Protein AF-A0A4Z2CTC3-F1 (afdb_monomer)

Secondary structure (DSSP, 8-state):
-B--TTS-TT---B--B-TTSSBPPGGGHHHHHHHHT--GGGHHHHHHHHHTT----SPPEEEEEE-S-TTHHHHHHHHHHHHHHTT-EEEEEEE--HHHHHHHHHHHHHT----SS----HHHHHHHHHHHHHHHHHHH-SS--SPEEEEEE-TTSTHHHHHHHHHHHHHHS--SS-EEEEEES--TTSGGGTTSS-SHHHHHHH-BPPPPSSPP-S---S---EEEE-TTS--EEEEEEE----PPP----------------SS----EEEEE-HHHHHHHHHHHHHHHHHHH-SS----EEEEEETTS-HHHHHIIIIII--EEEEE-SSHHHHHHHHTTSSEEEEE-TTS-EEEEE-HHHHHHHHTS-TT-HHHHHHHT---SS--HHHHHHHHHHHHHHHT--HHHHHTTS----EEEEEEEBS-GGG-EE-TTSSSEEESHHHHHHHHHHHHHHHHHHT-TT--EEEEEE-SSSSEEEEEEE-SSHHHHHHHHHHHHHHHHHHTTB-SSPPPPPPPP--------

Nearest PDB structures (foldseek):
  5oaw-assembly1_A  TM=9.046E-01  e=1.258E-46  Aspergillus lentulus
  4bju-assembly2_B  TM=9.046E-01  e=9.085E-46  Aspergillus fumigatus
  5oaw-assembly2_B  TM=9.007E-01  e=1.186E-42  Aspergillus lentulus
  2dka-assembly1_A  TM=8.786E-01  e=1.617E-40  Candida albicans
  2dka-assembly2_B  TM=8.818E-01  e=3.870E-34  Candida albicans

Mean predicted aligned error: 7.53 Å

Foldseek 3Di:
DKAPWLDALVDIDDFDADLQLAGDDPVCVVVVVVQVPDDPVCNVVSCCVPVVPDPDPDAAEEEDEYKLHPCTVVVSVVVVVVCVVVVHHYHYPYHAFSLLSSVLSNVCVVVPDDPDPDDDPSLCVVLCLQLVLLLVLLLPFPLFQAAAEEEEEEQLASVLVSVVSSQVVQVPDPGRYYYHYHYFNNNSVPSNSRSPQFALQNCLAVQFHRDTPPDDPDDPDDDQWYWGAIRRQQFIKIKGWDFDDDDPPDDDDDDDDDDDDDDPDDDDGGTGILICFQLLLLLLVLVLCLVLVVVPDPPDPFAAEEEEAPQDFVFSVCLCCPVSVHHYHFFHDDVVGQLVVLQVGQWRWYTYRSGRTWIDHDPVLVVVLVPDDSNRLSVSLVSLTSSSTRGNVSSVSNSVSSCSNVVHDPVNSSVSTDGFQKDKDKFAAPAQVQFDADRSQQATPHPPVLRVQLVVLQQQLCQLVVHPPFKGKGKHGDPPDNMIMIMIGGRDNLSNVQSRLSSQQSCCVRRHTDDDHRDHRDDRDRPPPPDD

InterPro domains:
  IPR005843 Alpha-D-phosphohexomutase, C-terminal [PF00408] (470-496)
  IPR005844 Alpha-D-phosphohexomutase, alpha/beta/alpha domain I [PF02878] (1-30)
  IPR005844 Alpha-D-phosphohexomutase, alpha/beta/alpha domain I [PF02878] (57-110)
  IPR016055 Alpha-D-phosphohexomutase, alpha/beta/alpha I/II/III [SSF53738] (1-43)
  IPR016055 Alpha-D-phosphohexomutase, alpha/beta/alpha I/II/III [SSF53738] (54-112)
  IPR016055 Alpha-D-phosphohexomutase, alpha/beta/alpha I/II/III [SSF53738] (126-239)
  IPR036900 Alpha-D-phosphohexomutase, C-terminal domain superfamily [SSF55957] (409-520)
  IPR049022 Phosphoacetylglucosamine mutase AMG1, domain III [PF21404] (277-408)
  IPR049023 Phosphoacetylglucosamine mutase AMG1, domain II [PF21405] (123-236)

pLDDT: mean 88.81, std 16.13, range [27.98, 98.88]

Organism: Schistosoma japonicum (NCBI:txid6182)

Solvent-accessible surface area (backbone atoms only — not comparable to full-atom values): 29175 Å² total; per-residue (Å²): 66,32,44,45,48,73,48,59,46,90,57,69,42,77,49,65,69,33,68,74,10,31,70,53,61,73,85,49,50,64,56,54,55,53,54,75,71,51,54,79,93,46,44,71,58,52,48,53,74,75,47,72,82,68,86,66,95,64,79,52,73,44,77,42,34,19,34,55,45,81,62,30,67,61,52,49,52,52,53,43,52,56,34,51,76,70,68,31,46,71,48,74,69,48,77,40,28,56,34,55,50,25,47,47,40,24,51,56,55,71,72,46,89,75,89,56,98,67,81,69,71,57,65,58,51,54,49,49,55,46,50,52,52,49,50,56,48,52,68,69,38,84,66,44,86,58,57,47,64,38,36,32,35,18,9,16,14,35,36,31,61,55,52,46,54,47,40,50,50,51,66,71,52,95,59,97,47,46,68,44,70,46,80,37,27,55,55,40,84,50,42,79,46,26,37,53,63,16,18,16,62,42,35,70,74,69,40,34,56,59,60,61,53,74,77,69,89,66,75,96,68,78,68,70,48,33,38,23,21,19,21,24,20,36,17,33,26,37,36,30,73,42,88,57,82,81,75,75,82,92,76,82,89,83,83,94,79,82,95,68,85,84,72,87,71,94,72,85,74,70,35,40,41,52,78,38,34,11,48,52,51,45,51,49,54,51,52,48,50,62,54,47,45,65,74,74,45,91,82,67,93,71,45,56,30,41,26,36,33,68,80,45,53,68,36,54,57,43,43,42,45,71,72,68,62,42,50,74,45,70,29,35,83,54,67,70,49,31,53,61,60,18,70,80,24,37,37,6,30,24,23,38,56,69,13,38,33,43,51,40,69,27,73,67,46,54,63,53,38,70,76,45,58,80,80,34,68,65,35,41,53,57,73,38,50,53,66,41,47,26,26,27,68,40,48,49,54,45,50,54,51,51,30,37,70,68,62,46,54,70,66,55,61,59,64,73,57,69,75,54,36,66,45,77,49,79,44,44,25,79,49,34,79,63,49,37,53,43,79,40,41,55,42,39,63,27,54,53,69,50,34,54,54,44,54,56,46,33,56,50,39,12,51,36,72,75,39,84,88,52,35,47,65,34,48,42,55,44,95,88,50,60,23,32,41,35,40,15,30,10,85,38,62,68,44,12,54,32,43,33,39,49,47,49,38,48,45,34,71,69,52,50,39,51,80,84,75,70,71,84,55,76,82,81,70,63,62,70,78,76,88,124

Sequence (532 aa):
MITASHNPPCDNGMKLVDPHGGMLDTKWEPVVISFMHCADEYISKWLSEHCCNIQDNQLPSVVLGYDTRESSPALANEVKQGVDAMHGVCHELGVVTTPQLHYFVQYINSLGNLYSNQLVDLETIYVHHFAERFTTALENLQSCTESIHLNVDCAHGVGSKVLESFRSYFSSINSPRKLILHLYNTETENKELLNQNCGADFVKITLHAPKLTPSNEQSIMYPDRWATIDGDADRLIYFRPILTHCVPSSDDNLPNSAINELHPTEGSVSQCVELLDGDRISCLFAHFLVKVLKSVSSDCNLTIGVIQTAYANSASTRYLKEHLRISVVCVPTGVKHLHHAAQNFDFGIYFEANGHGTVLFSKHVLNFVENLNVNNPLRTFVDLTNTAIGDAVTDILLVEYTLAWLNWSFMNWFSMYEDLPSKQLKVTVVKRDIIQVTWDERRVTSPVQLQVAIDEAVDKADKSVGKIGSSRAFVRPSGTENSVRIYAESYTHEATDWLSTTVAILTYQLAGGIGSQPTPPRPLQICNESVN

Structure (mmCIF, N/CA/C/O backbone):
data_AF-A0A4Z2CTC3-F1
#
_entry.id   AF-A0A4Z2CTC3-F1
#
loop_
_atom_site.group_PDB
_atom_site.id
_atom_site.type_symbol
_atom_site.label_atom_id
_atom_site.label_alt_id
_atom_site.label_comp_id
_atom_site.label_asym_id
_atom_site.label_entity_id
_atom_site.label_seq_id
_atom_site.pdbx_PDB_ins_code
_atom_site.Cartn_x
_atom_site.Cartn_y
_atom_site.Cartn_z
_atom_site.occupancy
_atom_site.B_iso_or_equiv
_atom_site.auth_seq_id
_atom_site.auth_comp_id
_atom_site.auth_asym_id
_atom_site.auth_atom_id
_atom_site.pdbx_PDB_model_num
ATOM 1 N N . MET A 1 1 ? 9.623 -1.809 -14.194 1.00 97.94 1 MET A N 1
ATOM 2 C CA . MET A 1 1 ? 10.300 -1.597 -12.897 1.00 97.94 1 MET A CA 1
ATOM 3 C C . MET A 1 1 ? 11.100 -2.833 -12.545 1.00 97.94 1 MET A C 1
ATOM 5 O O . MET A 1 1 ? 10.523 -3.913 -12.604 1.00 97.94 1 MET A O 1
ATOM 9 N N . ILE A 1 2 ? 12.373 -2.697 -12.177 1.00 98.56 2 ILE A N 1
ATOM 10 C CA . ILE A 1 2 ? 13.160 -3.797 -11.598 1.00 98.56 2 ILE A CA 1
ATOM 11 C C . ILE A 1 2 ? 13.268 -3.572 -10.094 1.00 98.56 2 ILE A C 1
ATOM 13 O O . ILE A 1 2 ? 13.830 -2.574 -9.647 1.00 98.56 2 ILE A O 1
ATOM 17 N N . THR A 1 3 ? 12.655 -4.466 -9.332 1.00 98.25 3 THR A N 1
ATOM 18 C CA . THR A 1 3 ? 12.620 -4.426 -7.872 1.00 98.25 3 THR A CA 1
ATOM 19 C C . THR A 1 3 ? 11.997 -5.708 -7.325 1.00 98.25 3 THR A C 1
ATOM 21 O O . THR A 1 3 ? 11.167 -6.342 -7.984 1.00 98.25 3 THR A O 1
ATOM 24 N N . ALA A 1 4 ? 12.327 -6.037 -6.078 1.00 97.25 4 ALA A N 1
ATOM 25 C CA . ALA A 1 4 ? 11.562 -6.973 -5.259 1.00 97.25 4 ALA A CA 1
ATOM 26 C C . ALA A 1 4 ? 10.958 -6.329 -3.992 1.00 97.25 4 ALA A C 1
ATOM 28 O O . ALA A 1 4 ? 10.628 -7.042 -3.051 1.00 97.25 4 ALA A O 1
ATOM 29 N N . SER A 1 5 ? 10.762 -5.002 -3.956 1.00 96.06 5 SER A N 1
ATOM 30 C CA . SER A 1 5 ? 10.017 -4.308 -2.886 1.00 96.06 5 SER A CA 1
ATOM 31 C C . SER A 1 5 ? 10.557 -4.676 -1.487 1.00 96.06 5 SER A C 1
ATOM 33 O O . SER A 1 5 ? 11.764 -4.567 -1.247 1.00 96.06 5 SER A O 1
ATOM 35 N N . HIS A 1 6 ? 9.700 -5.159 -0.587 1.00 94.06 6 HIS A N 1
ATOM 36 C CA . HIS A 1 6 ? 9.989 -5.626 0.773 1.00 94.06 6 HIS A CA 1
ATOM 37 C C . HIS A 1 6 ? 10.911 -6.859 0.898 1.00 94.06 6 HIS A C 1
ATOM 39 O O . HIS A 1 6 ? 11.319 -7.194 2.010 1.00 94.06 6 HIS A O 1
ATOM 45 N N . ASN A 1 7 ? 11.238 -7.569 -0.189 1.00 95.62 7 ASN A N 1
ATOM 46 C CA . ASN A 1 7 ? 12.063 -8.780 -0.116 1.00 95.62 7 ASN A CA 1
ATOM 47 C C . ASN A 1 7 ? 13.499 -8.504 0.390 1.00 95.62 7 ASN A C 1
ATOM 49 O O . ASN A 1 7 ? 13.997 -7.379 0.251 1.00 95.62 7 ASN A O 1
ATOM 53 N N . PRO A 1 8 ? 14.210 -9.532 0.898 1.00 94.38 8 PRO A N 1
ATOM 54 C CA . PRO A 1 8 ? 15.624 -9.430 1.265 1.00 94.38 8 PRO A CA 1
ATOM 55 C C . PRO A 1 8 ? 16.513 -8.961 0.101 1.00 94.38 8 PRO A C 1
ATOM 57 O O . PRO A 1 8 ? 16.162 -9.224 -1.050 1.00 94.38 8 PRO A O 1
ATOM 60 N N . PRO A 1 9 ? 17.678 -8.335 0.361 1.00 95.12 9 PRO A N 1
ATOM 61 C CA . PRO A 1 9 ? 18.544 -7.741 -0.669 1.00 95.12 9 PRO A CA 1
ATOM 62 C C . PRO A 1 9 ? 18.971 -8.676 -1.810 1.00 95.12 9 PRO A C 1
ATOM 64 O O . PRO A 1 9 ? 19.149 -8.219 -2.938 1.00 95.12 9 PRO A O 1
ATOM 67 N N . CYS A 1 10 ? 19.113 -9.975 -1.528 1.00 95.62 10 CYS A N 1
ATOM 68 C CA . CYS A 1 10 ? 19.551 -10.983 -2.495 1.00 95.62 10 CYS A CA 1
ATOM 69 C C . CYS A 1 10 ? 18.503 -11.330 -3.569 1.00 95.62 10 CYS A C 1
ATOM 71 O O . CYS A 1 10 ? 18.869 -11.853 -4.621 1.00 95.62 10 CYS A O 1
ATOM 73 N N . ASP A 1 11 ? 17.225 -11.031 -3.328 1.00 96.69 11 ASP A N 1
ATOM 74 C CA . ASP A 1 11 ? 16.157 -11.220 -4.309 1.00 96.69 11 ASP A CA 1
ATOM 75 C C . ASP A 1 11 ? 16.110 -10.049 -5.305 1.00 96.69 11 ASP A C 1
ATOM 77 O O . ASP A 1 11 ? 16.596 -8.950 -5.038 1.00 96.69 11 ASP A O 1
ATOM 81 N N . ASN A 1 12 ? 15.467 -10.245 -6.456 1.00 97.44 12 ASN A N 1
ATOM 82 C CA . ASN A 1 12 ? 15.027 -9.155 -7.329 1.00 97.44 12 ASN A CA 1
ATOM 83 C C . ASN A 1 12 ? 13.829 -9.620 -8.174 1.00 97.44 12 ASN A C 1
ATOM 85 O O . ASN A 1 12 ? 13.436 -10.786 -8.128 1.00 97.44 12 ASN A O 1
ATOM 89 N N . GLY A 1 13 ? 13.231 -8.714 -8.936 1.00 95.44 13 GLY A N 1
ATOM 90 C CA . GLY A 1 13 ? 12.072 -9.004 -9.765 1.00 95.44 13 GLY A CA 1
ATOM 91 C C . GLY A 1 13 ? 11.860 -7.952 -10.842 1.00 95.44 13 GLY A C 1
ATOM 92 O O . GLY A 1 13 ? 12.537 -6.929 -10.886 1.00 95.44 13 GLY A O 1
ATOM 93 N N . MET A 1 14 ? 10.897 -8.210 -11.722 1.00 94.62 14 MET A N 1
ATOM 94 C CA . MET A 1 14 ? 10.492 -7.282 -12.771 1.00 94.62 14 MET A CA 1
ATOM 95 C C . MET A 1 14 ? 8.970 -7.133 -12.760 1.00 94.62 14 MET A C 1
ATOM 97 O O . MET A 1 14 ? 8.242 -8.122 -12.820 1.00 94.62 14 MET A O 1
ATOM 101 N N . LYS A 1 15 ? 8.494 -5.886 -12.703 1.00 94.50 15 LYS A N 1
ATOM 102 C CA . LYS A 1 15 ? 7.079 -5.506 -12.829 1.00 94.50 15 LYS A CA 1
ATOM 103 C C . LYS A 1 15 ? 6.880 -4.754 -14.153 1.00 94.50 15 LYS A C 1
ATOM 105 O O . LYS A 1 15 ? 7.649 -3.835 -14.462 1.00 94.50 15 LYS A O 1
ATOM 110 N N . LEU A 1 16 ? 5.850 -5.129 -14.914 1.00 95.38 16 LEU A N 1
ATOM 111 C CA . LEU A 1 16 ? 5.435 -4.457 -16.152 1.00 95.38 16 LEU A CA 1
ATOM 112 C C . LEU A 1 16 ? 4.305 -3.456 -15.868 1.00 95.38 16 LEU A C 1
ATOM 114 O O . LEU A 1 16 ? 3.402 -3.741 -15.077 1.00 95.38 16 LEU A O 1
ATOM 118 N N . VAL A 1 17 ? 4.380 -2.294 -16.518 1.00 95.75 17 VAL A N 1
ATOM 119 C CA . VAL A 1 17 ? 3.488 -1.142 -16.317 1.00 95.75 17 VAL A CA 1
ATOM 120 C C . VAL A 1 17 ? 2.848 -0.789 -17.655 1.00 95.75 17 VAL A C 1
ATOM 122 O O . VAL A 1 17 ? 3.557 -0.651 -18.651 1.00 95.75 17 VAL A O 1
ATOM 125 N N . ASP A 1 18 ? 1.524 -0.660 -17.680 1.00 94.75 18 ASP A N 1
ATOM 126 C CA . ASP A 1 18 ? 0.775 -0.305 -18.886 1.00 94.75 18 ASP A CA 1
ATOM 127 C C . ASP A 1 18 ? 0.869 1.206 -19.189 1.00 94.75 18 ASP A C 1
ATOM 129 O O . ASP A 1 18 ? 1.149 2.001 -18.289 1.00 94.75 18 ASP A O 1
ATOM 133 N N . PRO A 1 19 ? 0.564 1.654 -20.426 1.00 92.88 19 PRO A N 1
ATOM 134 C CA . PRO A 1 19 ? 0.737 3.054 -20.845 1.00 92.88 19 PRO A CA 1
ATOM 135 C C . PRO A 1 19 ? -0.005 4.100 -19.999 1.00 92.88 19 PRO A C 1
ATOM 137 O O . PRO A 1 19 ? 0.386 5.261 -19.949 1.00 92.88 19 PRO A O 1
ATOM 140 N N . HIS A 1 20 ? -1.079 3.704 -19.317 1.00 91.38 20 HIS A N 1
ATOM 141 C CA . HIS A 1 20 ? -1.833 4.581 -18.420 1.00 91.38 20 HIS A CA 1
ATOM 142 C C . HIS A 1 20 ? -1.205 4.703 -17.018 1.00 91.38 20 HIS A C 1
ATOM 144 O O . HIS A 1 20 ? -1.804 5.322 -16.144 1.00 91.38 20 HIS A O 1
ATOM 150 N N . GLY A 1 21 ? -0.035 4.096 -16.791 1.00 92.44 21 GLY A N 1
ATOM 151 C CA . GLY A 1 21 ? 0.647 4.036 -15.499 1.00 92.44 21 GLY A CA 1
ATOM 152 C C . GLY A 1 21 ? 0.107 2.965 -14.554 1.00 92.44 21 GLY A C 1
ATOM 153 O O . GLY A 1 21 ? 0.608 2.847 -13.446 1.00 92.44 21 GLY A O 1
ATOM 154 N N . GLY A 1 22 ? -0.897 2.179 -14.946 1.00 92.00 22 GLY A N 1
ATOM 155 C CA . GLY A 1 22 ? -1.408 1.072 -14.135 1.00 92.00 22 GLY A CA 1
ATOM 156 C C . GLY A 1 22 ? -0.588 -0.210 -14.291 1.00 92.00 22 GLY A C 1
ATOM 157 O O . GLY A 1 22 ? 0.350 -0.299 -15.084 1.00 92.00 22 GLY A O 1
ATOM 158 N N . MET A 1 23 ? -0.945 -1.238 -13.524 1.00 92.38 23 MET A N 1
ATOM 159 C CA . MET A 1 23 ? -0.346 -2.571 -13.668 1.00 92.38 23 MET A CA 1
ATOM 160 C C . MET A 1 23 ? -0.713 -3.201 -15.018 1.00 92.38 23 MET A C 1
ATOM 162 O O . MET A 1 23 ? -1.808 -2.963 -15.517 1.00 92.38 23 MET A O 1
ATOM 166 N N . LEU A 1 24 ? 0.152 -4.083 -15.535 1.00 93.56 24 LEU A N 1
ATOM 167 C CA . LEU A 1 24 ? -0.117 -4.870 -16.745 1.00 93.56 24 LEU A CA 1
ATOM 168 C C . LEU A 1 24 ? -1.502 -5.541 -16.714 1.00 93.56 24 LEU A C 1
ATOM 170 O O . LEU A 1 24 ? -1.828 -6.262 -15.759 1.00 93.56 24 LEU A O 1
ATOM 174 N N . ASP A 1 25 ? -2.275 -5.371 -17.785 1.00 90.81 25 ASP A N 1
ATOM 175 C CA . ASP A 1 25 ? -3.542 -6.070 -17.995 1.00 90.81 25 ASP A CA 1
ATOM 176 C C . ASP A 1 25 ? -3.372 -7.594 -17.841 1.00 90.81 25 ASP A C 1
ATOM 178 O O . ASP A 1 25 ? -2.542 -8.236 -18.488 1.00 90.81 25 ASP A O 1
ATOM 182 N N . THR A 1 26 ? -4.203 -8.189 -16.981 1.00 88.56 26 THR A N 1
ATOM 183 C CA . THR A 1 26 ? -4.195 -9.624 -16.652 1.00 88.56 26 THR A CA 1
ATOM 184 C C . THR A 1 26 ? -4.251 -10.547 -17.871 1.00 88.56 26 THR A C 1
ATOM 186 O O . THR A 1 26 ? -3.722 -11.654 -17.814 1.00 88.56 26 THR A O 1
ATOM 189 N N . LYS A 1 27 ? -4.821 -10.104 -19.003 1.00 91.38 27 LYS A N 1
ATOM 190 C CA . LYS A 1 27 ? -4.852 -10.905 -20.239 1.00 91.38 27 LYS A CA 1
ATOM 191 C C . LYS A 1 27 ? -3.462 -11.174 -20.829 1.00 91.38 27 LYS A C 1
ATOM 193 O O . LYS A 1 27 ? -3.304 -12.133 -21.580 1.00 91.38 27 LYS A O 1
ATOM 198 N N . TRP A 1 28 ? -2.470 -10.340 -20.505 1.00 91.31 28 TRP A N 1
ATOM 199 C CA . TRP A 1 28 ? -1.091 -10.480 -20.977 1.00 91.31 28 TRP A CA 1
ATOM 200 C C . TRP A 1 28 ? -0.229 -11.359 -20.070 1.00 91.31 28 TRP A C 1
ATOM 202 O O . TRP A 1 28 ? 0.789 -11.871 -20.529 1.00 91.31 28 TRP A O 1
ATOM 212 N N . GLU A 1 29 ? -0.625 -11.606 -18.819 1.00 91.56 29 GLU A N 1
ATOM 213 C CA . GLU A 1 29 ? 0.170 -12.438 -17.904 1.00 91.56 29 GLU A CA 1
ATOM 214 C C . GLU A 1 29 ? 0.398 -13.863 -18.436 1.00 91.56 29 GLU A C 1
ATOM 216 O O . GLU A 1 29 ? 1.550 -14.299 -18.436 1.00 91.56 29 GLU A O 1
ATOM 221 N N . PRO A 1 30 ? -0.612 -14.589 -18.970 1.00 92.12 30 PRO A N 1
ATOM 222 C CA . PRO A 1 30 ? -0.381 -15.915 -19.543 1.00 92.12 30 PRO A CA 1
ATOM 223 C C . PRO A 1 30 ? 0.572 -15.887 -20.741 1.00 92.12 30 PRO A C 1
ATOM 225 O O . PRO A 1 30 ? 1.321 -16.839 -20.945 1.00 92.12 30 PRO A O 1
ATOM 228 N N . VAL A 1 31 ? 0.566 -14.797 -21.516 1.00 91.44 31 VAL A N 1
ATOM 229 C CA . VAL A 1 31 ? 1.461 -14.608 -22.667 1.00 91.44 31 VAL A CA 1
ATOM 230 C C . VAL A 1 31 ? 2.902 -14.443 -22.183 1.00 91.44 31 VAL A C 1
ATOM 232 O O . VAL A 1 31 ? 3.787 -15.153 -22.652 1.00 91.44 31 VAL A O 1
ATOM 235 N N . VAL A 1 32 ? 3.131 -13.588 -21.181 1.00 91.62 32 VAL A N 1
ATOM 236 C CA . VAL A 1 32 ? 4.456 -13.398 -20.564 1.00 91.62 32 VAL A CA 1
ATOM 237 C C . VAL A 1 32 ? 4.956 -14.698 -19.931 1.00 91.62 32 VAL A C 1
ATOM 239 O O . VAL A 1 32 ? 6.087 -15.106 -20.179 1.00 91.62 32 VAL A O 1
ATOM 242 N N . ILE A 1 33 ? 4.107 -15.404 -19.178 1.00 92.19 33 ILE A N 1
ATOM 243 C CA . ILE A 1 33 ? 4.455 -16.695 -18.563 1.00 92.19 33 ILE A CA 1
ATOM 244 C C . ILE A 1 33 ? 4.773 -17.745 -19.634 1.00 92.19 33 ILE A C 1
ATOM 246 O O . ILE A 1 33 ? 5.718 -18.519 -19.480 1.00 92.19 33 ILE A O 1
ATOM 250 N N . SER A 1 34 ? 4.011 -17.783 -20.732 1.00 93.31 34 SER A N 1
ATOM 251 C CA . SER A 1 34 ? 4.297 -18.681 -21.852 1.00 93.31 34 SER A CA 1
ATOM 252 C C . SER A 1 34 ? 5.652 -18.381 -22.485 1.00 93.31 34 SER A C 1
ATOM 254 O O . SER A 1 34 ? 6.352 -19.328 -22.838 1.00 93.31 34 SER A O 1
ATOM 256 N N . PHE A 1 35 ? 6.014 -17.105 -22.630 1.00 92.12 35 PHE A N 1
ATOM 257 C CA . PHE A 1 35 ? 7.317 -16.706 -23.154 1.00 92.12 35 PHE A CA 1
ATOM 258 C C . PHE A 1 35 ? 8.450 -17.103 -22.202 1.00 92.12 35 PHE A C 1
ATOM 260 O O . PHE A 1 35 ? 9.434 -17.685 -22.639 1.00 92.12 35 PHE A O 1
ATOM 267 N N . MET A 1 36 ? 8.287 -16.885 -20.893 1.00 90.62 36 MET A N 1
ATOM 268 C CA . MET A 1 36 ? 9.293 -17.250 -19.884 1.00 90.62 36 MET A CA 1
ATOM 269 C C . MET A 1 36 ? 9.572 -18.760 -19.807 1.00 90.62 36 MET A C 1
ATOM 271 O O . MET A 1 36 ? 10.662 -19.159 -19.409 1.00 90.62 36 MET A O 1
ATOM 275 N N . HIS A 1 37 ? 8.606 -19.606 -20.177 1.00 92.12 37 HIS A N 1
ATOM 276 C CA . HIS A 1 37 ? 8.796 -21.058 -20.273 1.00 92.12 37 HIS A CA 1
ATOM 277 C C . HIS A 1 37 ? 9.286 -21.527 -21.653 1.00 92.12 37 HIS A C 1
ATOM 279 O O . HIS A 1 37 ? 9.517 -22.724 -21.845 1.00 92.12 37 HIS A O 1
ATOM 285 N N . CYS A 1 38 ? 9.410 -20.625 -22.629 1.00 93.38 38 CYS A N 1
ATOM 286 C CA . CYS A 1 38 ? 9.872 -20.962 -23.968 1.00 93.38 38 CYS A CA 1
ATOM 287 C C . CYS A 1 38 ? 11.384 -21.204 -23.952 1.00 93.38 38 CYS A C 1
ATOM 289 O O . CYS A 1 38 ? 12.149 -20.331 -23.556 1.00 93.38 38 CYS A O 1
ATOM 291 N N . ALA A 1 39 ? 11.824 -22.373 -24.424 1.00 93.75 39 ALA A N 1
ATOM 292 C CA . ALA A 1 39 ? 13.248 -22.612 -24.640 1.00 93.75 39 ALA A CA 1
ATOM 293 C C . ALA A 1 39 ? 13.764 -21.787 -25.830 1.00 93.75 39 ALA A C 1
ATOM 295 O O . ALA A 1 39 ? 13.025 -21.557 -26.794 1.00 93.75 39 ALA A O 1
ATOM 296 N N . ASP A 1 40 ? 15.040 -21.403 -25.780 1.00 91.94 40 ASP A N 1
ATOM 297 C CA . ASP A 1 40 ? 15.686 -20.490 -26.732 1.00 91.94 40 ASP A CA 1
ATOM 298 C C . ASP A 1 40 ? 15.462 -20.875 -28.203 1.00 91.94 40 ASP A C 1
ATOM 300 O O . ASP A 1 40 ? 15.144 -20.031 -29.041 1.00 91.94 40 ASP A O 1
ATOM 304 N N . GLU A 1 41 ? 15.544 -22.170 -28.518 1.00 95.12 41 GLU A N 1
ATOM 305 C CA . GLU A 1 41 ? 15.366 -22.707 -29.874 1.00 95.12 41 GLU A CA 1
ATOM 306 C C . GLU A 1 41 ? 13.953 -22.502 -30.456 1.00 95.12 41 GLU A C 1
ATOM 308 O O . GLU A 1 41 ? 13.775 -22.541 -31.676 1.00 95.12 41 GLU A O 1
ATOM 313 N N . TYR A 1 42 ? 12.950 -22.240 -29.611 1.00 93.81 42 TYR A N 1
ATOM 314 C CA . TYR A 1 42 ? 11.563 -22.008 -30.023 1.00 93.81 42 TYR A CA 1
ATOM 315 C C . TYR A 1 42 ? 11.150 -20.533 -30.007 1.00 93.81 42 TYR A C 1
ATOM 317 O O . TYR A 1 42 ? 10.037 -20.234 -30.442 1.00 93.81 42 TYR A O 1
ATOM 325 N N . ILE A 1 43 ? 12.017 -19.602 -29.586 1.00 91.00 43 ILE A N 1
ATOM 326 C CA . ILE A 1 43 ? 11.669 -18.174 -29.460 1.00 91.00 43 ILE A CA 1
ATOM 327 C C . ILE A 1 43 ? 11.148 -17.598 -30.783 1.00 91.00 43 ILE A C 1
ATOM 329 O O . ILE A 1 43 ? 10.089 -16.974 -30.803 1.00 91.00 43 ILE A O 1
ATOM 333 N N . SER A 1 44 ? 11.827 -17.841 -31.911 1.00 89.00 44 SER A N 1
ATOM 334 C CA . SER A 1 44 ? 11.388 -17.312 -33.216 1.00 89.00 44 SER A CA 1
ATOM 335 C C . SER A 1 44 ? 10.008 -17.831 -33.623 1.00 89.00 44 SER A C 1
ATOM 337 O O . SER A 1 44 ? 9.199 -17.084 -34.173 1.00 89.00 44 SER A O 1
ATOM 339 N N . LYS A 1 45 ? 9.723 -19.105 -33.326 1.00 91.44 45 LYS A N 1
ATOM 340 C CA . LYS A 1 45 ? 8.409 -19.700 -33.570 1.00 91.44 45 LYS A CA 1
ATOM 341 C C . LYS A 1 45 ? 7.362 -19.056 -32.663 1.00 91.44 45 LYS A C 1
ATOM 343 O O . LYS A 1 45 ? 6.332 -18.614 -33.166 1.00 91.44 45 LYS A O 1
ATOM 348 N N . TRP A 1 46 ? 7.653 -18.940 -31.369 1.00 92.88 46 TRP A N 1
ATOM 349 C CA . TRP A 1 46 ? 6.757 -18.320 -30.399 1.00 92.88 46 TRP A CA 1
ATOM 350 C C . TRP A 1 46 ? 6.399 -16.884 -30.807 1.00 92.88 46 TRP A C 1
ATOM 352 O O . TRP A 1 46 ? 5.216 -16.551 -30.878 1.00 92.88 46 TRP A O 1
ATOM 362 N N . LEU A 1 47 ? 7.396 -16.070 -31.179 1.00 88.56 47 LEU A N 1
ATOM 363 C CA . LEU A 1 47 ? 7.198 -14.702 -31.673 1.00 88.56 47 LEU A CA 1
ATOM 364 C C . LEU A 1 47 ? 6.324 -14.680 -32.929 1.00 88.56 47 LEU A C 1
ATOM 366 O O . LEU A 1 47 ? 5.399 -13.879 -33.021 1.00 88.56 47 LEU A O 1
ATOM 370 N N . SER A 1 48 ? 6.561 -15.581 -33.886 1.00 86.50 48 SER A N 1
ATOM 371 C CA . SER A 1 48 ? 5.731 -15.650 -35.094 1.00 86.50 48 SER A CA 1
ATOM 372 C C . SER A 1 48 ? 4.270 -16.001 -34.789 1.00 86.50 48 SER A C 1
ATOM 374 O O . SER A 1 48 ? 3.373 -15.471 -35.430 1.00 86.50 48 SER A O 1
ATOM 376 N N . GLU A 1 49 ? 4.005 -16.835 -33.784 1.00 88.38 49 GLU A N 1
ATOM 377 C CA . GLU A 1 49 ? 2.645 -17.237 -33.407 1.00 88.38 49 GLU A CA 1
ATOM 378 C C . GLU A 1 49 ? 1.910 -16.140 -32.621 1.00 88.38 49 GLU A C 1
ATOM 380 O O . GLU A 1 49 ? 0.710 -15.951 -32.818 1.00 88.38 49 GLU A O 1
ATOM 385 N N . HIS A 1 50 ? 2.619 -15.386 -31.774 1.00 84.38 50 HIS A N 1
ATOM 386 C CA . HIS A 1 50 ? 2.012 -14.421 -30.849 1.00 84.38 50 HIS A CA 1
ATOM 387 C C . HIS A 1 50 ? 2.064 -12.966 -31.342 1.00 84.38 50 HIS A C 1
ATOM 389 O O . HIS A 1 50 ? 1.236 -12.156 -30.930 1.00 84.38 50 HIS A O 1
ATOM 395 N N . CYS A 1 51 ? 2.988 -12.623 -32.247 1.00 78.00 51 CYS A N 1
ATOM 396 C CA . CYS A 1 51 ? 3.184 -11.254 -32.739 1.00 78.00 51 CYS A CA 1
ATOM 397 C C . CYS A 1 51 ? 2.721 -11.038 -34.195 1.00 78.00 51 CYS A C 1
ATOM 399 O O . CYS A 1 51 ? 2.683 -9.896 -34.646 1.00 78.00 51 CYS A O 1
ATOM 401 N N . CYS A 1 52 ? 2.333 -12.083 -34.943 1.00 63.56 52 CYS A N 1
ATOM 402 C CA . CYS A 1 52 ? 2.012 -11.991 -36.383 1.00 63.56 52 CYS A CA 1
ATOM 403 C C . CYS A 1 52 ? 0.838 -11.069 -36.756 1.00 63.56 52 CYS A C 1
ATOM 405 O O . CYS A 1 52 ? 0.731 -10.671 -37.915 1.00 63.56 52 CYS A O 1
ATOM 407 N N . ASN A 1 53 ? -0.023 -10.713 -35.799 1.00 61.47 53 ASN A N 1
ATOM 408 C CA . ASN A 1 53 ? -1.197 -9.865 -36.028 1.00 61.47 53 ASN A CA 1
ATOM 409 C C . ASN A 1 53 ? -1.049 -8.442 -35.466 1.00 61.47 53 ASN A C 1
ATOM 411 O O . ASN A 1 53 ? -2.016 -7.681 -35.468 1.00 61.47 53 ASN A O 1
ATOM 415 N N . ILE A 1 54 ? 0.138 -8.069 -34.980 1.00 66.06 54 ILE A N 1
ATOM 416 C CA . ILE A 1 54 ? 0.400 -6.722 -34.469 1.00 66.06 54 ILE A CA 1
ATOM 417 C C . ILE A 1 54 ? 0.879 -5.860 -35.643 1.00 66.06 54 ILE A C 1
ATOM 419 O O . ILE A 1 54 ? 2.064 -5.811 -35.959 1.00 66.06 54 ILE A O 1
ATOM 423 N N . GLN A 1 55 ? -0.057 -5.200 -36.331 1.00 60.88 55 GLN A N 1
ATOM 424 C CA . GLN A 1 55 ? 0.279 -4.074 -37.203 1.00 60.88 55 GLN A CA 1
ATOM 425 C C . GLN A 1 55 ? 0.392 -2.824 -36.340 1.00 60.88 55 GLN A C 1
ATOM 427 O O . GLN A 1 55 ? -0.594 -2.115 -36.144 1.00 60.88 55 GLN A O 1
ATOM 432 N N . ASP A 1 56 ? 1.585 -2.579 -35.806 1.00 62.41 56 ASP A N 1
ATOM 433 C CA . ASP A 1 56 ? 1.879 -1.317 -35.145 1.00 62.41 56 ASP A CA 1
ATOM 434 C C . ASP A 1 56 ? 2.734 -0.442 -36.063 1.00 62.41 56 ASP A C 1
ATOM 436 O O . ASP A 1 56 ? 3.810 -0.834 -36.512 1.00 62.41 56 ASP A O 1
ATOM 440 N N . ASN A 1 57 ? 2.214 0.740 -36.385 1.00 68.31 57 ASN A N 1
ATOM 441 C CA . ASN A 1 57 ? 2.949 1.748 -37.149 1.00 68.31 57 ASN A CA 1
ATOM 442 C C . ASN A 1 57 ? 3.834 2.607 -36.229 1.00 68.31 57 ASN A C 1
ATOM 444 O O . ASN A 1 57 ? 4.477 3.544 -36.708 1.00 68.31 57 ASN A O 1
ATOM 448 N N . GLN A 1 58 ? 3.827 2.341 -34.919 1.00 73.44 58 GLN A N 1
ATOM 449 C CA . GLN A 1 58 ? 4.619 3.052 -33.927 1.00 73.44 58 GLN A CA 1
ATOM 450 C C . GLN A 1 58 ? 5.868 2.263 -33.537 1.00 73.44 58 GLN A C 1
ATOM 452 O O . GLN A 1 58 ? 5.881 1.035 -33.488 1.00 73.44 58 GLN A O 1
ATOM 457 N N . LEU A 1 59 ? 6.942 3.002 -33.267 1.00 82.69 59 LEU A N 1
ATOM 458 C CA . LEU A 1 59 ? 8.179 2.448 -32.737 1.00 82.69 59 LEU A CA 1
ATOM 459 C C . LEU A 1 59 ? 7.942 2.029 -31.274 1.00 82.69 59 LEU A C 1
ATOM 461 O O . LEU A 1 59 ? 7.548 2.894 -30.485 1.00 82.69 59 LEU A O 1
ATOM 465 N N . PRO A 1 60 ? 8.176 0.760 -30.885 1.00 87.38 60 PRO A N 1
ATOM 466 C CA . PRO A 1 60 ? 8.000 0.328 -29.503 1.00 87.38 60 PRO A CA 1
ATOM 467 C C . PRO A 1 60 ? 8.882 1.148 -28.562 1.00 87.38 60 PRO A C 1
ATOM 469 O O . PRO A 1 60 ? 10.079 1.295 -28.803 1.00 87.38 60 PRO A O 1
ATOM 472 N N . SER A 1 61 ? 8.301 1.672 -27.487 1.00 89.06 61 SER A N 1
ATOM 473 C CA . SER A 1 61 ? 9.000 2.493 -26.499 1.00 89.06 61 SER A CA 1
ATOM 474 C C . SER A 1 61 ? 8.759 1.931 -25.101 1.00 89.06 61 SER A C 1
ATOM 476 O O . SER A 1 61 ? 7.623 1.639 -24.727 1.00 89.06 61 SER A O 1
ATOM 478 N N . VAL A 1 62 ? 9.837 1.749 -24.340 1.00 93.38 62 VAL A N 1
ATOM 479 C CA . VAL A 1 62 ? 9.821 1.181 -22.988 1.00 93.38 62 VAL A CA 1
ATOM 480 C C . VAL A 1 62 ? 10.526 2.138 -22.042 1.00 93.38 62 VAL A C 1
ATOM 482 O O . VAL A 1 62 ? 11.652 2.550 -22.300 1.00 93.38 62 VAL A O 1
ATOM 485 N N . VAL A 1 63 ? 9.884 2.462 -20.922 1.00 94.75 63 VAL A N 1
ATOM 486 C CA . VAL A 1 63 ? 10.506 3.218 -19.829 1.00 94.75 63 VAL A CA 1
ATOM 487 C C . VAL A 1 63 ? 11.020 2.232 -18.785 1.00 94.75 63 VAL A C 1
ATOM 489 O O . VAL A 1 63 ? 10.268 1.392 -18.286 1.00 94.75 63 VAL A O 1
ATOM 492 N N . LEU A 1 64 ? 12.305 2.330 -18.455 1.00 97.00 64 LEU A N 1
ATOM 493 C CA . LEU A 1 64 ? 12.993 1.414 -17.556 1.00 97.00 64 LEU A CA 1
ATOM 494 C C . LEU A 1 64 ? 13.536 2.162 -16.340 1.00 97.00 64 LEU A C 1
ATOM 496 O O . LEU A 1 64 ? 14.296 3.114 -16.467 1.00 97.00 64 LEU A O 1
ATOM 500 N N . GLY A 1 65 ? 13.174 1.685 -15.157 1.00 97.38 65 GLY A N 1
ATOM 501 C CA . GLY A 1 65 ? 13.694 2.154 -13.879 1.00 97.38 65 GLY A CA 1
ATOM 502 C C . GLY A 1 65 ? 13.864 0.986 -12.917 1.00 97.38 65 GLY A C 1
ATOM 503 O O . GLY A 1 65 ? 13.265 -0.083 -13.122 1.00 97.38 65 GLY A O 1
ATOM 504 N N . TYR A 1 66 ? 14.697 1.179 -11.902 1.00 98.44 66 TYR A N 1
ATOM 505 C CA . TYR A 1 66 ? 15.072 0.132 -10.962 1.00 98.44 66 TYR A CA 1
ATOM 506 C C . TYR A 1 66 ? 15.376 0.670 -9.556 1.00 98.44 66 TYR A C 1
ATOM 508 O O . TYR A 1 66 ? 15.659 1.853 -9.384 1.00 98.44 66 TYR A O 1
ATOM 516 N N . ASP A 1 67 ? 15.291 -0.196 -8.543 1.00 98.31 67 ASP A N 1
ATOM 517 C CA . ASP A 1 67 ? 15.592 0.151 -7.147 1.00 98.31 67 ASP A CA 1
ATOM 518 C C . ASP A 1 67 ? 17.104 0.108 -6.826 1.00 98.31 67 ASP A C 1
ATOM 520 O O . ASP A 1 67 ? 17.962 0.031 -7.704 1.00 98.31 67 ASP A O 1
ATOM 524 N N . THR A 1 68 ? 17.467 0.166 -5.543 1.00 98.12 68 THR A N 1
ATOM 525 C CA . THR A 1 68 ? 18.866 0.234 -5.100 1.00 98.12 68 THR A CA 1
ATOM 526 C C . THR A 1 68 ? 19.587 -1.112 -5.005 1.00 98.12 68 THR A C 1
ATOM 528 O O . THR A 1 68 ? 20.761 -1.095 -4.628 1.00 98.12 68 THR A O 1
ATOM 531 N N . ARG A 1 69 ? 18.959 -2.254 -5.334 1.00 98.44 69 ARG A N 1
ATOM 532 C CA . ARG A 1 69 ? 19.569 -3.594 -5.191 1.00 98.44 69 ARG A CA 1
ATOM 533 C C . ARG A 1 69 ? 20.837 -3.753 -6.029 1.00 98.44 69 ARG A C 1
ATOM 535 O O . ARG A 1 69 ? 20.976 -3.161 -7.096 1.00 98.44 69 ARG A O 1
ATOM 542 N N . GLU A 1 70 ? 21.747 -4.610 -5.569 1.00 97.88 70 GLU A N 1
ATOM 543 C CA . GLU A 1 70 ? 23.016 -4.884 -6.262 1.00 97.88 70 GLU A CA 1
ATOM 544 C C . GLU A 1 70 ? 22.803 -5.434 -7.682 1.00 97.88 70 GLU A C 1
ATOM 546 O O . GLU A 1 70 ? 23.482 -5.024 -8.621 1.00 97.88 70 GLU A O 1
ATOM 551 N N . SER A 1 71 ? 21.819 -6.320 -7.860 1.00 98.25 71 SER A N 1
ATOM 552 C CA . SER A 1 71 ? 21.508 -6.951 -9.149 1.00 98.25 71 SER A CA 1
ATOM 553 C C . SER A 1 71 ? 20.732 -6.050 -10.119 1.00 98.25 71 SER A C 1
ATOM 555 O O . SER A 1 71 ? 20.650 -6.368 -11.307 1.00 98.25 71 SER A O 1
ATOM 557 N N . SER A 1 72 ? 20.180 -4.925 -9.650 1.00 98.31 72 SER A N 1
ATOM 558 C CA . SER A 1 72 ? 19.286 -4.064 -10.435 1.00 98.31 72 SER A CA 1
ATOM 559 C C . SER A 1 72 ? 19.935 -3.485 -11.705 1.00 98.31 72 SER A C 1
ATOM 561 O O . SER A 1 72 ? 19.336 -3.636 -12.771 1.00 98.31 72 SER A O 1
ATOM 563 N N . PRO A 1 73 ? 21.161 -2.915 -11.678 1.00 98.00 73 PRO A N 1
ATOM 564 C CA . PRO A 1 73 ? 21.807 -2.403 -12.892 1.00 98.00 73 PRO A CA 1
ATOM 565 C C . PRO A 1 73 ? 22.077 -3.481 -13.951 1.00 98.00 73 PRO A C 1
ATOM 567 O O . PRO A 1 73 ? 21.895 -3.240 -15.142 1.00 98.00 73 PRO A O 1
ATOM 570 N N . ALA A 1 74 ? 22.484 -4.684 -13.529 1.00 98.31 74 ALA A N 1
ATOM 571 C CA . ALA A 1 74 ? 22.743 -5.789 -14.450 1.00 98.31 74 ALA A CA 1
ATOM 572 C C . ALA A 1 74 ? 21.445 -6.270 -15.118 1.00 98.31 74 ALA A C 1
ATOM 574 O O . ALA A 1 74 ? 21.392 -6.397 -16.338 1.00 98.31 74 ALA A O 1
ATOM 575 N N . LEU A 1 75 ? 20.373 -6.452 -14.340 1.00 98.31 75 LEU A N 1
ATOM 576 C CA . LEU A 1 75 ? 19.058 -6.816 -14.874 1.00 98.31 75 LEU A CA 1
ATOM 577 C C . LEU A 1 75 ? 18.483 -5.728 -15.793 1.00 98.31 75 LEU A C 1
ATOM 579 O O . LEU A 1 75 ? 17.849 -6.048 -16.796 1.00 98.31 75 LEU A O 1
ATOM 583 N N . ALA A 1 76 ? 18.725 -4.448 -15.495 1.00 98.06 76 ALA A N 1
ATOM 584 C CA . ALA A 1 76 ? 18.309 -3.343 -16.357 1.00 98.06 76 ALA A CA 1
ATOM 585 C C . ALA A 1 76 ? 18.988 -3.415 -17.729 1.00 98.06 76 ALA A C 1
ATOM 587 O O . ALA A 1 76 ? 18.334 -3.254 -18.760 1.00 98.06 76 ALA A O 1
ATOM 588 N N . ASN A 1 77 ? 20.278 -3.749 -17.749 1.00 98.06 77 ASN A N 1
ATOM 589 C CA . ASN A 1 77 ? 21.013 -3.959 -18.988 1.00 98.06 77 ASN A CA 1
ATOM 590 C C . ASN A 1 77 ? 20.482 -5.161 -19.800 1.00 98.06 77 ASN A C 1
ATOM 592 O O . ASN A 1 77 ? 20.458 -5.098 -21.027 1.00 98.06 77 ASN A O 1
ATOM 596 N N . GLU A 1 78 ? 20.014 -6.233 -19.154 1.00 97.38 78 GLU A N 1
ATOM 597 C CA . GLU A 1 78 ? 19.353 -7.356 -19.846 1.00 97.38 78 GLU A CA 1
ATOM 598 C C . GLU A 1 78 ? 18.009 -6.944 -20.467 1.00 97.38 78 GLU A C 1
ATOM 600 O O . GLU A 1 78 ? 17.732 -7.261 -21.625 1.00 97.38 78 GLU A O 1
ATOM 605 N N . VAL A 1 79 ? 17.193 -6.168 -19.743 1.00 96.38 79 VAL A N 1
ATOM 606 C CA . VAL A 1 79 ? 15.934 -5.629 -20.286 1.00 96.38 79 VAL A CA 1
ATOM 607 C C . VAL A 1 79 ? 16.205 -4.752 -21.506 1.00 96.38 79 VAL A C 1
ATOM 609 O O . VAL A 1 79 ? 15.548 -4.914 -22.535 1.00 96.38 79 VAL A O 1
ATOM 612 N N . LYS A 1 80 ? 17.202 -3.864 -21.425 1.00 96.69 80 LYS A N 1
ATOM 613 C CA . LYS A 1 80 ? 17.608 -3.011 -22.545 1.00 96.69 80 LYS A CA 1
ATOM 614 C C . LYS A 1 80 ? 18.009 -3.827 -23.774 1.00 96.69 80 LYS A C 1
ATOM 616 O O . LYS A 1 80 ? 17.508 -3.555 -24.859 1.00 96.69 80 LYS A O 1
ATOM 621 N N . GLN A 1 81 ? 18.846 -4.853 -23.603 1.00 96.38 81 GLN A N 1
ATOM 622 C CA . GLN A 1 81 ? 19.241 -5.745 -24.698 1.00 96.38 81 GLN A CA 1
ATOM 623 C C . GLN A 1 81 ? 18.026 -6.414 -25.358 1.00 96.38 81 GLN A C 1
ATOM 625 O O . GLN A 1 81 ? 17.969 -6.504 -26.584 1.00 96.38 81 GLN A O 1
ATOM 630 N N . GLY A 1 82 ? 17.034 -6.840 -24.567 1.00 93.06 82 GLY A N 1
ATOM 631 C CA . GLY A 1 82 ? 15.778 -7.386 -25.086 1.00 93.06 82 GLY A CA 1
ATOM 632 C C . GLY A 1 82 ? 14.968 -6.372 -25.904 1.00 93.06 82 GLY A C 1
ATOM 633 O O . GLY A 1 82 ? 14.450 -6.714 -26.967 1.00 93.06 82 GLY A O 1
ATOM 634 N N . VAL A 1 83 ? 14.892 -5.116 -25.450 1.00 93.75 83 VAL A N 1
ATOM 635 C CA . VAL A 1 83 ? 14.227 -4.024 -26.187 1.00 93.75 83 VAL A CA 1
ATOM 636 C C . VAL A 1 83 ? 14.961 -3.718 -27.497 1.00 93.75 83 VAL A C 1
ATOM 638 O O . VAL A 1 83 ? 14.322 -3.642 -28.548 1.00 93.75 83 VAL A O 1
ATOM 641 N N . ASP A 1 84 ? 16.291 -3.614 -27.456 1.00 93.06 84 ASP A N 1
ATOM 642 C CA . ASP A 1 84 ? 17.134 -3.338 -28.625 1.00 93.06 84 ASP A CA 1
ATOM 643 C C . ASP A 1 84 ? 17.035 -4.463 -29.673 1.00 93.06 84 ASP A C 1
ATOM 645 O O . ASP A 1 84 ? 16.940 -4.196 -30.875 1.00 93.06 84 ASP A O 1
ATOM 649 N N . ALA A 1 85 ? 16.990 -5.727 -29.231 1.00 90.94 85 ALA A N 1
ATOM 650 C CA . ALA A 1 85 ? 16.816 -6.894 -30.100 1.00 90.94 85 ALA A CA 1
ATOM 651 C C . ALA A 1 85 ? 15.469 -6.893 -30.843 1.00 90.94 85 ALA A C 1
ATOM 653 O O . ALA A 1 85 ? 15.375 -7.417 -31.953 1.00 90.94 85 ALA A O 1
ATOM 654 N N . MET A 1 86 ? 14.445 -6.271 -30.255 1.00 87.56 86 MET A N 1
ATOM 655 C CA . MET A 1 86 ? 13.127 -6.071 -30.866 1.00 87.56 86 MET A CA 1
ATOM 656 C C . MET A 1 86 ? 13.012 -4.733 -31.613 1.00 87.56 86 MET A C 1
ATOM 658 O O . MET A 1 86 ? 11.912 -4.342 -32.002 1.00 87.56 86 MET A O 1
ATOM 662 N N . HIS A 1 87 ? 14.135 -4.036 -31.829 1.00 88.38 87 HIS A N 1
ATOM 663 C CA . HIS A 1 87 ? 14.206 -2.722 -32.476 1.00 88.38 87 HIS A CA 1
ATOM 664 C C . HIS A 1 87 ? 13.358 -1.636 -31.786 1.00 88.38 87 HIS A C 1
ATOM 666 O O . HIS A 1 87 ? 12.908 -0.693 -32.438 1.00 88.38 87 HIS A O 1
ATOM 672 N N . GLY A 1 88 ? 13.125 -1.772 -30.477 1.00 90.00 88 GLY A N 1
ATOM 673 C CA . GLY A 1 88 ? 12.455 -0.763 -29.661 1.00 90.00 88 GLY A CA 1
ATOM 674 C C . GLY A 1 88 ? 13.410 0.313 -29.139 1.00 90.00 88 GLY A C 1
ATOM 675 O O . GLY A 1 88 ? 14.622 0.253 -29.336 1.00 90.00 88 GLY A O 1
ATOM 676 N N . VAL A 1 89 ? 12.853 1.302 -28.441 1.00 91.12 89 VAL A N 1
ATOM 677 C CA . VAL A 1 89 ? 13.593 2.356 -27.736 1.00 91.12 89 VAL A CA 1
ATOM 678 C C . VAL A 1 89 ? 13.436 2.166 -26.234 1.00 91.12 89 VAL A C 1
ATOM 680 O O . VAL A 1 89 ? 12.319 2.160 -25.718 1.00 91.12 89 VAL A O 1
ATOM 683 N N . CYS A 1 90 ? 14.557 2.048 -25.525 1.00 92.75 90 CYS A N 1
ATOM 684 C CA . CYS A 1 90 ? 14.581 1.975 -24.068 1.00 92.75 90 CYS A CA 1
ATOM 685 C C . CYS A 1 90 ? 14.951 3.338 -23.460 1.00 92.75 90 CYS A C 1
ATOM 687 O O . CYS A 1 90 ? 16.061 3.840 -23.639 1.00 92.75 90 CYS A O 1
ATOM 689 N N . HIS A 1 91 ? 14.019 3.927 -22.717 1.00 91.06 91 HIS A N 1
ATOM 690 C CA . HIS A 1 91 ? 14.187 5.151 -21.941 1.00 91.06 91 HIS A CA 1
ATOM 691 C C . HIS A 1 91 ? 14.586 4.792 -20.508 1.00 91.06 91 HIS A C 1
ATOM 693 O O . HIS A 1 91 ? 13.734 4.509 -19.665 1.00 91.06 91 HIS A O 1
ATOM 699 N N . GLU A 1 92 ? 15.888 4.769 -20.237 1.00 92.25 92 GLU A N 1
ATOM 700 C CA . GLU A 1 92 ? 16.418 4.458 -18.909 1.00 92.25 92 GLU A CA 1
ATOM 701 C C . GLU A 1 92 ? 16.362 5.677 -17.983 1.00 92.25 92 GLU A C 1
ATOM 703 O O . GLU A 1 92 ? 16.992 6.701 -18.239 1.00 92.25 92 GLU A O 1
ATOM 708 N N . LEU A 1 93 ? 15.625 5.540 -16.884 1.00 93.12 93 LEU A N 1
ATOM 709 C CA . LEU A 1 93 ? 15.539 6.522 -15.804 1.00 93.12 93 LEU A CA 1
ATOM 710 C C . LEU A 1 93 ? 16.582 6.281 -14.706 1.00 93.12 93 LEU A C 1
ATOM 712 O O . LEU A 1 93 ? 16.864 7.171 -13.911 1.00 93.12 93 LEU A O 1
ATOM 716 N N . GLY A 1 94 ? 17.146 5.073 -14.648 1.00 94.69 94 GLY A N 1
ATOM 717 C CA . GLY A 1 94 ? 18.057 4.669 -13.586 1.00 94.69 94 GLY A CA 1
ATOM 718 C C . GLY A 1 94 ? 17.324 4.358 -12.280 1.00 94.69 94 GLY A C 1
ATOM 719 O O . GLY A 1 94 ? 16.352 3.598 -12.265 1.00 94.69 94 GLY A O 1
ATOM 720 N N . VAL A 1 95 ? 17.826 4.927 -11.182 1.00 96.88 95 VAL A N 1
ATOM 721 C CA . VAL A 1 95 ? 17.343 4.662 -9.822 1.00 96.88 95 VAL A CA 1
ATOM 722 C C . VAL A 1 95 ? 16.096 5.496 -9.529 1.00 96.88 95 VAL A C 1
ATOM 724 O O . VAL A 1 95 ? 16.195 6.711 -9.397 1.00 96.88 95 VAL A O 1
ATOM 727 N N . VAL A 1 96 ? 14.941 4.845 -9.394 1.00 97.50 96 VAL A N 1
ATOM 728 C CA . VAL A 1 96 ? 13.634 5.484 -9.137 1.00 97.50 96 VAL A CA 1
ATOM 729 C C . VAL A 1 96 ? 12.798 4.629 -8.188 1.00 97.50 96 VAL A C 1
ATOM 731 O O . VAL A 1 96 ? 13.034 3.428 -8.069 1.00 97.50 96 VAL A O 1
ATOM 734 N N . THR A 1 97 ? 11.812 5.213 -7.510 1.00 98.50 97 THR A N 1
ATOM 735 C CA . THR A 1 97 ? 10.816 4.418 -6.772 1.00 98.50 97 THR A CA 1
ATOM 736 C C . THR A 1 97 ? 9.842 3.738 -7.740 1.00 98.50 97 THR A C 1
ATOM 738 O O . THR A 1 97 ? 9.680 4.167 -8.889 1.00 98.50 97 THR A O 1
ATOM 741 N N . THR A 1 98 ? 9.157 2.683 -7.285 1.00 98.44 98 THR A N 1
ATOM 742 C CA . THR A 1 98 ? 8.096 2.049 -8.089 1.00 98.44 98 THR A CA 1
ATOM 743 C C . THR A 1 98 ? 7.020 3.070 -8.489 1.00 98.44 98 THR A C 1
ATOM 745 O O . THR A 1 98 ? 6.720 3.167 -9.682 1.00 98.44 98 THR A O 1
ATOM 748 N N . PRO A 1 99 ? 6.492 3.903 -7.572 1.00 98.19 99 PRO A N 1
ATOM 749 C CA . PRO A 1 99 ? 5.464 4.881 -7.923 1.00 98.19 99 PRO A CA 1
ATOM 750 C C . PRO A 1 99 ? 5.938 5.980 -8.877 1.00 98.19 99 PRO A C 1
ATOM 752 O O . PRO A 1 99 ? 5.181 6.374 -9.766 1.00 98.19 99 PRO A O 1
ATOM 755 N N . GLN A 1 100 ? 7.200 6.421 -8.773 1.00 97.44 100 GLN A N 1
ATOM 756 C CA . GLN A 1 100 ? 7.783 7.367 -9.727 1.00 97.44 100 GLN A CA 1
ATOM 757 C C . GLN A 1 100 ? 7.759 6.806 -11.149 1.00 97.44 100 GLN A C 1
ATOM 759 O O . GLN A 1 100 ? 7.308 7.494 -12.060 1.00 97.44 100 GLN A O 1
ATOM 764 N N . LEU A 1 101 ? 8.173 5.546 -11.354 1.00 97.44 101 LEU A N 1
ATOM 765 C CA . LEU A 1 101 ? 8.112 4.929 -12.683 1.00 97.44 101 LEU A CA 1
ATOM 766 C C . LEU A 1 101 ? 6.677 4.919 -13.230 1.00 97.44 101 LEU A C 1
ATOM 768 O O . LEU A 1 101 ? 6.464 5.276 -14.387 1.00 97.44 101 LEU A O 1
ATOM 772 N N . HIS A 1 102 ? 5.700 4.525 -12.410 1.00 97.50 102 HIS A N 1
ATOM 773 C CA . HIS A 1 102 ? 4.288 4.499 -12.801 1.00 97.50 102 HIS A CA 1
ATOM 774 C C . HIS A 1 102 ? 3.773 5.897 -13.189 1.00 97.50 102 HIS A C 1
ATOM 776 O O . HIS A 1 102 ? 3.162 6.055 -14.251 1.00 97.50 102 HIS A O 1
ATOM 782 N N . TYR A 1 103 ? 4.090 6.915 -12.384 1.00 95.50 103 TYR A N 1
ATOM 783 C CA . TYR A 1 103 ? 3.750 8.312 -12.657 1.00 95.50 103 TYR A CA 1
ATOM 784 C C . TYR A 1 103 ? 4.394 8.808 -13.958 1.00 95.50 103 TYR A C 1
ATOM 786 O O . TYR A 1 103 ? 3.733 9.416 -14.797 1.00 95.50 103 TYR A O 1
ATOM 794 N N . PHE A 1 104 ? 5.673 8.504 -14.179 1.00 94.44 104 PHE A N 1
ATOM 795 C CA . PHE A 1 104 ? 6.393 8.904 -15.385 1.00 94.44 104 PHE A CA 1
ATOM 796 C C . PHE A 1 104 ? 5.847 8.246 -16.645 1.00 94.44 104 PHE A C 1
ATOM 798 O O . PHE A 1 104 ? 5.676 8.932 -17.649 1.00 94.44 104 PHE A O 1
ATOM 805 N N . VAL A 1 105 ? 5.517 6.952 -16.596 1.00 94.31 105 VAL A N 1
ATOM 806 C CA . VAL A 1 105 ? 4.866 6.256 -17.716 1.00 94.31 105 VAL A CA 1
ATOM 807 C C . VAL A 1 105 ? 3.539 6.933 -18.061 1.00 94.31 105 VAL A C 1
ATOM 809 O O . VAL A 1 105 ? 3.304 7.244 -19.229 1.00 94.31 105 VAL A O 1
ATOM 812 N N . GLN A 1 106 ? 2.700 7.225 -17.063 1.00 93.00 106 GLN A N 1
ATOM 813 C CA . GLN A 1 106 ? 1.437 7.932 -17.279 1.00 93.00 106 GLN A CA 1
ATOM 814 C C . GLN A 1 106 ? 1.660 9.333 -17.870 1.00 93.00 106 GLN A C 1
ATOM 816 O O . GLN A 1 106 ? 1.017 9.704 -18.854 1.00 93.00 106 GLN A O 1
ATOM 821 N N . TYR A 1 107 ? 2.595 10.096 -17.302 1.00 90.31 107 TYR A N 1
ATOM 822 C CA . TYR A 1 107 ? 2.909 11.460 -17.718 1.00 90.31 107 TYR A CA 1
ATOM 823 C C . TYR A 1 107 ? 3.406 11.517 -19.168 1.00 90.31 107 TYR A C 1
ATOM 825 O O . TYR A 1 107 ? 2.846 12.253 -19.980 1.00 90.31 107 TYR A O 1
ATOM 833 N N . ILE A 1 108 ? 4.389 10.684 -19.524 1.00 88.62 108 ILE A N 1
ATOM 834 C CA . ILE A 1 108 ? 4.943 10.553 -20.883 1.00 88.62 108 ILE A CA 1
ATOM 835 C C . ILE A 1 108 ? 3.826 10.270 -21.896 1.00 88.62 108 ILE A C 1
ATOM 837 O O . ILE A 1 108 ? 3.761 10.926 -22.935 1.00 88.62 108 ILE A O 1
ATOM 841 N N . ASN A 1 109 ? 2.914 9.344 -21.587 1.00 88.56 109 ASN A N 1
ATOM 842 C CA . ASN A 1 109 ? 1.810 9.002 -22.486 1.00 88.56 109 ASN A CA 1
ATOM 843 C C . ASN A 1 109 ? 0.728 10.095 -22.561 1.00 88.56 109 ASN A C 1
ATOM 845 O O . ASN A 1 109 ? 0.073 10.237 -23.594 1.00 88.56 109 ASN A O 1
ATOM 849 N N . SER A 1 110 ? 0.558 10.901 -21.508 1.00 86.69 110 SER A N 1
ATOM 850 C CA . SER A 1 110 ? -0.400 12.016 -21.490 1.00 86.69 110 SER A CA 1
ATOM 851 C C . SER A 1 110 ? 0.012 13.199 -22.378 1.00 86.69 110 SER A C 1
ATOM 853 O O . SER A 1 110 ? -0.854 13.909 -22.888 1.00 8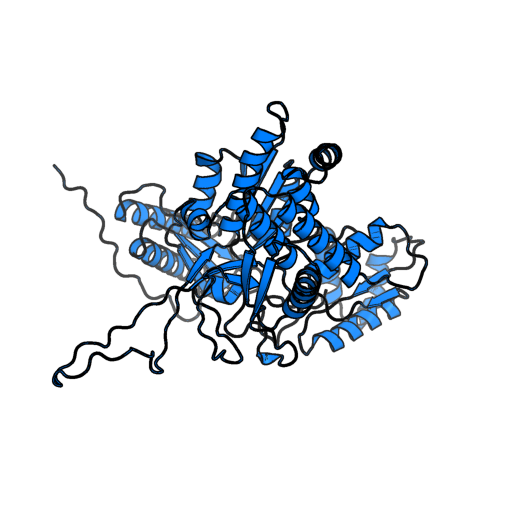6.69 110 SER A O 1
ATOM 855 N N . LEU A 1 111 ? 1.316 13.387 -22.615 1.00 81.00 111 LEU A N 1
ATOM 856 C CA . LEU A 1 111 ? 1.845 14.459 -23.468 1.00 81.00 111 LEU A CA 1
ATOM 857 C C . LEU A 1 111 ? 1.611 14.213 -24.973 1.00 81.00 111 LEU A C 1
ATOM 859 O O . LEU A 1 111 ? 1.710 15.150 -25.767 1.00 81.00 111 LEU A O 1
ATOM 863 N N . GLY A 1 112 ? 1.282 12.976 -25.371 1.00 65.38 112 GLY A N 1
ATOM 864 C CA . GLY A 1 112 ? 1.269 12.539 -26.771 1.00 65.38 112 GLY A CA 1
ATOM 865 C C . GLY A 1 112 ? 2.685 12.324 -27.330 1.00 65.38 112 GLY A C 1
ATOM 866 O O . GLY A 1 112 ? 3.641 12.893 -26.813 1.00 65.38 112 GLY A O 1
ATOM 867 N N . ASN A 1 113 ? 2.819 11.468 -28.360 1.00 56.00 113 ASN A N 1
ATOM 868 C CA . ASN A 1 113 ? 4.088 10.981 -28.941 1.00 56.00 113 ASN A CA 1
ATOM 869 C C . ASN A 1 113 ? 5.272 11.956 -28.782 1.00 56.00 113 ASN A C 1
ATOM 871 O O . ASN A 1 113 ? 5.396 12.938 -29.520 1.00 56.00 113 ASN A O 1
ATOM 875 N N . LEU A 1 114 ? 6.171 11.646 -27.845 1.00 52.28 114 LEU A N 1
ATOM 876 C CA . LEU A 1 114 ? 7.440 12.344 -27.682 1.00 52.28 114 LEU A CA 1
ATOM 877 C C . LEU A 1 114 ? 8.344 11.992 -28.867 1.00 52.28 114 LEU A C 1
ATOM 879 O O . LEU A 1 114 ? 9.041 10.985 -28.868 1.00 52.28 114 LEU A O 1
ATOM 883 N N . TYR A 1 115 ? 8.349 12.840 -29.893 1.00 46.00 115 TYR A N 1
ATOM 884 C CA . TYR A 1 115 ? 9.303 12.751 -31.006 1.00 46.00 115 TYR A CA 1
ATOM 885 C C . TYR A 1 115 ? 10.719 13.235 -30.625 1.00 46.00 115 TYR A C 1
ATOM 887 O O . TYR A 1 115 ? 11.594 13.308 -31.488 1.00 46.00 115 TYR A O 1
ATOM 895 N N . SER A 1 116 ? 10.966 13.593 -29.358 1.00 49.75 116 SER A N 1
ATOM 896 C CA . SER A 1 116 ? 12.265 14.077 -28.882 1.00 49.75 116 SER A CA 1
ATOM 897 C C . SER A 1 116 ? 12.936 13.082 -27.939 1.00 49.75 116 SER A C 1
ATOM 899 O O . SER A 1 116 ? 12.401 12.766 -26.881 1.00 49.75 116 SER A O 1
ATOM 901 N N . ASN A 1 117 ? 14.173 12.6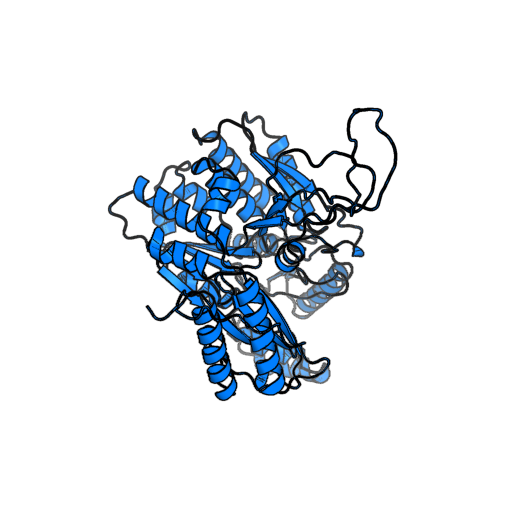97 -28.263 1.00 47.47 117 ASN A N 1
ATOM 902 C CA . ASN A 1 117 ? 15.056 11.850 -27.446 1.00 47.47 117 ASN A CA 1
ATOM 903 C C . ASN A 1 117 ? 15.498 12.482 -26.104 1.00 47.47 117 ASN A C 1
ATOM 905 O O . ASN A 1 117 ? 16.404 11.965 -25.455 1.00 47.47 117 ASN A O 1
ATOM 909 N N . GLN A 1 118 ? 14.917 13.612 -25.693 1.00 53.47 118 GLN A N 1
ATOM 910 C CA . GLN A 1 118 ? 15.189 14.245 -24.406 1.00 53.47 118 GLN A CA 1
ATOM 911 C C . GLN A 1 118 ? 14.020 13.984 -23.465 1.00 53.47 118 GLN A C 1
ATOM 913 O O . GLN A 1 118 ? 12.955 14.584 -23.598 1.00 53.47 118 GLN A O 1
ATOM 918 N N . LEU A 1 119 ? 14.239 13.087 -22.507 1.00 62.09 119 LEU A N 1
ATOM 919 C CA . LEU A 1 119 ? 13.400 13.019 -21.321 1.00 62.09 119 LEU A CA 1
ATOM 920 C C . LEU A 1 119 ? 13.608 14.331 -20.556 1.00 62.09 119 LEU A C 1
ATOM 922 O O . LEU A 1 119 ? 14.744 14.718 -20.276 1.00 62.09 119 LEU A O 1
ATOM 926 N N . VAL A 1 120 ? 12.514 15.042 -20.283 1.00 72.44 120 VAL A N 1
ATOM 927 C CA . VAL A 1 120 ? 12.511 16.190 -19.364 1.00 72.44 120 VAL A CA 1
ATOM 928 C C . VAL A 1 120 ? 12.991 15.705 -17.988 1.00 72.44 120 VAL A C 1
ATOM 930 O O . VAL A 1 120 ? 12.966 14.506 -17.721 1.00 72.44 120 VAL A O 1
ATOM 933 N N . ASP A 1 121 ? 13.436 16.602 -17.110 1.00 82.25 121 ASP A N 1
ATOM 934 C CA . ASP A 1 121 ? 13.741 16.246 -15.720 1.00 82.25 121 ASP A CA 1
ATOM 935 C C . ASP A 1 121 ? 12.453 15.849 -14.972 1.00 82.25 121 ASP A C 1
ATOM 937 O O . ASP A 1 121 ? 11.763 16.666 -14.356 1.00 82.25 121 ASP A O 1
ATOM 941 N N . LEU A 1 122 ? 12.090 14.575 -15.120 1.00 87.38 122 LEU A N 1
ATOM 942 C CA . LEU A 1 122 ? 10.862 13.984 -14.609 1.00 87.38 122 LEU A CA 1
ATOM 943 C C . LEU A 1 122 ? 10.854 13.945 -13.078 1.00 87.38 122 LEU A C 1
ATOM 945 O O . LEU A 1 122 ? 9.801 14.154 -12.477 1.00 87.38 122 LEU A O 1
ATOM 949 N N . GLU A 1 123 ? 12.012 13.736 -12.446 1.00 85.56 123 GLU A N 1
ATOM 950 C CA . GLU A 1 123 ? 12.127 13.770 -10.987 1.00 85.56 123 GLU A CA 1
ATOM 951 C C . GLU A 1 123 ? 11.762 15.156 -10.459 1.00 85.56 123 GLU A C 1
ATOM 953 O O . GLU A 1 123 ? 10.898 15.265 -9.586 1.00 85.56 123 GLU A O 1
ATOM 958 N N . THR A 1 124 ? 12.337 16.214 -11.041 1.00 86.25 124 THR A N 1
ATOM 959 C CA . THR A 1 124 ? 11.978 17.587 -10.672 1.00 86.25 124 THR A CA 1
ATOM 960 C C . THR A 1 124 ? 10.496 17.856 -10.913 1.00 86.25 124 THR A C 1
ATOM 962 O O . THR A 1 124 ? 9.862 18.475 -10.063 1.00 86.25 124 THR A O 1
ATOM 965 N N . ILE A 1 125 ? 9.905 17.362 -12.008 1.00 88.56 125 ILE A N 1
ATOM 966 C CA . ILE A 1 125 ? 8.458 17.501 -12.256 1.00 88.56 125 ILE A CA 1
ATOM 967 C C . ILE A 1 125 ? 7.642 16.861 -11.127 1.00 88.56 125 ILE A C 1
ATOM 969 O O . ILE A 1 125 ? 6.739 17.503 -10.597 1.00 88.56 125 ILE A O 1
ATOM 973 N N . TYR A 1 126 ? 7.959 15.625 -10.743 1.00 95.06 126 TYR A N 1
ATOM 974 C CA . TYR A 1 126 ? 7.246 14.905 -9.688 1.00 95.06 126 TYR A CA 1
ATOM 975 C C . TYR A 1 126 ? 7.393 15.590 -8.325 1.00 95.06 126 TYR A C 1
ATOM 977 O O . TYR A 1 126 ? 6.394 15.900 -7.674 1.00 95.06 126 TYR A O 1
ATOM 985 N N . VAL A 1 127 ? 8.629 15.887 -7.910 1.00 94.44 127 VAL A N 1
ATOM 986 C CA . VAL A 1 127 ? 8.899 16.518 -6.610 1.00 94.44 127 VAL A CA 1
ATOM 987 C C . VAL A 1 127 ? 8.274 17.907 -6.554 1.00 94.44 127 VAL A C 1
ATOM 989 O O . VAL A 1 127 ? 7.567 18.216 -5.599 1.00 94.44 127 VAL A O 1
ATOM 992 N N . HIS A 1 128 ? 8.491 18.737 -7.577 1.00 92.94 128 HIS A N 1
ATOM 993 C CA . HIS A 1 128 ? 7.965 20.098 -7.605 1.00 92.94 128 HIS A CA 1
ATOM 994 C C . HIS A 1 128 ? 6.437 20.106 -7.575 1.00 92.94 128 HIS A C 1
ATOM 996 O O . HIS A 1 128 ? 5.868 20.829 -6.765 1.00 92.94 128 HIS A O 1
ATOM 1002 N N . HIS A 1 129 ? 5.783 19.263 -8.384 1.00 93.50 129 HIS A N 1
ATOM 1003 C CA . HIS A 1 129 ? 4.324 19.179 -8.442 1.00 93.50 129 HIS A CA 1
ATOM 1004 C C . HIS A 1 129 ? 3.705 18.908 -7.065 1.00 93.50 129 HIS A C 1
ATOM 1006 O O . HIS A 1 129 ? 2.879 19.688 -6.587 1.00 93.50 129 HIS A O 1
ATOM 1012 N N . PHE A 1 130 ? 4.133 17.834 -6.397 1.00 97.25 130 PHE A N 1
ATOM 1013 C CA . PHE A 1 130 ? 3.545 17.438 -5.119 1.00 97.25 130 PHE A CA 1
ATOM 1014 C C . PHE A 1 130 ? 3.997 18.329 -3.958 1.00 97.25 130 PHE A C 1
ATOM 1016 O O . PHE A 1 130 ? 3.185 18.676 -3.097 1.00 97.25 130 PHE A O 1
ATOM 1023 N N . ALA A 1 131 ? 5.268 18.742 -3.926 1.00 96.31 131 ALA A N 1
ATOM 1024 C CA . ALA A 1 131 ? 5.785 19.569 -2.842 1.00 96.31 131 ALA A CA 1
ATOM 1025 C C . ALA A 1 131 ? 5.205 20.991 -2.881 1.00 96.31 131 ALA A C 1
ATOM 1027 O O . ALA A 1 131 ? 4.767 21.491 -1.845 1.00 96.31 131 ALA A O 1
ATOM 1028 N N . GLU A 1 132 ? 5.118 21.619 -4.060 1.00 94.81 132 GLU A N 1
ATOM 1029 C CA . GLU A 1 132 ? 4.492 22.938 -4.226 1.00 94.81 132 GLU A CA 1
ATOM 1030 C C . GLU A 1 132 ? 3.014 22.894 -3.835 1.00 94.81 132 GLU A C 1
ATOM 1032 O O . GLU A 1 132 ? 2.530 23.754 -3.085 1.00 94.81 132 GLU A O 1
ATOM 1037 N N . ARG A 1 133 ? 2.296 21.862 -4.300 1.00 95.44 133 ARG A N 1
ATOM 1038 C CA . ARG A 1 133 ? 0.883 21.663 -3.977 1.00 95.44 133 ARG A CA 1
ATOM 1039 C C . ARG A 1 133 ? 0.673 21.512 -2.473 1.00 95.44 133 ARG A C 1
ATOM 1041 O O . ARG A 1 133 ? -0.203 22.181 -1.920 1.00 95.44 133 ARG A O 1
ATOM 1048 N N . PHE A 1 134 ? 1.489 20.692 -1.810 1.00 96.56 134 PHE A N 1
ATOM 1049 C CA . PHE A 1 134 ? 1.417 20.478 -0.365 1.00 96.56 134 PHE A CA 1
ATOM 1050 C C . PHE A 1 134 ? 1.737 21.757 0.417 1.00 96.56 134 PHE A C 1
ATOM 1052 O O . PHE A 1 134 ? 0.974 22.143 1.304 1.00 96.56 134 PHE A O 1
ATOM 1059 N N . THR A 1 135 ? 2.823 22.453 0.070 1.00 94.75 135 THR A N 1
ATOM 1060 C CA . THR A 1 135 ? 3.217 23.715 0.711 1.00 94.75 135 THR A CA 1
ATOM 1061 C C . THR A 1 135 ? 2.113 24.758 0.600 1.00 94.75 135 THR A C 1
ATOM 1063 O O . THR A 1 135 ? 1.683 25.311 1.613 1.00 94.75 135 THR A O 1
ATOM 1066 N N . THR A 1 136 ? 1.601 24.976 -0.612 1.00 93.12 136 THR A N 1
ATOM 1067 C CA . THR A 1 136 ? 0.521 25.937 -0.861 1.00 93.12 136 THR A CA 1
ATOM 1068 C C . THR A 1 136 ? -0.711 25.583 -0.036 1.00 93.12 136 THR A C 1
ATOM 1070 O O . THR A 1 136 ? -1.341 26.450 0.571 1.00 93.12 136 THR A O 1
ATOM 1073 N N . ALA A 1 137 ? -1.067 24.301 0.019 1.00 93.69 137 ALA A N 1
ATOM 1074 C CA . ALA A 1 137 ? -2.202 23.851 0.800 1.00 93.69 137 ALA A CA 1
ATOM 1075 C C . ALA A 1 137 ? -2.022 24.121 2.299 1.00 93.69 137 ALA A C 1
ATOM 1077 O O . ALA A 1 137 ? -2.930 24.663 2.929 1.00 93.69 137 ALA A O 1
ATOM 1078 N N . LEU A 1 138 ? -0.853 23.796 2.856 1.00 92.50 138 LEU A N 1
ATOM 1079 C CA . LEU A 1 138 ? -0.547 23.976 4.273 1.00 92.50 138 LEU A CA 1
ATOM 1080 C C . LEU A 1 138 ? -0.578 25.453 4.692 1.00 92.50 138 LEU A C 1
ATOM 1082 O O . LEU A 1 138 ? -1.125 25.783 5.743 1.00 92.50 138 LEU A O 1
ATOM 1086 N N . GLU A 1 139 ? -0.061 26.355 3.858 1.00 89.81 139 GLU A N 1
ATOM 1087 C CA . GLU A 1 139 ? -0.084 27.800 4.124 1.00 89.81 139 GLU A CA 1
ATOM 1088 C C . GLU A 1 139 ? -1.505 28.361 4.246 1.00 89.81 139 GLU A C 1
ATOM 1090 O O . GLU A 1 139 ? -1.768 29.242 5.073 1.00 89.81 139 GLU A O 1
ATOM 1095 N N . ASN A 1 140 ? -2.428 27.815 3.450 1.00 87.75 140 ASN A N 1
ATOM 1096 C CA . ASN A 1 140 ? -3.831 28.215 3.424 1.00 87.75 140 ASN A CA 1
ATOM 1097 C C . ASN A 1 140 ? -4.677 27.553 4.528 1.00 87.75 140 ASN A C 1
ATOM 1099 O O . ASN A 1 140 ? -5.820 27.964 4.750 1.00 87.75 140 ASN A O 1
ATOM 1103 N N . LEU A 1 141 ? -4.144 26.562 5.254 1.00 88.00 141 LEU A N 1
ATOM 1104 C CA . LEU A 1 141 ? -4.834 25.961 6.394 1.00 88.00 141 LEU A CA 1
ATOM 1105 C C . LEU A 1 141 ? -4.756 26.877 7.618 1.00 88.00 141 LEU A C 1
ATOM 1107 O O . LEU A 1 141 ? -3.691 27.123 8.181 1.00 88.00 141 LEU A O 1
ATOM 1111 N N . GLN A 1 142 ? -5.915 27.343 8.084 1.00 81.19 142 GLN A N 1
ATOM 1112 C CA . GLN A 1 142 ? -6.015 28.098 9.339 1.00 81.19 142 GLN A CA 1
ATOM 1113 C C . GLN A 1 142 ? -5.846 27.205 10.578 1.00 81.19 142 GLN A C 1
ATOM 1115 O O . GLN A 1 142 ? -5.430 27.689 11.625 1.00 81.19 142 GLN A O 1
ATOM 1120 N N . SER A 1 143 ? -6.164 25.911 10.464 1.00 77.88 143 SER A N 1
ATOM 1121 C CA . SER A 1 143 ? -6.122 24.938 11.565 1.00 77.88 143 SER A CA 1
ATOM 1122 C C . SER A 1 143 ? -4.709 24.548 11.999 1.00 77.88 143 SER A C 1
ATOM 1124 O O . SER A 1 143 ? -4.524 24.121 13.133 1.00 77.88 143 SER A O 1
ATOM 1126 N N . CYS A 1 144 ? -3.718 24.677 11.117 1.00 79.06 144 CYS A N 1
ATOM 1127 C CA . CYS A 1 144 ? -2.352 24.238 11.370 1.00 79.06 144 CYS A CA 1
ATOM 1128 C C . CYS A 1 144 ? -1.463 25.448 11.641 1.00 79.06 144 CYS A C 1
ATOM 1130 O O . CYS A 1 144 ? -1.095 26.141 10.707 1.00 79.06 144 CYS A O 1
ATOM 1132 N N . THR A 1 145 ? -1.126 25.749 12.893 1.00 77.12 145 THR A N 1
ATOM 1133 C CA . THR A 1 145 ? -0.353 26.959 13.240 1.00 77.12 145 THR A CA 1
ATOM 1134 C C . THR A 1 145 ? 1.158 26.744 13.303 1.00 77.12 145 THR A C 1
ATOM 1136 O O . THR A 1 145 ? 1.903 27.720 13.329 1.00 77.12 145 THR A O 1
ATOM 1139 N N . GLU A 1 146 ? 1.618 25.495 13.292 1.00 86.62 146 GLU A N 1
ATOM 1140 C CA . GLU A 1 146 ? 3.022 25.119 13.481 1.00 86.62 146 GLU A CA 1
ATOM 1141 C C . GLU A 1 146 ? 3.550 24.298 12.299 1.00 86.62 146 GLU A C 1
ATOM 1143 O O . GLU A 1 146 ? 2.788 23.854 11.440 1.00 86.62 146 GLU A O 1
ATOM 1148 N N . SER A 1 147 ? 4.871 24.117 12.237 1.00 92.00 147 SER A N 1
ATOM 1149 C CA . SER A 1 147 ? 5.468 23.188 11.276 1.00 92.00 147 SER A CA 1
ATOM 1150 C C . SER A 1 147 ? 5.167 21.745 11.677 1.00 92.00 147 SER A C 1
ATOM 1152 O O . SER A 1 147 ? 5.165 21.398 12.857 1.00 92.00 147 SER A O 1
ATOM 1154 N N . ILE A 1 148 ? 4.926 20.899 10.683 1.00 93.81 148 ILE A N 1
ATOM 1155 C CA . ILE A 1 148 ? 4.689 19.472 10.880 1.00 93.81 148 ILE A CA 1
ATOM 1156 C C . ILE A 1 148 ? 6.051 18.792 10.918 1.00 93.81 148 ILE A C 1
ATOM 1158 O O . ILE A 1 148 ? 6.816 18.910 9.968 1.00 93.81 148 ILE A O 1
ATOM 1162 N N . HIS A 1 149 ? 6.358 18.072 11.990 1.00 94.31 149 HIS A N 1
ATOM 1163 C CA . HIS A 1 149 ? 7.556 17.243 12.065 1.00 94.31 149 HIS A CA 1
ATOM 1164 C C . HIS A 1 149 ? 7.167 15.774 11.891 1.00 94.31 149 HIS A C 1
ATOM 1166 O O . HIS A 1 149 ? 6.228 15.305 12.540 1.00 94.31 149 HIS A O 1
ATOM 1172 N N . LEU A 1 150 ? 7.905 15.048 11.053 1.00 96.50 150 LEU A N 1
ATOM 1173 C CA . LEU A 1 150 ? 7.690 13.624 10.814 1.00 96.50 150 LEU A CA 1
ATOM 1174 C C . LEU A 1 150 ? 9.030 12.889 10.757 1.00 96.50 150 LEU A C 1
ATOM 1176 O O . LEU A 1 150 ? 9.908 13.259 9.977 1.00 96.50 150 LEU A O 1
ATOM 1180 N N . ASN A 1 151 ? 9.164 11.834 11.560 1.00 95.81 151 ASN A N 1
ATOM 1181 C CA . ASN A 1 151 ? 10.273 10.892 11.434 1.00 95.81 151 ASN A CA 1
ATOM 1182 C C . ASN A 1 151 ? 9.925 9.848 10.376 1.00 95.81 151 ASN A C 1
ATOM 1184 O O . ASN A 1 151 ? 8.828 9.291 10.415 1.00 95.81 151 ASN A O 1
ATOM 1188 N N . VAL A 1 152 ? 10.843 9.573 9.453 1.00 97.69 152 VAL A N 1
ATOM 1189 C CA . VAL A 1 152 ? 10.627 8.605 8.376 1.00 97.69 152 VAL A CA 1
ATOM 1190 C C . VAL A 1 152 ? 11.758 7.590 8.340 1.00 97.69 152 VAL A C 1
ATOM 1192 O O . VAL A 1 152 ? 12.901 7.924 8.028 1.00 97.69 152 VAL A O 1
ATOM 1195 N N . ASP A 1 153 ? 11.428 6.338 8.636 1.00 97.81 153 ASP A N 1
ATOM 1196 C CA . ASP A 1 153 ? 12.281 5.190 8.341 1.00 97.81 153 ASP A CA 1
ATOM 1197 C C . ASP A 1 153 ? 12.186 4.856 6.847 1.00 97.81 153 ASP A C 1
ATOM 1199 O O . ASP A 1 153 ? 11.126 4.476 6.350 1.00 97.81 153 ASP A O 1
ATOM 1203 N N . CYS A 1 154 ? 13.298 5.023 6.134 1.00 98.56 154 CYS A N 1
ATOM 1204 C CA . CYS A 1 154 ? 13.362 4.861 4.685 1.00 98.56 154 CYS A CA 1
ATOM 1205 C C . CYS A 1 154 ? 13.822 3.464 4.237 1.00 98.56 154 CYS A C 1
ATOM 1207 O O . CYS A 1 154 ? 14.136 3.282 3.059 1.00 98.56 154 CYS A O 1
ATOM 1209 N N . ALA A 1 155 ? 13.912 2.498 5.162 1.00 98.38 155 ALA A N 1
ATOM 1210 C CA . ALA A 1 155 ? 14.264 1.099 4.900 1.00 98.38 155 ALA A CA 1
ATOM 1211 C C . ALA A 1 155 ? 15.600 0.863 4.166 1.00 98.38 155 ALA A C 1
ATOM 1213 O O . ALA A 1 155 ? 15.803 -0.194 3.570 1.00 98.38 155 ALA A O 1
ATOM 1214 N N . HIS A 1 156 ? 16.499 1.850 4.156 1.00 98.50 156 HIS A N 1
ATOM 1215 C CA . HIS A 1 156 ? 17.694 1.907 3.303 1.00 98.50 156 HIS A CA 1
ATOM 1216 C C . HIS A 1 156 ? 17.389 1.772 1.795 1.00 98.50 156 HIS A C 1
ATOM 1218 O O . HIS A 1 156 ? 18.267 1.459 0.988 1.00 98.50 156 HIS A O 1
ATOM 1224 N N . GLY A 1 157 ? 16.136 2.023 1.407 1.00 98.38 157 GLY A N 1
ATOM 1225 C CA . GLY A 1 157 ? 15.615 1.890 0.054 1.00 98.38 157 GLY A CA 1
ATOM 1226 C C . GLY A 1 157 ? 15.709 3.164 -0.778 1.00 98.38 157 GLY A C 1
ATOM 1227 O O . GLY A 1 157 ? 16.113 4.235 -0.308 1.00 98.38 157 GLY A O 1
ATOM 1228 N N . VAL A 1 158 ? 15.298 3.051 -2.043 1.00 98.50 158 VAL A N 1
ATOM 1229 C CA . VAL A 1 158 ? 15.342 4.157 -3.017 1.00 98.50 158 VAL A CA 1
ATOM 1230 C C . VAL A 1 158 ? 14.484 5.353 -2.590 1.00 98.50 158 VAL A C 1
ATOM 1232 O O . VAL A 1 158 ? 14.846 6.495 -2.875 1.00 98.50 158 VAL A O 1
ATOM 1235 N N . GLY A 1 159 ? 13.417 5.120 -1.817 1.00 98.50 159 GLY A N 1
ATOM 1236 C CA . GLY A 1 159 ? 12.552 6.176 -1.283 1.00 98.50 159 GLY A CA 1
ATOM 1237 C C . GLY A 1 159 ? 13.281 7.229 -0.442 1.00 98.50 159 GLY A C 1
ATOM 1238 O O . GLY A 1 159 ? 12.864 8.385 -0.435 1.00 98.50 159 GLY A O 1
ATOM 1239 N N . SER A 1 160 ? 14.413 6.881 0.185 1.00 98.25 160 SER A N 1
ATOM 1240 C CA . SER A 1 160 ? 15.247 7.846 0.920 1.00 98.25 160 SER A CA 1
ATOM 1241 C C . SER A 1 160 ? 15.759 8.988 0.034 1.00 98.25 160 SER A C 1
ATOM 1243 O O . SER A 1 160 ? 15.761 10.138 0.466 1.00 98.25 160 SER A O 1
ATOM 1245 N N . LYS A 1 161 ? 16.143 8.693 -1.218 1.00 97.88 161 LYS A N 1
ATOM 1246 C CA . LYS A 1 161 ? 16.643 9.691 -2.178 1.00 97.88 161 LYS A CA 1
ATOM 1247 C C . LYS A 1 161 ? 15.531 10.652 -2.595 1.00 97.88 161 LYS A C 1
ATOM 1249 O O . LYS A 1 161 ? 15.737 11.858 -2.618 1.00 97.88 161 LYS A O 1
ATOM 1254 N N . VAL A 1 162 ? 14.333 10.124 -2.837 1.00 97.94 162 VAL A N 1
ATOM 1255 C CA . VAL A 1 162 ? 13.169 10.940 -3.211 1.00 97.94 162 VAL A CA 1
ATOM 1256 C C . VAL A 1 162 ? 12.740 11.832 -2.050 1.00 97.94 162 VAL A C 1
ATOM 1258 O O . VAL A 1 162 ? 12.566 13.035 -2.225 1.00 97.94 162 VAL A O 1
ATOM 1261 N N . LEU A 1 163 ? 12.622 11.276 -0.842 1.00 98.50 163 LEU A N 1
ATOM 1262 C CA . LEU A 1 163 ? 12.277 12.051 0.351 1.00 98.50 163 LEU A CA 1
ATOM 1263 C C . LEU A 1 163 ? 13.333 13.115 0.684 1.00 98.50 163 LEU A C 1
ATOM 1265 O O . LEU A 1 163 ? 12.974 14.174 1.196 1.00 98.50 163 LEU A O 1
ATOM 1269 N N . GLU A 1 164 ? 14.606 12.887 0.349 1.00 98.12 164 GLU A N 1
ATOM 1270 C CA . GLU A 1 164 ? 15.654 13.907 0.440 1.00 98.12 164 GLU A CA 1
ATOM 1271 C C . GLU A 1 164 ? 15.402 15.085 -0.513 1.00 98.12 164 GLU A C 1
ATOM 1273 O O . GLU A 1 164 ? 15.551 16.245 -0.114 1.00 98.12 164 GLU A O 1
ATOM 1278 N N . SER A 1 165 ? 14.964 14.812 -1.746 1.00 97.69 165 SER A N 1
ATOM 1279 C CA . SER A 1 165 ? 14.566 15.845 -2.710 1.00 97.69 165 SER A CA 1
ATOM 1280 C C . SER A 1 165 ? 13.378 16.671 -2.186 1.00 97.69 165 SER A C 1
ATOM 1282 O O . SER A 1 165 ? 13.420 17.905 -2.224 1.00 97.69 165 SER A O 1
ATOM 1284 N N . PHE A 1 166 ? 12.364 16.031 -1.585 1.00 98.00 166 PHE A N 1
ATOM 1285 C CA . PHE A 1 166 ? 11.261 16.735 -0.904 1.00 98.00 166 PHE A CA 1
ATOM 1286 C C . PHE A 1 166 ? 11.744 17.551 0.305 1.00 98.00 166 PHE A C 1
ATOM 1288 O O . PHE A 1 166 ? 11.381 18.720 0.453 1.00 98.00 166 PHE A O 1
ATOM 1295 N N . ARG A 1 167 ? 12.603 16.976 1.158 1.00 97.19 167 ARG A N 1
ATOM 1296 C CA . ARG A 1 167 ? 13.195 17.659 2.321 1.00 97.19 167 ARG A CA 1
ATOM 1297 C C . ARG A 1 167 ? 13.973 18.905 1.908 1.00 97.19 167 ARG A C 1
ATOM 1299 O O . ARG A 1 167 ? 13.852 19.949 2.554 1.00 97.19 167 ARG A O 1
ATOM 1306 N N . SER A 1 168 ? 14.740 18.808 0.827 1.00 97.00 168 SER A N 1
ATOM 1307 C CA . SER A 1 168 ? 15.482 19.921 0.233 1.00 97.00 168 SER A CA 1
ATOM 1308 C C . SER A 1 168 ? 14.541 21.008 -0.288 1.00 97.00 168 SER A C 1
ATOM 1310 O O . SER A 1 168 ? 14.730 22.182 0.042 1.00 97.00 168 SER A O 1
ATOM 1312 N N . TYR A 1 169 ? 13.477 20.632 -1.011 1.00 96.44 169 TYR A N 1
ATOM 1313 C CA . TYR A 1 169 ? 12.448 21.572 -1.462 1.00 96.44 169 TYR A CA 1
ATOM 1314 C C . TYR A 1 169 ? 11.822 22.326 -0.278 1.00 96.44 169 TYR A C 1
ATOM 1316 O O . TYR A 1 169 ? 11.889 23.557 -0.230 1.00 96.44 169 TYR A O 1
ATOM 1324 N N . PHE A 1 170 ? 11.307 21.613 0.731 1.00 95.62 170 PHE A N 1
ATOM 1325 C CA . PHE A 1 170 ? 10.677 22.222 1.911 1.00 95.62 170 PHE A CA 1
ATOM 1326 C C . PHE A 1 170 ? 11.637 23.091 2.735 1.00 95.62 170 PHE A C 1
ATOM 1328 O O . PHE A 1 170 ? 11.223 24.050 3.390 1.00 95.62 170 PHE A O 1
ATOM 1335 N N . SER A 1 171 ? 12.933 22.781 2.708 1.00 94.31 171 SER A N 1
ATOM 1336 C CA . SER A 1 171 ? 13.956 23.579 3.387 1.00 94.31 171 SER A CA 1
ATOM 1337 C C . SER A 1 171 ? 14.280 24.871 2.634 1.00 94.31 171 SER A C 1
ATOM 1339 O O . SER A 1 171 ? 14.579 25.877 3.277 1.00 94.31 171 SER A O 1
ATOM 1341 N N . SER A 1 172 ? 14.191 24.853 1.298 1.00 94.12 172 SER A N 1
ATOM 1342 C CA . SER A 1 172 ? 14.495 25.994 0.424 1.00 94.12 172 SER A CA 1
ATOM 1343 C C . SER A 1 172 ? 13.415 27.082 0.423 1.00 94.12 172 SER A C 1
ATOM 1345 O O . SER A 1 172 ? 13.720 28.259 0.224 1.00 94.12 172 SER A O 1
ATOM 1347 N N . ILE A 1 173 ? 12.158 26.708 0.669 1.00 91.19 173 ILE A N 1
ATOM 1348 C CA . ILE A 1 173 ? 11.034 27.644 0.697 1.00 91.19 173 ILE A CA 1
ATOM 1349 C C . ILE A 1 173 ? 11.017 28.460 1.997 1.00 91.19 173 ILE A C 1
ATOM 1351 O O . ILE A 1 173 ? 11.166 27.942 3.110 1.00 91.19 173 ILE A O 1
ATOM 1355 N N . ASN A 1 174 ? 10.786 29.765 1.863 1.00 87.81 174 ASN A N 1
ATOM 1356 C CA . ASN A 1 174 ? 10.621 30.668 2.998 1.00 87.81 174 ASN A CA 1
ATOM 1357 C C . ASN A 1 174 ? 9.146 30.740 3.417 1.00 87.81 174 ASN A C 1
ATOM 1359 O O . ASN A 1 174 ? 8.474 31.743 3.186 1.00 87.81 174 ASN A O 1
ATOM 1363 N N . SER A 1 175 ? 8.649 29.647 3.997 1.00 84.75 175 SER A N 1
ATOM 1364 C CA . SER A 1 175 ? 7.282 29.547 4.513 1.00 84.75 175 SER A CA 1
ATOM 1365 C C . SER A 1 175 ? 7.271 29.561 6.046 1.00 84.75 175 SER A C 1
ATOM 1367 O O . SER A 1 175 ? 8.142 28.932 6.657 1.00 84.75 175 SER A O 1
ATOM 1369 N N . PRO A 1 176 ? 6.301 30.231 6.704 1.00 82.69 176 PRO A N 1
ATOM 1370 C CA . PRO A 1 176 ? 6.192 30.225 8.165 1.00 82.69 176 PRO A CA 1
ATOM 1371 C C . PRO A 1 176 ? 5.857 28.841 8.741 1.00 82.69 176 PRO A C 1
ATOM 1373 O O . PRO A 1 176 ? 6.066 28.609 9.930 1.00 82.69 176 PRO A O 1
ATOM 1376 N N . ARG A 1 177 ? 5.308 27.936 7.920 1.00 86.62 177 ARG A N 1
ATOM 1377 C CA . ARG A 1 177 ? 4.879 26.587 8.304 1.00 86.62 177 ARG A CA 1
ATOM 1378 C C . ARG A 1 177 ? 5.251 25.617 7.190 1.00 86.62 177 ARG A C 1
ATOM 1380 O O . ARG A 1 177 ? 4.957 25.876 6.030 1.00 86.62 177 ARG A O 1
ATOM 1387 N N . LYS A 1 178 ? 5.892 24.502 7.531 1.00 91.50 178 LYS A N 1
ATOM 1388 C CA . LYS A 1 178 ? 6.327 23.497 6.552 1.00 91.50 178 LYS A CA 1
ATOM 1389 C C . LYS A 1 178 ? 6.314 22.095 7.134 1.00 91.50 178 LYS A C 1
ATOM 1391 O O . LYS A 1 178 ? 6.237 21.926 8.348 1.00 91.50 178 LYS A O 1
ATOM 1396 N N . LEU A 1 179 ? 6.409 21.105 6.255 1.00 94.81 179 LEU A N 1
ATOM 1397 C CA . LEU A 1 179 ? 6.727 19.736 6.634 1.00 94.81 179 LEU A CA 1
ATOM 1398 C C . LEU A 1 179 ? 8.245 19.599 6.792 1.00 94.81 179 LEU A C 1
ATOM 1400 O O . LEU A 1 179 ? 9.012 19.929 5.890 1.00 94.81 179 LEU A O 1
ATOM 1404 N N . ILE A 1 180 ? 8.669 19.137 7.960 1.00 95.12 180 ILE A N 1
ATOM 1405 C CA . ILE A 1 180 ? 10.056 18.895 8.338 1.00 95.12 180 ILE A CA 1
ATOM 1406 C C . ILE A 1 180 ? 10.228 17.384 8.449 1.00 95.12 180 ILE A C 1
ATOM 1408 O O . ILE A 1 180 ? 9.708 16.751 9.370 1.00 95.12 180 ILE A O 1
ATOM 1412 N N . LEU A 1 181 ? 10.950 16.823 7.482 1.00 96.25 181 LEU A N 1
ATOM 1413 C CA . LEU A 1 181 ? 11.221 15.394 7.385 1.00 96.25 181 LEU A CA 1
ATOM 1414 C C . LEU A 1 181 ? 12.547 15.052 8.068 1.00 96.25 181 LEU A C 1
ATOM 1416 O O . LEU A 1 181 ? 13.614 15.501 7.638 1.00 96.25 181 LEU A O 1
ATOM 1420 N N . HIS A 1 182 ? 12.478 14.212 9.097 1.00 95.38 182 HIS A N 1
ATOM 1421 C CA . HIS A 1 182 ? 13.641 13.612 9.745 1.00 95.38 182 HIS A CA 1
ATOM 1422 C C . HIS A 1 182 ? 13.832 12.210 9.176 1.00 95.38 182 HIS A C 1
ATOM 1424 O O . HIS A 1 182 ? 13.074 11.296 9.492 1.00 95.38 182 HIS A O 1
ATOM 1430 N N . LEU A 1 183 ? 14.798 12.057 8.272 1.00 96.19 183 LEU A N 1
ATOM 1431 C CA . LEU A 1 183 ? 15.002 10.817 7.524 1.00 96.19 183 LEU A CA 1
ATOM 1432 C C . LEU A 1 183 ? 16.003 9.910 8.243 1.00 96.19 183 LEU A C 1
ATOM 1434 O O . LEU A 1 183 ? 17.107 10.341 8.580 1.00 96.19 183 LEU A O 1
ATOM 1438 N N . TYR A 1 184 ? 15.621 8.651 8.427 1.00 95.88 184 TYR A N 1
ATOM 1439 C CA . TYR A 1 184 ? 16.416 7.594 9.044 1.00 95.88 184 TYR A CA 1
ATOM 1440 C C . TYR A 1 184 ? 16.546 6.410 8.089 1.00 95.88 184 TYR A C 1
ATOM 1442 O O . TYR A 1 184 ? 15.746 6.268 7.163 1.00 95.88 184 TYR A O 1
ATOM 1450 N N . ASN A 1 185 ? 17.539 5.548 8.335 1.00 97.00 185 ASN A N 1
ATOM 1451 C CA . ASN A 1 185 ? 17.801 4.357 7.528 1.00 97.00 185 ASN A CA 1
ATOM 1452 C C . ASN A 1 185 ? 17.907 4.705 6.033 1.00 97.00 185 ASN A C 1
ATOM 1454 O O . ASN A 1 185 ? 17.080 4.308 5.220 1.00 97.00 185 ASN A O 1
ATOM 1458 N N . THR A 1 186 ? 18.902 5.522 5.677 1.00 97.44 186 THR A N 1
ATOM 1459 C CA . THR A 1 186 ? 19.055 6.115 4.332 1.00 97.44 186 THR A CA 1
ATOM 1460 C C . THR A 1 186 ? 20.282 5.603 3.563 1.00 97.44 186 THR A C 1
ATOM 1462 O O . THR A 1 186 ? 20.551 6.052 2.449 1.00 97.44 186 THR A O 1
ATOM 1465 N N . GLU A 1 187 ? 21.041 4.652 4.120 1.00 96.44 187 GLU A N 1
ATOM 1466 C CA . GLU A 1 187 ? 22.264 4.104 3.501 1.00 96.44 187 GLU A CA 1
ATOM 1467 C C . GLU A 1 187 ? 21.988 3.190 2.286 1.00 96.44 187 GLU A C 1
ATOM 1469 O O . GLU A 1 187 ? 22.131 1.975 2.357 1.00 96.44 187 GLU A O 1
ATOM 1474 N N . THR A 1 188 ? 21.635 3.774 1.141 1.00 96.94 188 THR A N 1
ATOM 1475 C CA . THR A 1 188 ? 21.320 3.028 -0.100 1.00 96.94 188 THR A CA 1
ATOM 1476 C C . THR A 1 188 ? 22.513 2.346 -0.780 1.00 96.94 188 THR A C 1
ATOM 1478 O O . THR A 1 188 ? 22.328 1.502 -1.661 1.00 96.94 188 THR A O 1
ATOM 1481 N N . GLU A 1 189 ? 23.743 2.710 -0.413 1.00 96.00 189 GLU A N 1
ATOM 1482 C CA . GLU A 1 189 ? 24.963 2.122 -0.982 1.00 96.00 189 GLU A CA 1
ATOM 1483 C C . GLU A 1 189 ? 25.348 0.806 -0.292 1.00 96.00 189 GLU A C 1
ATOM 1485 O O . GLU A 1 189 ? 25.901 -0.085 -0.936 1.00 96.00 189 GLU A O 1
ATOM 1490 N N . ASN A 1 190 ? 24.987 0.635 0.984 1.00 96.44 190 ASN A N 1
ATOM 1491 C CA . ASN A 1 190 ? 25.183 -0.616 1.707 1.00 96.44 190 ASN A CA 1
ATOM 1492 C C . ASN A 1 190 ? 23.983 -1.547 1.480 1.00 96.44 190 ASN A C 1
ATOM 1494 O O . ASN A 1 190 ? 22.988 -1.510 2.202 1.00 96.44 190 ASN A O 1
ATOM 1498 N N . LYS A 1 191 ? 24.085 -2.373 0.436 1.00 95.69 191 LYS A N 1
ATOM 1499 C CA . LYS A 1 191 ? 22.970 -3.165 -0.111 1.00 95.69 191 LYS A CA 1
ATOM 1500 C C . LYS A 1 191 ? 22.355 -4.136 0.896 1.00 95.69 191 LYS A C 1
ATOM 1502 O O . LYS A 1 191 ? 21.149 -4.348 0.864 1.00 95.69 191 LYS A O 1
ATOM 1507 N N . GLU A 1 192 ? 23.156 -4.648 1.826 1.00 96.56 192 GLU A N 1
ATOM 1508 C CA . GLU A 1 192 ? 22.721 -5.587 2.867 1.00 96.56 192 GLU A CA 1
ATOM 1509 C C . GLU A 1 192 ? 21.765 -4.968 3.900 1.00 96.56 192 GLU A C 1
ATOM 1511 O O . GLU A 1 192 ? 21.055 -5.698 4.592 1.00 96.56 192 GLU A O 1
ATOM 1516 N N . LEU A 1 193 ? 21.728 -3.634 4.010 1.00 97.44 193 LEU A N 1
ATOM 1517 C CA . LEU A 1 193 ? 20.845 -2.935 4.947 1.00 97.44 193 LEU A CA 1
ATOM 1518 C C . LEU A 1 193 ? 19.409 -2.776 4.426 1.00 97.44 193 LEU A C 1
ATOM 1520 O O . LEU A 1 193 ? 18.517 -2.457 5.212 1.00 97.44 193 LEU A O 1
ATOM 1524 N N . LEU A 1 194 ? 19.165 -2.992 3.127 1.00 98.44 194 LEU A N 1
ATOM 1525 C CA . LEU A 1 194 ? 17.838 -2.843 2.524 1.00 98.44 194 LEU A CA 1
ATOM 1526 C C . LEU A 1 194 ? 16.813 -3.747 3.233 1.00 98.44 194 LEU A C 1
ATOM 1528 O O . LEU A 1 194 ? 16.956 -4.970 3.246 1.00 98.44 194 LEU A O 1
ATOM 1532 N N . ASN A 1 195 ? 15.774 -3.131 3.810 1.00 98.00 195 ASN A N 1
ATOM 1533 C CA . ASN A 1 195 ? 14.724 -3.778 4.614 1.00 98.00 195 ASN A CA 1
ATOM 1534 C C . ASN A 1 195 ? 15.242 -4.568 5.843 1.00 98.00 195 ASN A C 1
ATOM 1536 O O . ASN A 1 195 ? 14.535 -5.418 6.396 1.00 98.00 195 ASN A O 1
ATOM 1540 N N . GLN A 1 196 ? 16.482 -4.342 6.291 1.00 96.75 196 GLN A N 1
ATOM 1541 C CA . GLN A 1 196 ? 17.087 -5.134 7.360 1.00 96.75 196 GLN A CA 1
ATOM 1542 C C . GLN A 1 196 ? 16.679 -4.623 8.752 1.00 96.75 196 GLN A C 1
ATOM 1544 O O . GLN A 1 196 ? 17.276 -3.700 9.298 1.00 96.75 196 GLN A O 1
ATOM 1549 N N . ASN A 1 197 ? 15.711 -5.297 9.384 1.00 95.44 197 ASN A N 1
ATOM 1550 C CA . ASN A 1 197 ? 15.130 -4.901 10.682 1.00 95.44 197 ASN A CA 1
ATOM 1551 C C . ASN A 1 197 ? 14.507 -3.490 10.674 1.00 95.44 197 ASN A C 1
ATOM 1553 O O . ASN A 1 197 ? 14.497 -2.794 11.692 1.00 95.44 197 ASN A O 1
ATOM 1557 N N . CYS A 1 198 ? 14.026 -3.060 9.512 1.00 96.94 198 CYS A N 1
ATOM 1558 C CA . CYS A 1 198 ? 13.381 -1.779 9.271 1.00 96.94 198 CYS A CA 1
ATOM 1559 C C . CYS A 1 198 ? 12.438 -1.894 8.063 1.00 96.94 198 CYS A C 1
ATOM 1561 O O . CYS A 1 198 ? 12.375 -2.941 7.414 1.00 96.94 198 CYS A O 1
ATOM 1563 N N . GLY A 1 199 ? 11.695 -0.831 7.776 1.00 98.12 199 GLY A N 1
ATOM 1564 C CA . GLY A 1 199 ? 10.735 -0.761 6.683 1.00 98.12 199 GLY A CA 1
ATOM 1565 C C . GLY A 1 199 ? 9.320 -1.204 7.053 1.00 98.12 199 GLY A C 1
ATOM 1566 O O . GLY A 1 199 ? 9.082 -1.860 8.075 1.00 98.12 199 GLY A O 1
ATOM 1567 N N . ALA A 1 200 ? 8.370 -0.853 6.184 1.00 98.12 200 ALA A N 1
ATOM 1568 C CA . ALA A 1 200 ? 6.937 -1.047 6.412 1.00 98.12 200 ALA A CA 1
ATOM 1569 C C . ALA A 1 200 ? 6.562 -2.493 6.773 1.00 98.12 200 ALA A C 1
ATOM 1571 O O . ALA A 1 200 ? 5.856 -2.719 7.758 1.00 98.12 200 ALA A O 1
ATOM 1572 N N . ASP A 1 201 ? 7.086 -3.479 6.041 1.00 96.06 201 ASP A N 1
ATOM 1573 C CA . ASP A 1 201 ? 6.819 -4.896 6.309 1.00 96.06 201 ASP A CA 1
ATOM 1574 C C . ASP A 1 201 ? 7.359 -5.346 7.669 1.00 96.06 201 ASP A C 1
ATOM 1576 O O . ASP A 1 201 ? 6.660 -6.045 8.406 1.00 96.06 201 ASP A O 1
ATOM 1580 N N . PHE A 1 202 ? 8.570 -4.917 8.040 1.00 96.50 202 PHE A N 1
ATOM 1581 C CA . PHE A 1 202 ? 9.150 -5.245 9.341 1.00 96.50 202 PHE A CA 1
ATOM 1582 C C . PHE A 1 202 ? 8.276 -4.709 10.475 1.00 96.50 202 PHE A C 1
ATOM 1584 O O . PHE A 1 202 ? 7.893 -5.475 11.362 1.00 96.50 202 PHE A O 1
ATOM 1591 N N . VAL A 1 203 ? 7.914 -3.424 10.435 1.00 96.31 203 VAL A N 1
ATOM 1592 C CA . VAL A 1 203 ? 7.100 -2.798 11.488 1.00 96.31 203 VAL A CA 1
ATOM 1593 C C . VAL A 1 203 ? 5.706 -3.426 11.539 1.00 96.31 203 VAL A C 1
ATOM 1595 O O . VAL A 1 203 ? 5.222 -3.766 12.620 1.00 96.31 203 VAL A O 1
ATOM 1598 N N . LYS A 1 204 ? 5.079 -3.670 10.381 1.00 95.25 204 LYS A N 1
ATOM 1599 C CA . LYS A 1 204 ? 3.752 -4.295 10.293 1.00 95.25 204 LYS A CA 1
ATOM 1600 C C . LYS A 1 204 ? 3.728 -5.716 10.861 1.00 95.25 204 LYS A C 1
ATOM 1602 O O . LYS A 1 204 ? 2.767 -6.082 11.537 1.00 95.25 204 LYS A O 1
ATOM 1607 N N . ILE A 1 205 ? 4.737 -6.530 10.554 1.00 91.44 205 ILE A N 1
ATOM 1608 C CA . ILE A 1 205 ? 4.765 -7.952 10.926 1.00 91.44 205 ILE A CA 1
ATOM 1609 C C . ILE A 1 205 ? 5.236 -8.138 12.367 1.00 91.44 205 ILE A C 1
ATOM 1611 O O . ILE A 1 205 ? 4.692 -8.975 13.088 1.00 91.44 205 ILE A O 1
ATOM 1615 N N . THR A 1 206 ? 6.258 -7.391 12.785 1.00 92.62 206 THR A N 1
ATOM 1616 C CA . THR A 1 206 ? 6.886 -7.586 14.097 1.00 92.62 206 THR A CA 1
ATOM 1617 C C . THR A 1 206 ? 6.238 -6.757 15.194 1.00 92.62 206 THR A C 1
ATOM 1619 O O . THR A 1 206 ? 6.376 -7.126 16.357 1.00 92.62 206 THR A O 1
ATOM 1622 N N . LEU A 1 207 ? 5.550 -5.659 14.853 1.00 92.69 207 LEU A N 1
ATOM 1623 C CA . LEU A 1 207 ? 5.057 -4.655 15.804 1.00 92.69 207 LEU A CA 1
ATOM 1624 C C . LEU A 1 207 ? 6.172 -4.053 16.682 1.00 92.69 207 LEU A C 1
ATOM 1626 O O . LEU A 1 207 ? 5.917 -3.616 17.806 1.00 92.69 207 LEU A O 1
ATOM 1630 N N . HIS A 1 208 ? 7.403 -4.023 16.166 1.00 92.69 208 HIS A N 1
ATOM 1631 C CA . HIS A 1 208 ? 8.558 -3.388 16.797 1.00 92.69 208 HIS A CA 1
ATOM 1632 C C . HIS A 1 208 ? 9.011 -2.162 16.004 1.00 92.69 208 HIS A C 1
ATOM 1634 O O . HIS A 1 208 ? 8.830 -2.086 14.787 1.00 92.69 208 HIS A O 1
ATOM 1640 N N . ALA A 1 209 ? 9.621 -1.207 16.705 1.00 92.12 209 ALA A N 1
ATOM 1641 C CA . ALA A 1 209 ? 10.236 -0.046 16.081 1.00 92.12 209 ALA A CA 1
ATOM 1642 C C . ALA A 1 209 ? 11.429 -0.484 15.208 1.00 92.12 209 ALA A C 1
ATOM 1644 O O . ALA A 1 209 ? 12.131 -1.438 15.567 1.00 92.12 209 ALA A O 1
ATOM 1645 N N . PRO A 1 210 ? 11.678 0.194 14.073 1.00 93.62 210 PRO A N 1
ATOM 1646 C CA . PRO A 1 210 ? 12.792 -0.139 13.200 1.00 93.62 210 PRO A CA 1
ATOM 1647 C C . PRO A 1 210 ? 14.121 0.080 13.923 1.00 93.62 210 PRO A C 1
ATOM 1649 O O . PRO A 1 210 ? 14.300 1.042 14.676 1.00 93.62 210 PRO A O 1
ATOM 1652 N N . LYS A 1 211 ? 15.091 -0.793 13.658 1.00 92.69 211 LYS A N 1
ATOM 1653 C CA . LYS A 1 211 ? 16.467 -0.570 14.095 1.00 92.69 211 LYS A CA 1
ATOM 1654 C C . LYS A 1 211 ? 17.045 0.598 13.297 1.00 92.69 211 LYS A C 1
ATOM 1656 O O . LYS A 1 211 ? 17.094 0.541 12.071 1.00 92.69 211 LYS A O 1
ATOM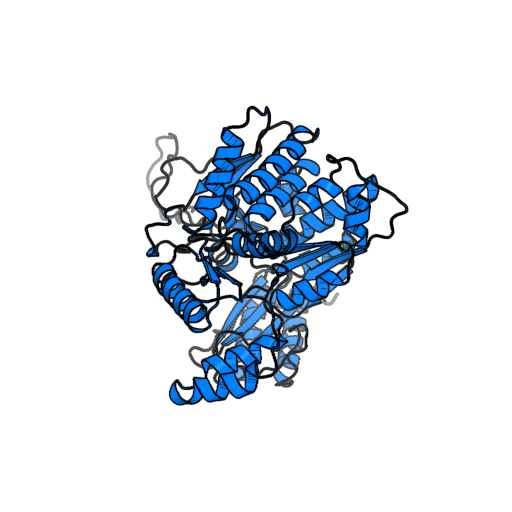 1661 N N . LEU A 1 212 ? 17.510 1.634 13.991 1.00 91.69 212 LEU A N 1
ATOM 1662 C CA . LEU A 1 212 ? 18.169 2.774 13.356 1.00 91.69 212 LEU A CA 1
ATOM 1663 C C . LEU A 1 212 ? 19.634 2.432 13.066 1.00 91.69 212 LEU A C 1
ATOM 1665 O O . LEU A 1 212 ? 20.386 2.111 13.989 1.00 91.69 212 LEU A O 1
ATOM 1669 N N . THR A 1 213 ? 20.021 2.480 11.792 1.00 89.88 213 THR A N 1
ATOM 1670 C CA . THR A 1 213 ? 21.395 2.245 11.331 1.00 89.88 213 THR A CA 1
ATOM 1671 C C . THR A 1 213 ? 21.844 3.418 10.439 1.00 89.88 213 THR A C 1
ATOM 1673 O O . THR A 1 213 ? 21.147 3.732 9.471 1.00 89.88 213 THR A O 1
ATOM 1676 N N . PRO A 1 214 ? 22.961 4.102 10.760 1.00 85.19 214 PRO A N 1
ATOM 1677 C CA . PRO A 1 214 ? 23.812 3.889 11.932 1.00 85.19 214 PRO A CA 1
ATOM 1678 C C . PRO A 1 214 ? 23.072 4.279 13.222 1.00 85.19 214 PRO A C 1
ATOM 1680 O O . PRO A 1 214 ? 22.092 5.026 13.183 1.00 85.19 214 PRO A O 1
ATOM 1683 N N . SER A 1 215 ? 23.521 3.760 14.370 1.00 80.50 215 SER A N 1
ATOM 1684 C CA . SER A 1 215 ? 22.941 4.128 15.666 1.00 80.50 215 SER A CA 1
ATOM 1685 C C . SER A 1 215 ? 22.997 5.645 15.831 1.00 80.50 215 SER A C 1
ATOM 1687 O O . SER A 1 215 ? 24.076 6.232 15.770 1.00 80.50 215 SER A O 1
ATOM 1689 N N . ASN A 1 216 ? 21.846 6.286 16.017 1.00 67.25 216 ASN A N 1
ATOM 1690 C CA . ASN A 1 216 ? 21.804 7.728 16.202 1.00 67.25 216 ASN A CA 1
ATOM 1691 C C . ASN A 1 216 ? 22.012 8.051 17.690 1.00 67.25 216 ASN A C 1
ATOM 1693 O O . ASN A 1 216 ? 21.260 7.574 18.537 1.00 67.25 216 ASN A O 1
ATOM 1697 N N . GLU A 1 217 ? 23.045 8.836 18.009 1.00 54.34 217 GLU A N 1
ATOM 1698 C CA . GLU A 1 217 ? 23.343 9.283 19.382 1.00 54.34 217 GLU A CA 1
ATOM 1699 C C . GLU A 1 217 ? 22.377 10.380 19.863 1.00 54.34 217 GLU A C 1
ATOM 1701 O O . GLU A 1 217 ? 22.318 10.690 21.054 1.00 54.34 217 GLU A O 1
ATOM 1706 N N . GLN A 1 218 ? 21.601 10.975 18.952 1.00 53.44 218 GLN A N 1
ATOM 1707 C CA . GLN A 1 218 ? 20.567 11.943 19.305 1.00 53.44 218 GLN A CA 1
ATOM 1708 C C . GLN A 1 218 ? 19.356 11.210 19.881 1.00 53.44 218 GLN A C 1
ATOM 1710 O O . GLN A 1 218 ? 18.833 10.276 19.269 1.00 53.44 218 GLN A O 1
ATOM 1715 N N . SER A 1 219 ? 18.919 11.629 21.074 1.00 50.84 219 SER A N 1
ATOM 1716 C CA . SER A 1 219 ? 17.753 11.046 21.727 1.00 50.84 219 SER A CA 1
ATOM 1717 C C . SER A 1 219 ? 16.561 11.087 20.775 1.00 50.84 219 SER A C 1
ATOM 1719 O O . SER A 1 219 ? 16.255 12.118 20.176 1.00 50.84 219 SER A O 1
ATOM 1721 N N . ILE A 1 220 ? 15.886 9.945 20.639 1.00 53.66 220 ILE A N 1
ATOM 1722 C CA . ILE A 1 220 ? 14.573 9.822 20.002 1.00 53.66 220 ILE A CA 1
ATOM 1723 C C . ILE A 1 220 ? 13.581 10.596 20.885 1.00 53.66 220 ILE A C 1
ATOM 1725 O O . ILE A 1 220 ? 12.833 10.018 21.666 1.00 53.66 220 ILE A O 1
ATOM 1729 N N . MET A 1 221 ? 13.653 11.924 20.876 1.00 53.03 221 MET A N 1
ATOM 1730 C CA . MET A 1 221 ? 12.753 12.791 21.617 1.00 53.03 221 MET A CA 1
ATOM 1731 C C . MET A 1 221 ? 12.217 13.862 20.685 1.00 53.03 221 MET A C 1
ATOM 1733 O O . MET A 1 221 ? 12.854 14.878 20.426 1.00 53.03 221 MET A O 1
ATOM 1737 N N . TYR A 1 222 ? 10.975 13.603 20.288 1.00 53.88 222 TYR A N 1
ATOM 1738 C CA . TYR A 1 222 ? 10.048 14.476 19.590 1.00 53.88 222 TYR A CA 1
ATOM 1739 C C . TYR A 1 222 ? 10.337 14.778 18.110 1.00 53.88 222 TYR A C 1
ATOM 1741 O O . TYR A 1 222 ? 11.416 15.251 17.758 1.00 53.88 222 TYR A O 1
ATOM 1749 N N . PRO A 1 223 ? 9.326 14.605 17.235 1.00 67.31 223 PRO A N 1
ATOM 1750 C CA . PRO A 1 223 ? 7.944 14.171 17.512 1.00 67.31 223 PRO A CA 1
ATOM 1751 C C . PRO A 1 223 ? 7.789 12.642 17.649 1.00 67.31 223 PRO A C 1
ATOM 1753 O O . PRO A 1 223 ? 8.562 11.876 17.089 1.00 67.31 223 PRO A O 1
ATOM 1756 N N . ASP A 1 224 ? 6.736 12.192 18.335 1.00 80.44 224 ASP A N 1
ATOM 1757 C CA . ASP A 1 224 ? 6.407 10.762 18.510 1.00 80.44 224 ASP A CA 1
ATOM 1758 C C . ASP A 1 224 ? 5.782 10.108 17.258 1.00 80.44 224 ASP A C 1
ATOM 1760 O O . ASP A 1 224 ? 5.501 8.910 17.256 1.00 80.44 224 ASP A O 1
ATOM 1764 N N . ARG A 1 225 ? 5.522 10.887 16.198 1.00 92.69 225 ARG A N 1
ATOM 1765 C CA . ARG A 1 225 ? 4.914 10.409 14.950 1.00 92.69 225 ARG A CA 1
ATOM 1766 C C . ARG A 1 225 ? 5.993 9.885 14.014 1.00 92.69 225 ARG A C 1
ATOM 1768 O O . ARG A 1 225 ? 6.864 10.644 13.584 1.00 92.69 225 ARG A O 1
ATOM 1775 N N . TRP A 1 226 ? 5.882 8.610 13.675 1.00 96.44 226 TRP A N 1
ATOM 1776 C CA . TRP A 1 226 ? 6.753 7.951 12.719 1.00 96.44 226 TRP A CA 1
ATOM 1777 C C . TRP A 1 226 ? 5.962 7.461 11.517 1.00 96.44 226 TRP A C 1
ATOM 1779 O O . TRP A 1 226 ? 4.839 6.978 11.658 1.00 96.44 226 TRP A O 1
ATOM 1789 N N . ALA A 1 227 ? 6.587 7.561 10.353 1.00 98.44 227 ALA A N 1
ATOM 1790 C CA . ALA A 1 227 ? 6.242 6.825 9.155 1.00 98.44 227 ALA A CA 1
ATOM 1791 C C . ALA A 1 227 ? 7.380 5.849 8.827 1.00 98.44 227 ALA A C 1
ATOM 1793 O O . ALA A 1 227 ? 8.546 6.091 9.146 1.00 98.44 227 ALA A O 1
ATOM 1794 N N . THR A 1 228 ? 7.050 4.742 8.181 1.00 98.62 228 THR A N 1
ATOM 1795 C CA . THR A 1 228 ? 8.019 3.829 7.579 1.00 98.62 228 THR A CA 1
ATOM 1796 C C . THR A 1 228 ? 7.523 3.433 6.196 1.00 98.62 228 THR A C 1
ATOM 1798 O O . THR A 1 228 ? 6.322 3.220 5.991 1.00 98.62 228 THR A O 1
ATOM 1801 N N . ILE A 1 229 ? 8.452 3.387 5.249 1.00 98.81 229 ILE A N 1
ATOM 1802 C CA . ILE A 1 229 ? 8.208 2.974 3.866 1.00 98.81 229 ILE A CA 1
ATOM 1803 C C . ILE A 1 229 ? 8.947 1.668 3.581 1.00 98.81 229 ILE A C 1
ATOM 1805 O O . ILE A 1 229 ? 9.841 1.286 4.333 1.00 98.81 229 ILE A O 1
ATOM 1809 N N . ASP A 1 230 ? 8.577 0.942 2.533 1.00 98.44 230 ASP A N 1
ATOM 1810 C CA . ASP A 1 230 ? 9.334 -0.231 2.089 1.00 98.44 230 ASP A CA 1
ATOM 1811 C C . ASP A 1 230 ? 10.423 0.123 1.059 1.00 98.44 230 ASP A C 1
ATOM 1813 O O . ASP A 1 230 ? 10.590 1.277 0.656 1.00 98.44 230 ASP A O 1
ATOM 1817 N N . GLY A 1 231 ? 11.208 -0.881 0.654 1.00 98.38 231 GLY A N 1
ATOM 1818 C CA . GLY A 1 231 ? 12.413 -0.698 -0.157 1.00 98.38 231 GLY A CA 1
ATOM 1819 C C . GLY A 1 231 ? 12.222 0.054 -1.483 1.00 98.38 231 GLY A C 1
ATOM 1820 O O . GLY A 1 231 ? 13.123 0.799 -1.879 1.00 98.38 231 GLY A O 1
ATOM 1821 N N . ASP A 1 232 ? 11.073 -0.104 -2.151 1.00 98.56 232 ASP A N 1
ATOM 1822 C CA . ASP A 1 232 ? 10.711 0.592 -3.399 1.00 98.56 232 ASP A CA 1
ATOM 1823 C C . ASP A 1 232 ? 9.653 1.696 -3.224 1.00 98.56 232 ASP A C 1
ATOM 1825 O O . ASP A 1 232 ? 9.244 2.301 -4.221 1.00 98.56 232 ASP A O 1
ATOM 1829 N N . ALA A 1 233 ? 9.303 2.010 -1.971 1.00 98.62 233 ALA A N 1
ATOM 1830 C CA . ALA A 1 233 ? 8.395 3.073 -1.544 1.00 98.62 233 ALA A CA 1
ATOM 1831 C C . ALA A 1 233 ? 6.957 2.962 -2.090 1.00 98.62 233 ALA A C 1
ATOM 1833 O O . ALA A 1 233 ? 6.336 3.985 -2.381 1.00 98.62 233 ALA A O 1
ATOM 1834 N N . ASP A 1 234 ? 6.423 1.742 -2.221 1.00 98.38 234 ASP A N 1
ATOM 1835 C CA . ASP A 1 234 ? 5.023 1.493 -2.607 1.00 98.38 234 ASP A CA 1
ATOM 1836 C C . ASP A 1 234 ? 4.097 1.165 -1.416 1.00 98.38 234 ASP A C 1
ATOM 1838 O O . ASP A 1 234 ? 2.883 1.025 -1.588 1.00 98.38 234 ASP A O 1
ATOM 1842 N N . ARG A 1 235 ? 4.648 1.107 -0.191 1.00 98.69 235 ARG A N 1
ATOM 1843 C CA . ARG A 1 235 ? 3.898 0.883 1.059 1.00 98.69 235 ARG A CA 1
ATOM 1844 C C . ARG A 1 235 ? 4.193 1.935 2.109 1.00 98.69 235 ARG A C 1
ATOM 1846 O O . ARG A 1 235 ? 5.351 2.284 2.329 1.00 98.69 235 ARG A O 1
ATOM 1853 N N . LEU A 1 236 ? 3.152 2.355 2.824 1.00 98.81 236 LEU A N 1
ATOM 1854 C CA . LEU A 1 236 ? 3.253 3.298 3.931 1.00 98.81 236 LEU A CA 1
ATOM 1855 C C . LEU A 1 236 ? 2.591 2.761 5.196 1.00 98.81 236 LEU A C 1
ATOM 1857 O O . LEU A 1 236 ? 1.433 2.347 5.193 1.00 98.81 236 LEU A O 1
ATOM 1861 N N . ILE A 1 237 ? 3.317 2.843 6.305 1.00 98.62 237 ILE A N 1
ATOM 1862 C CA . ILE A 1 237 ? 2.804 2.561 7.643 1.00 98.62 237 ILE A CA 1
ATOM 1863 C C . ILE A 1 237 ? 3.171 3.723 8.558 1.00 98.62 237 ILE A C 1
ATOM 1865 O O . ILE A 1 237 ? 4.301 4.207 8.534 1.00 98.62 237 ILE A O 1
ATOM 1869 N N . TYR A 1 238 ? 2.235 4.136 9.407 1.00 98.69 238 TYR A N 1
ATOM 1870 C CA . TYR A 1 238 ? 2.503 5.045 10.515 1.00 98.69 238 TYR A CA 1
ATOM 1871 C C . TYR A 1 238 ? 2.587 4.280 11.831 1.00 98.69 238 TYR A C 1
ATOM 1873 O O . TYR A 1 238 ? 1.956 3.238 12.007 1.00 98.69 238 TYR A O 1
ATOM 1881 N N . PHE A 1 239 ? 3.358 4.795 12.781 1.00 96.88 239 PHE A N 1
ATOM 1882 C CA . PHE A 1 239 ? 3.435 4.220 14.117 1.00 96.88 239 PHE A CA 1
ATOM 1883 C C . PHE A 1 239 ? 3.939 5.222 15.161 1.00 96.88 239 PHE A C 1
ATOM 1885 O O . PHE A 1 239 ? 4.410 6.316 14.836 1.00 96.88 239 PHE A O 1
ATOM 1892 N N . ARG A 1 240 ? 3.839 4.825 16.430 1.00 93.50 240 ARG A N 1
ATOM 1893 C CA . ARG A 1 240 ? 4.473 5.486 17.574 1.00 93.50 240 ARG A CA 1
ATOM 1894 C C . ARG A 1 240 ? 5.227 4.449 18.418 1.00 93.50 240 ARG A C 1
ATOM 1896 O O . ARG A 1 240 ? 4.599 3.476 18.840 1.00 93.50 240 ARG A O 1
ATOM 1903 N N . PRO A 1 241 ? 6.534 4.621 18.690 1.00 89.12 241 PRO A N 1
ATOM 1904 C CA . PRO A 1 241 ? 7.266 3.760 19.619 1.00 89.12 241 PRO A CA 1
ATOM 1905 C C . PRO A 1 241 ? 6.710 3.841 21.048 1.00 89.12 241 PRO A C 1
ATOM 1907 O O . PRO A 1 241 ? 6.449 4.928 21.562 1.00 89.12 241 PRO A O 1
ATOM 1910 N N . ILE A 1 242 ? 6.580 2.694 21.713 1.00 85.94 242 ILE A N 1
ATOM 1911 C CA . ILE A 1 242 ? 6.218 2.577 23.128 1.00 85.94 242 ILE A CA 1
ATOM 1912 C C . ILE A 1 242 ? 7.496 2.285 23.920 1.00 85.94 242 ILE A C 1
ATOM 1914 O O . ILE A 1 242 ? 8.128 1.241 23.750 1.00 85.94 242 ILE A O 1
ATOM 1918 N N . LEU A 1 243 ? 7.877 3.194 24.818 1.00 70.44 243 LEU A N 1
ATOM 1919 C CA . LEU A 1 243 ? 8.998 2.982 25.734 1.00 70.44 243 LEU A CA 1
ATOM 1920 C C . LEU A 1 243 ? 8.533 2.145 26.932 1.00 70.44 243 LEU A C 1
ATOM 1922 O O . LEU A 1 243 ? 7.894 2.660 27.849 1.00 70.44 243 LEU A O 1
ATOM 1926 N N . THR A 1 244 ? 8.865 0.854 26.953 1.00 55.94 244 THR A N 1
ATOM 1927 C CA . THR A 1 244 ? 8.696 0.026 28.154 1.00 55.94 244 THR A CA 1
ATOM 1928 C C . THR A 1 244 ? 9.977 0.057 28.983 1.00 55.94 244 THR A C 1
ATOM 1930 O O . THR A 1 244 ? 11.006 -0.464 28.554 1.00 55.94 244 THR A O 1
ATOM 1933 N N . HIS A 1 245 ? 9.934 0.635 30.184 1.00 50.62 245 HIS A N 1
ATOM 1934 C CA . HIS A 1 245 ? 11.002 0.436 31.163 1.00 50.62 245 HIS A CA 1
ATOM 1935 C C . HIS A 1 245 ? 10.965 -1.022 31.644 1.00 50.62 245 HIS A C 1
ATOM 1937 O O . HIS A 1 245 ? 10.030 -1.425 32.335 1.00 50.62 245 HIS A O 1
ATOM 1943 N N . CYS A 1 246 ? 11.964 -1.828 31.283 1.00 37.47 246 CYS A N 1
ATOM 1944 C CA . CYS A 1 246 ? 12.152 -3.141 31.892 1.00 37.47 246 CYS A CA 1
ATOM 1945 C C . CYS A 1 246 ? 12.540 -2.944 33.365 1.00 37.47 246 CYS A C 1
ATOM 1947 O O . CYS A 1 246 ? 13.625 -2.450 33.664 1.00 37.47 246 CYS A O 1
ATOM 1949 N N . VAL A 1 247 ? 11.656 -3.315 34.293 1.00 30.38 247 VAL A N 1
ATOM 1950 C CA . VAL A 1 247 ? 12.014 -3.454 35.710 1.00 30.38 247 VAL A CA 1
ATOM 1951 C C . VAL A 1 247 ? 12.911 -4.694 35.823 1.00 30.38 247 VAL A C 1
ATOM 1953 O O . VAL A 1 247 ? 12.476 -5.767 35.396 1.00 30.38 247 VAL A O 1
ATOM 1956 N N . PRO A 1 248 ? 14.143 -4.604 36.361 1.00 35.75 248 PRO A N 1
ATOM 1957 C CA . PRO A 1 248 ? 14.925 -5.794 36.660 1.00 35.75 248 PRO A CA 1
ATOM 1958 C C . PRO A 1 248 ? 14.158 -6.629 37.684 1.00 35.75 248 PRO A C 1
ATOM 1960 O O . PRO A 1 248 ? 13.668 -6.096 38.680 1.00 35.75 248 PRO A O 1
ATOM 1963 N N . SER A 1 249 ? 14.042 -7.930 37.432 1.00 30.95 249 SER A N 1
ATOM 1964 C CA . SER A 1 249 ? 13.522 -8.901 38.393 1.00 30.95 249 SER A CA 1
ATOM 1965 C C . SER A 1 249 ? 14.168 -8.683 39.7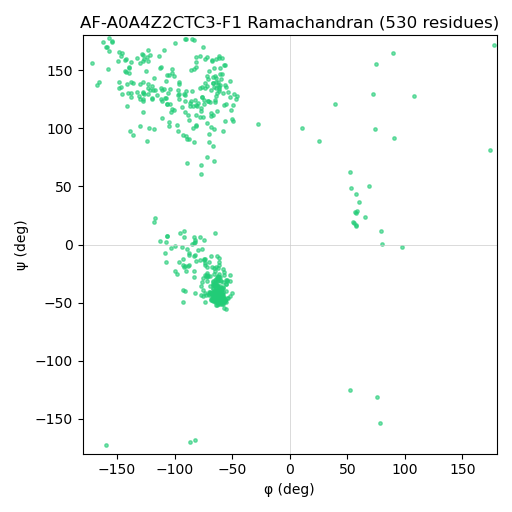62 1.00 30.95 249 SER A C 1
ATOM 1967 O O . SER A 1 249 ? 15.394 -8.665 39.875 1.00 30.95 249 SER A O 1
ATOM 1969 N N . SER A 1 250 ? 13.342 -8.496 40.788 1.00 33.53 250 SER A N 1
ATOM 1970 C CA . SER A 1 250 ? 13.777 -8.331 42.171 1.00 33.53 250 SER A CA 1
ATOM 1971 C C . SER A 1 250 ? 14.418 -9.618 42.691 1.00 33.53 250 SER A C 1
ATOM 1973 O O . SER A 1 250 ? 13.699 -10.518 43.114 1.00 33.53 250 SER A O 1
ATOM 1975 N N . ASP A 1 251 ? 15.747 -9.654 42.688 1.00 33.84 251 ASP A N 1
ATOM 1976 C CA . ASP A 1 251 ? 16.557 -10.449 43.610 1.00 33.84 251 ASP A CA 1
ATOM 1977 C C . ASP A 1 251 ? 17.512 -9.499 44.362 1.00 33.84 251 ASP A C 1
ATOM 1979 O O . ASP A 1 251 ? 18.501 -9.001 43.832 1.00 33.84 251 ASP A O 1
ATOM 1983 N N . ASP A 1 252 ? 17.095 -9.194 45.590 1.00 36.91 252 ASP A N 1
ATOM 1984 C CA . ASP A 1 252 ? 17.838 -8.905 46.821 1.00 36.91 252 ASP A CA 1
ATOM 1985 C C . ASP A 1 252 ? 19.148 -8.069 46.857 1.00 36.91 252 ASP A C 1
ATOM 1987 O O . ASP A 1 252 ? 20.228 -8.483 46.447 1.00 36.91 252 ASP A O 1
ATOM 1991 N N . ASN A 1 253 ? 19.031 -6.985 47.646 1.00 35.72 253 ASN A N 1
ATOM 1992 C CA . ASN A 1 253 ? 20.007 -6.375 48.570 1.00 35.72 253 ASN A CA 1
ATOM 1993 C C . ASN A 1 253 ? 21.200 -5.566 48.022 1.00 35.72 253 ASN A C 1
ATOM 1995 O O . ASN A 1 253 ? 22.272 -6.118 47.810 1.00 35.72 253 ASN A O 1
ATOM 1999 N N . LEU A 1 254 ? 21.081 -4.224 48.034 1.00 30.80 254 LEU A N 1
ATOM 2000 C CA . LEU A 1 254 ? 22.166 -3.268 48.356 1.00 30.80 254 LEU A CA 1
ATOM 2001 C C . LEU A 1 254 ? 21.590 -1.901 48.816 1.00 30.80 254 LEU A C 1
ATOM 2003 O O . LEU A 1 254 ? 20.466 -1.560 48.445 1.00 30.80 254 LEU A O 1
ATOM 2007 N N . PRO A 1 255 ? 22.301 -1.135 49.674 1.00 34.50 255 PRO A N 1
ATOM 2008 C CA . PRO A 1 255 ? 21.712 -0.064 50.476 1.00 34.50 255 PRO A CA 1
ATOM 2009 C C . PRO A 1 255 ? 21.621 1.296 49.765 1.00 34.50 255 PRO A C 1
ATOM 2011 O O . PRO A 1 255 ? 22.460 1.671 48.951 1.00 34.50 255 PRO A O 1
ATOM 2014 N N . ASN A 1 256 ? 20.599 2.050 50.178 1.00 37.75 256 ASN A N 1
ATOM 2015 C CA . ASN A 1 256 ? 20.243 3.409 49.769 1.00 37.75 256 ASN A CA 1
ATOM 2016 C C . ASN A 1 256 ? 21.397 4.426 49.847 1.00 37.75 256 ASN A C 1
ATOM 2018 O O . ASN A 1 256 ? 21.781 4.831 50.945 1.00 37.75 256 ASN A O 1
ATOM 2022 N N . SER A 1 257 ? 21.810 4.972 48.700 1.00 31.30 257 SER A N 1
ATOM 2023 C CA . SER A 1 257 ? 22.242 6.374 48.586 1.00 31.30 257 SER A CA 1
ATOM 2024 C C . SER A 1 257 ? 22.327 6.825 47.123 1.00 31.30 257 SER A C 1
ATOM 2026 O O . SER A 1 257 ? 22.878 6.099 46.305 1.00 31.30 257 SER A O 1
ATOM 2028 N N . ALA A 1 258 ? 21.882 8.063 46.870 1.00 29.17 258 ALA A N 1
ATOM 2029 C CA . ALA A 1 258 ? 21.966 8.858 45.634 1.00 29.17 258 ALA A CA 1
ATOM 2030 C C . ALA A 1 258 ? 20.792 8.729 44.639 1.00 29.17 258 ALA A C 1
ATOM 2032 O O . ALA A 1 258 ? 20.788 7.925 43.715 1.00 29.17 258 ALA A O 1
ATOM 2033 N N . ILE A 1 259 ? 19.822 9.633 44.811 1.00 38.94 259 ILE A N 1
ATOM 2034 C CA . ILE A 1 259 ? 18.971 10.141 43.732 1.00 38.94 259 ILE A CA 1
ATOM 2035 C C . ILE A 1 259 ? 19.870 11.053 42.890 1.00 38.94 259 ILE A C 1
ATOM 2037 O O . ILE A 1 259 ? 20.197 12.144 43.342 1.00 38.94 259 ILE A O 1
ATOM 2041 N N . ASN A 1 260 ? 20.300 10.596 41.717 1.00 27.98 260 ASN A N 1
ATOM 2042 C CA . ASN A 1 260 ? 20.867 11.432 40.660 1.00 27.98 260 ASN A CA 1
ATOM 2043 C C . ASN A 1 260 ? 20.445 10.840 39.311 1.00 27.98 260 ASN A C 1
ATOM 2045 O O . ASN A 1 260 ? 20.560 9.637 39.103 1.00 27.98 260 ASN A O 1
ATOM 2049 N N . GLU A 1 261 ? 19.899 11.716 38.468 1.00 32.25 261 GLU A N 1
ATOM 2050 C CA . GLU A 1 261 ? 19.703 11.626 37.015 1.00 32.25 261 GLU A CA 1
ATOM 2051 C C . GLU A 1 261 ? 19.958 10.247 36.378 1.00 32.25 261 GLU A C 1
ATOM 2053 O O . GLU A 1 261 ? 21.087 9.851 36.091 1.00 32.25 261 GLU A O 1
ATOM 2058 N N . LEU A 1 262 ? 18.862 9.527 36.116 1.00 29.89 262 LEU A N 1
ATOM 2059 C CA . LEU A 1 262 ? 18.853 8.293 35.335 1.00 29.89 262 LEU A CA 1
ATOM 2060 C C . LEU A 1 262 ? 19.144 8.609 33.860 1.00 29.89 262 LEU A C 1
ATOM 2062 O O . LEU A 1 262 ? 18.233 8.789 33.054 1.00 29.89 262 LEU A O 1
ATOM 2066 N N . HIS A 1 263 ? 20.424 8.640 33.500 1.00 30.62 263 HIS A N 1
ATOM 2067 C CA . HIS A 1 263 ? 20.844 8.271 32.152 1.00 30.62 263 HIS A CA 1
ATOM 2068 C C . HIS A 1 263 ? 20.510 6.783 31.935 1.00 30.62 263 HIS A C 1
ATOM 2070 O O . HIS A 1 263 ? 20.898 5.963 32.773 1.00 30.62 263 HIS A O 1
ATOM 2076 N N . PRO A 1 264 ? 19.806 6.391 30.856 1.00 34.00 264 PRO A N 1
ATOM 2077 C CA . PRO A 1 264 ? 19.577 4.982 30.573 1.00 34.00 264 PRO A CA 1
ATOM 2078 C C . PRO A 1 264 ? 20.910 4.333 30.187 1.00 34.00 264 PRO A C 1
ATOM 2080 O O . PRO A 1 264 ? 21.493 4.663 29.156 1.00 34.00 264 PRO A O 1
ATOM 2083 N N . THR A 1 265 ? 21.407 3.431 31.030 1.00 33.88 265 THR A N 1
ATOM 2084 C CA . THR A 1 265 ? 22.535 2.555 30.708 1.00 33.88 265 THR A CA 1
ATOM 2085 C C . THR A 1 265 ? 22.116 1.493 29.694 1.00 33.88 265 THR A C 1
ATOM 2087 O O . THR A 1 265 ? 20.983 1.011 29.711 1.00 33.88 265 THR A O 1
ATOM 2090 N N . GLU A 1 266 ? 23.048 1.140 28.808 1.00 37.97 266 GLU A N 1
ATOM 2091 C CA . GLU A 1 266 ? 22.902 0.145 27.744 1.00 37.97 266 GLU A CA 1
ATOM 2092 C C . GLU A 1 266 ? 22.319 -1.182 28.256 1.00 37.97 266 GLU A C 1
ATOM 2094 O O . GLU A 1 266 ? 22.886 -1.851 29.119 1.00 37.97 266 GLU A O 1
ATOM 2099 N N . GLY A 1 267 ? 21.174 -1.565 27.694 1.00 35.81 267 GLY A N 1
ATOM 2100 C CA . GLY A 1 267 ? 20.479 -2.809 28.009 1.00 35.81 267 GLY A CA 1
ATOM 2101 C C . GLY A 1 267 ? 19.126 -2.862 27.307 1.00 35.81 267 GLY A C 1
ATOM 2102 O O . GLY A 1 267 ? 18.118 -2.502 27.897 1.00 35.81 267 GLY A O 1
ATOM 2103 N N . SER A 1 268 ? 19.137 -3.240 26.023 1.00 38.28 268 SER A N 1
ATOM 2104 C CA . SER A 1 268 ? 17.987 -3.643 25.187 1.00 38.28 268 SER A CA 1
ATOM 2105 C C . SER A 1 268 ? 16.607 -3.091 25.593 1.00 38.28 268 SER A C 1
ATOM 2107 O O . SER A 1 268 ? 15.846 -3.754 26.299 1.00 38.28 268 SER A O 1
ATOM 2109 N N . VAL A 1 269 ? 16.239 -1.917 25.070 1.00 48.94 269 VAL A N 1
ATOM 2110 C CA . VAL A 1 269 ? 14.848 -1.443 25.102 1.00 48.94 269 VAL A CA 1
ATOM 2111 C C . VAL A 1 269 ? 14.109 -2.116 23.946 1.00 48.94 269 VAL A C 1
ATOM 2113 O O . VAL A 1 269 ? 14.272 -1.726 22.793 1.00 48.94 269 VAL A O 1
ATOM 2116 N N . SER A 1 270 ? 13.323 -3.154 24.232 1.00 50.44 270 SER A N 1
ATOM 2117 C CA . SER A 1 270 ? 12.371 -3.682 23.249 1.00 50.44 270 SER A CA 1
ATOM 2118 C C . SER A 1 270 ? 11.272 -2.638 23.048 1.00 50.44 270 SER A C 1
ATOM 2120 O O . SER A 1 270 ? 10.406 -2.488 23.904 1.00 50.44 270 SER A O 1
ATOM 2122 N N . GLN A 1 271 ? 11.330 -1.865 21.962 1.00 74.12 271 GLN A N 1
ATOM 2123 C CA . GLN A 1 271 ? 10.323 -0.847 21.651 1.00 74.12 271 GLN A CA 1
ATOM 2124 C C . GLN A 1 271 ? 9.213 -1.470 20.797 1.00 74.12 271 GLN A C 1
ATOM 2126 O O . GLN A 1 271 ? 9.329 -1.543 19.573 1.00 74.12 271 GLN A O 1
ATOM 2131 N N . CYS A 1 272 ? 8.140 -1.936 21.440 1.00 88.56 272 CYS A N 1
ATOM 2132 C CA . CYS A 1 272 ? 6.878 -2.209 20.746 1.00 88.56 272 CYS A CA 1
ATOM 2133 C C . CYS A 1 272 ? 6.332 -0.915 20.123 1.00 88.56 272 CYS A C 1
ATOM 2135 O O . CYS A 1 272 ? 6.718 0.180 20.536 1.00 88.56 272 CYS A O 1
ATOM 2137 N N . VAL A 1 273 ? 5.407 -1.015 19.169 1.00 92.12 273 VAL A N 1
ATOM 2138 C CA . VAL A 1 273 ? 4.784 0.166 18.549 1.00 92.12 273 VAL A CA 1
ATOM 2139 C C . VAL A 1 273 ? 3.266 0.149 18.644 1.00 92.12 273 VAL A C 1
ATOM 2141 O O . VAL A 1 273 ? 2.632 -0.903 18.596 1.00 92.12 273 VAL A O 1
ATOM 2144 N N . GLU A 1 274 ? 2.675 1.337 18.712 1.00 94.25 274 GLU A N 1
ATOM 2145 C CA . GLU A 1 274 ? 1.279 1.547 18.340 1.00 94.25 274 GLU A CA 1
ATOM 2146 C C . GLU A 1 274 ? 1.209 1.745 16.829 1.00 94.25 274 GLU A C 1
ATOM 2148 O O . GLU A 1 274 ? 1.828 2.665 16.293 1.00 94.25 274 GLU A O 1
ATOM 2153 N N . LEU A 1 275 ? 0.485 0.865 16.142 1.00 96.00 275 LEU A N 1
ATOM 2154 C CA . LEU A 1 275 ? 0.474 0.783 14.686 1.00 96.00 275 LEU A CA 1
ATOM 2155 C C . LEU A 1 275 ? -0.705 1.556 14.077 1.00 96.00 275 LEU A C 1
ATOM 2157 O O . LEU A 1 275 ? -1.840 1.446 14.538 1.00 96.00 275 LEU A O 1
ATOM 2161 N N . LEU A 1 276 ? -0.438 2.274 12.989 1.00 98.12 276 LEU A N 1
ATOM 2162 C CA . LEU A 1 276 ? -1.418 2.874 12.089 1.00 98.12 276 LEU A CA 1
ATOM 2163 C C . LEU A 1 276 ? -1.149 2.382 10.665 1.00 98.12 276 LEU A C 1
ATOM 2165 O O . LEU A 1 276 ? -0.361 2.963 9.922 1.00 98.12 276 LEU A O 1
ATOM 2169 N N . ASP A 1 277 ? -1.769 1.262 10.314 1.00 98.12 277 ASP A N 1
ATOM 2170 C CA . ASP A 1 277 ? -1.530 0.579 9.047 1.00 98.12 277 ASP A CA 1
ATOM 2171 C C . ASP A 1 277 ? -2.402 1.094 7.884 1.00 98.12 277 ASP A C 1
ATOM 2173 O O . ASP A 1 277 ? -3.092 2.109 7.998 1.00 98.12 277 ASP A O 1
ATOM 2177 N N . GLY A 1 278 ? -2.395 0.387 6.749 1.00 98.56 278 GLY A N 1
ATOM 2178 C CA . GLY A 1 278 ? -3.189 0.777 5.580 1.00 98.56 278 GLY A CA 1
ATOM 2179 C C . GLY A 1 278 ? -4.698 0.887 5.846 1.00 98.56 278 GLY A C 1
ATOM 2180 O O . GLY A 1 278 ? -5.349 1.776 5.294 1.00 98.56 278 GLY A O 1
ATOM 2181 N N . ASP A 1 279 ? -5.272 0.081 6.750 1.00 98.56 279 ASP A N 1
ATOM 2182 C CA . ASP A 1 279 ? -6.686 0.236 7.119 1.00 98.56 279 ASP A CA 1
ATOM 2183 C C . ASP A 1 279 ? -6.921 1.576 7.819 1.00 98.56 279 ASP A C 1
ATOM 2185 O O . ASP A 1 279 ? -7.906 2.266 7.538 1.00 98.56 279 ASP A O 1
ATOM 2189 N N . ARG A 1 280 ? -5.995 1.984 8.692 1.00 98.56 280 ARG A N 1
ATOM 2190 C CA . ARG A 1 280 ? -6.054 3.272 9.394 1.00 98.56 280 ARG A CA 1
ATOM 2191 C C . ARG A 1 280 ? -5.926 4.442 8.431 1.00 98.56 280 ARG A C 1
ATOM 2193 O O . ARG A 1 280 ? -6.649 5.426 8.610 1.00 98.56 280 ARG A O 1
ATOM 2200 N N . ILE A 1 281 ? -5.068 4.329 7.415 1.00 98.88 281 ILE A N 1
ATOM 2201 C CA . ILE A 1 281 ? -4.924 5.332 6.347 1.00 98.88 281 ILE A CA 1
ATOM 2202 C C . ILE A 1 281 ? -6.232 5.430 5.549 1.00 98.88 281 ILE A C 1
ATOM 2204 O O . ILE A 1 281 ? -6.797 6.518 5.418 1.00 98.88 281 ILE A O 1
ATOM 2208 N N . SER A 1 282 ? -6.798 4.296 5.120 1.00 98.75 282 SER A N 1
ATOM 2209 C CA . SER A 1 282 ? -8.070 4.287 4.383 1.00 98.75 282 SER A CA 1
ATOM 2210 C C . SER A 1 282 ? -9.229 4.890 5.190 1.00 98.75 282 SER A C 1
ATOM 2212 O O . SER A 1 282 ? -10.023 5.668 4.657 1.00 98.75 282 SER A O 1
ATOM 2214 N N . CYS A 1 283 ? -9.300 4.604 6.496 1.00 98.81 283 CYS A N 1
ATOM 2215 C CA . CYS A 1 283 ? -10.306 5.168 7.392 1.00 98.81 283 CYS A CA 1
ATOM 2216 C C . CYS A 1 283 ? -10.127 6.677 7.584 1.00 98.81 283 CYS A C 1
ATOM 2218 O O . CYS A 1 283 ? -11.126 7.399 7.639 1.00 98.81 283 CYS A O 1
ATOM 2220 N N . LEU A 1 284 ? -8.884 7.161 7.674 1.00 98.88 284 LEU A N 1
ATOM 2221 C CA . LEU A 1 284 ? -8.569 8.586 7.772 1.00 98.88 284 LEU A CA 1
ATOM 2222 C C . LEU A 1 284 ? -9.045 9.339 6.525 1.00 98.88 284 LEU A C 1
ATOM 2224 O O . LEU A 1 284 ? -9.765 10.334 6.642 1.00 98.88 284 LEU A O 1
ATOM 2228 N N . PHE A 1 285 ? -8.709 8.831 5.339 1.00 98.81 285 PHE A N 1
ATOM 2229 C CA . PHE A 1 285 ? -9.123 9.422 4.066 1.00 98.81 285 PHE A CA 1
ATOM 2230 C C . PHE A 1 285 ? -10.641 9.390 3.888 1.00 98.81 285 PHE A C 1
ATOM 2232 O O . PHE A 1 285 ? -11.248 10.404 3.539 1.00 98.81 285 PHE A O 1
ATOM 2239 N N . ALA A 1 286 ? -11.287 8.272 4.224 1.00 98.69 286 ALA A N 1
ATOM 2240 C CA . ALA A 1 286 ? -12.742 8.163 4.208 1.00 98.69 286 ALA A CA 1
ATOM 2241 C C . ALA A 1 286 ? -13.402 9.180 5.154 1.00 98.69 286 ALA A C 1
ATOM 2243 O O . ALA A 1 286 ? -14.362 9.856 4.776 1.00 98.69 286 ALA A O 1
ATOM 2244 N N . HIS A 1 287 ? -12.878 9.327 6.375 1.00 98.44 287 HIS A N 1
ATOM 2245 C CA . HIS A 1 287 ? -13.379 10.293 7.351 1.00 98.44 287 HIS A CA 1
ATOM 2246 C C . HIS A 1 287 ? -13.261 11.730 6.835 1.00 98.44 287 HIS A C 1
ATOM 2248 O O . HIS A 1 287 ? -14.213 12.511 6.937 1.00 98.44 287 HIS A O 1
ATOM 2254 N N . PHE A 1 288 ? -12.099 12.075 6.280 1.00 98.06 288 PHE A N 1
ATOM 2255 C CA . PHE A 1 288 ? -11.847 13.377 5.679 1.00 98.06 288 PHE A CA 1
ATOM 2256 C C . PHE A 1 288 ? -12.829 13.671 4.546 1.00 98.06 288 PHE A C 1
ATOM 2258 O O . PHE A 1 288 ? -13.509 14.695 4.593 1.00 98.06 288 PHE A O 1
ATOM 2265 N N . LEU A 1 289 ? -12.987 12.752 3.589 1.00 97.25 289 LEU A N 1
ATOM 2266 C CA . LEU A 1 289 ? -13.889 12.931 2.450 1.00 97.25 289 LEU A CA 1
ATOM 2267 C C . LEU A 1 289 ? -15.349 13.084 2.894 1.00 97.25 289 LEU A C 1
ATOM 2269 O O . LEU A 1 289 ? -16.033 13.995 2.430 1.00 97.25 289 LEU A O 1
ATOM 2273 N N . VAL A 1 290 ? -15.817 12.284 3.861 1.00 95.56 290 VAL A N 1
ATOM 2274 C CA . VAL A 1 290 ? -17.167 12.433 4.437 1.00 95.56 290 VAL A CA 1
ATOM 2275 C C . VAL A 1 290 ? -17.372 13.821 5.056 1.00 95.56 290 VAL A C 1
ATOM 2277 O O . VAL A 1 290 ? -18.466 14.381 4.958 1.00 95.56 290 VAL A O 1
ATOM 2280 N N . LYS A 1 291 ? -16.355 14.392 5.712 1.00 94.50 291 LYS A N 1
ATOM 2281 C CA . LYS A 1 291 ? -16.440 15.740 6.297 1.00 94.50 291 LYS A CA 1
ATOM 2282 C C . LYS A 1 291 ? -16.367 16.845 5.251 1.00 94.50 291 LYS A C 1
ATOM 2284 O O . LYS A 1 291 ? -17.148 17.791 5.328 1.00 94.50 291 LYS A O 1
ATOM 2289 N N . VAL A 1 292 ? -15.447 16.736 4.301 1.00 93.94 292 VAL A N 1
ATOM 2290 C CA . VAL A 1 292 ? -15.226 17.755 3.274 1.00 93.94 292 VAL A CA 1
ATOM 2291 C C . VAL A 1 292 ? -16.390 17.813 2.291 1.00 93.94 292 VAL A C 1
ATOM 2293 O O . VAL A 1 292 ? -16.851 18.900 1.966 1.00 93.94 292 VAL A O 1
ATOM 2296 N N . LEU A 1 293 ? -16.954 16.682 1.866 1.00 92.75 293 LEU A N 1
ATOM 2297 C CA . LEU A 1 293 ? -18.109 16.709 0.962 1.00 92.75 293 LEU A CA 1
ATOM 2298 C C . LEU A 1 293 ? -19.318 17.409 1.593 1.00 92.75 293 LEU A C 1
ATOM 2300 O O . LEU A 1 293 ? -19.981 18.202 0.927 1.00 92.75 293 LEU A O 1
ATOM 2304 N N . LYS A 1 294 ? -19.537 17.223 2.903 1.00 89.69 294 LYS A N 1
ATOM 2305 C CA . LYS A 1 294 ? -20.5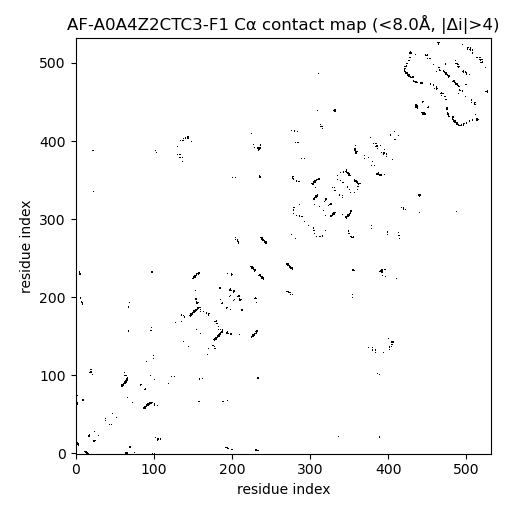78 17.947 3.654 1.00 89.69 294 LYS A CA 1
ATOM 2306 C C . LYS A 1 294 ? -20.373 19.465 3.668 1.00 89.69 294 LYS A C 1
ATOM 2308 O O . LYS A 1 294 ? -21.352 20.181 3.854 1.00 89.69 294 LYS A O 1
ATOM 2313 N N . SER A 1 295 ? -19.140 19.957 3.513 1.00 85.19 295 SER A N 1
ATOM 2314 C CA . SER A 1 295 ? -18.851 21.397 3.483 1.00 85.19 295 SER A CA 1
ATOM 2315 C C . SER A 1 295 ? -18.872 22.002 2.077 1.00 85.19 295 SER A C 1
ATOM 2317 O O . SER A 1 295 ? -19.018 23.217 1.962 1.00 85.19 295 SER A O 1
ATOM 2319 N N . VAL A 1 296 ? -18.747 21.191 1.019 1.00 83.00 296 VAL A N 1
ATOM 2320 C CA . VAL A 1 296 ? -18.692 21.675 -0.372 1.00 83.00 296 VAL A CA 1
ATOM 2321 C C . VAL A 1 296 ? -20.077 21.737 -1.029 1.00 83.00 296 VAL A C 1
ATOM 2323 O O . VAL A 1 296 ? -20.352 22.706 -1.731 1.00 83.00 296 VAL A O 1
ATOM 2326 N N . SER A 1 297 ? -20.964 20.758 -0.812 1.00 68.50 297 SER A N 1
ATOM 2327 C CA . SER A 1 297 ? -22.359 20.823 -1.285 1.00 68.50 297 SER A CA 1
ATOM 2328 C C . SER A 1 297 ? -23.225 19.735 -0.644 1.00 68.50 297 SER A C 1
ATOM 2330 O O . SER A 1 297 ? -22.816 18.578 -0.577 1.00 68.50 297 SER A O 1
ATOM 2332 N N . SER A 1 298 ? -24.448 20.079 -0.227 1.00 63.38 298 SER A N 1
ATOM 2333 C CA . SER A 1 298 ? -25.447 19.114 0.263 1.00 63.38 298 SER A CA 1
ATOM 2334 C C . SER A 1 298 ? -26.085 18.271 -0.845 1.00 63.38 298 SER A C 1
ATOM 2336 O O . SER A 1 298 ? -26.660 17.225 -0.549 1.00 63.38 298 SER A O 1
ATOM 2338 N N . ASP A 1 299 ? -25.976 18.712 -2.103 1.00 62.12 299 ASP A N 1
ATOM 2339 C CA . ASP A 1 299 ? -26.775 18.199 -3.226 1.00 62.12 299 ASP A CA 1
ATOM 2340 C C . ASP A 1 299 ? -25.957 17.325 -4.196 1.00 62.12 299 ASP A C 1
ATOM 2342 O O . ASP A 1 299 ? -26.473 16.835 -5.203 1.00 62.12 299 ASP A O 1
ATOM 2346 N N . CYS A 1 300 ? -24.672 17.102 -3.908 1.00 65.88 300 CYS A N 1
ATOM 2347 C CA . CYS A 1 300 ? -23.806 16.253 -4.722 1.00 65.88 300 CYS A CA 1
ATOM 2348 C C . CYS A 1 300 ? -23.914 14.791 -4.271 1.00 65.88 300 CYS A C 1
ATOM 2350 O O . CYS A 1 300 ? -23.376 14.404 -3.236 1.00 65.88 300 CYS A O 1
ATOM 2352 N N . ASN A 1 301 ? -24.581 13.960 -5.075 1.00 81.81 301 ASN A N 1
ATOM 2353 C CA . ASN A 1 301 ? -24.632 12.510 -4.881 1.00 81.81 301 ASN A CA 1
ATOM 2354 C C . ASN A 1 301 ? -23.312 11.857 -5.338 1.00 81.81 301 ASN A C 1
ATOM 2356 O O . ASN A 1 301 ? -23.277 11.195 -6.373 1.00 81.81 301 ASN A O 1
ATOM 2360 N N . LEU A 1 302 ? -22.223 12.116 -4.608 1.00 90.94 302 LEU A N 1
ATOM 2361 C CA . LEU A 1 302 ? -20.913 11.502 -4.838 1.00 90.94 302 LEU A CA 1
ATOM 2362 C C . LEU A 1 302 ? -20.720 10.318 -3.892 1.00 90.94 302 LEU A C 1
ATOM 2364 O O . LEU A 1 302 ? -20.902 10.429 -2.678 1.00 90.94 302 LEU A O 1
ATOM 2368 N N . THR A 1 303 ? -20.347 9.177 -4.455 1.00 94.94 303 THR A N 1
ATOM 2369 C CA . THR A 1 303 ? -20.191 7.921 -3.718 1.00 94.94 303 THR A CA 1
ATOM 2370 C C . THR A 1 303 ? -18.773 7.742 -3.174 1.00 94.94 303 THR A C 1
ATOM 2372 O O . THR A 1 303 ? -17.791 7.893 -3.894 1.00 94.94 303 THR A O 1
ATOM 2375 N N . ILE A 1 304 ? -18.656 7.372 -1.896 1.00 97.69 304 ILE A N 1
ATOM 2376 C CA . ILE A 1 304 ? -17.387 6.935 -1.297 1.00 97.69 304 ILE A CA 1
ATOM 2377 C C . ILE A 1 304 ? -17.461 5.423 -1.079 1.00 97.69 304 ILE A C 1
ATOM 2379 O O . ILE A 1 304 ? -18.388 4.930 -0.423 1.00 97.69 304 ILE A O 1
ATOM 2383 N N . GLY A 1 305 ? -16.477 4.704 -1.611 1.00 98.44 305 GLY A N 1
ATOM 2384 C CA . GLY A 1 305 ? -16.273 3.282 -1.363 1.00 98.44 305 GLY A CA 1
ATOM 2385 C C . GLY A 1 305 ? -14.885 3.023 -0.800 1.00 98.44 305 GLY A C 1
ATOM 2386 O O . GLY A 1 305 ? -13.904 3.551 -1.316 1.00 98.44 305 GLY A O 1
ATOM 2387 N N . VAL A 1 306 ? -14.806 2.198 0.243 1.00 98.81 306 VAL A N 1
ATOM 2388 C CA . VAL A 1 306 ? -13.533 1.676 0.754 1.00 98.81 306 VAL A CA 1
ATOM 2389 C C . VAL A 1 306 ? -13.418 0.202 0.402 1.00 98.81 306 VAL A C 1
ATOM 2391 O O . VAL A 1 306 ? -14.312 -0.595 0.690 1.00 98.81 306 VAL A O 1
ATOM 2394 N N . ILE A 1 307 ? -12.326 -0.163 -0.254 1.00 98.69 307 ILE A N 1
ATOM 2395 C CA . ILE A 1 307 ? -12.069 -1.518 -0.713 1.00 98.69 307 ILE A CA 1
ATOM 2396 C C . ILE A 1 307 ? -10.991 -2.108 0.190 1.00 98.69 307 ILE A C 1
ATOM 2398 O O . ILE A 1 307 ? -9.892 -1.569 0.295 1.00 98.69 307 ILE A O 1
ATOM 2402 N N . GLN A 1 308 ? -11.330 -3.214 0.843 1.00 98.44 308 GLN A N 1
ATOM 2403 C CA . GLN A 1 308 ? -10.470 -3.925 1.782 1.00 98.44 308 GLN A CA 1
ATOM 2404 C C . GLN A 1 308 ? -10.253 -5.363 1.310 1.00 98.44 308 GLN A C 1
ATOM 2406 O O . GLN A 1 308 ? -11.018 -5.901 0.506 1.00 98.44 308 GLN A O 1
ATOM 2411 N N . THR A 1 309 ? -9.233 -6.018 1.852 1.00 97.81 309 THR A N 1
ATOM 2412 C CA . THR A 1 309 ? -9.083 -7.473 1.745 1.00 97.81 309 THR A CA 1
ATOM 2413 C C . THR A 1 309 ? -9.554 -8.144 3.026 1.00 97.81 309 THR A C 1
ATOM 2415 O O . THR A 1 309 ? -9.831 -7.490 4.033 1.00 97.81 309 THR A O 1
ATOM 2418 N N . ALA A 1 310 ? -9.597 -9.476 3.027 1.00 97.00 310 ALA A N 1
ATOM 2419 C CA . ALA A 1 310 ? -9.908 -10.235 4.232 1.00 97.00 310 ALA A CA 1
ATOM 2420 C C . ALA A 1 310 ? -8.935 -9.955 5.399 1.00 97.00 310 ALA A C 1
ATOM 2422 O O . ALA A 1 310 ? -9.302 -10.189 6.546 1.00 97.00 310 ALA A O 1
ATOM 2423 N N . TYR A 1 311 ? -7.726 -9.444 5.149 1.00 96.62 311 TYR A N 1
ATOM 2424 C CA . TYR A 1 311 ? -6.752 -9.133 6.204 1.00 96.62 311 TYR A CA 1
ATOM 2425 C C . TYR A 1 311 ? -7.079 -7.883 7.016 1.00 96.62 311 TYR A C 1
ATOM 2427 O O . TYR A 1 311 ? -6.456 -7.680 8.059 1.00 96.62 311 TYR A O 1
ATOM 2435 N N . ALA A 1 312 ? -8.031 -7.070 6.554 1.00 97.81 312 ALA A N 1
ATOM 2436 C CA . ALA A 1 312 ? -8.434 -5.885 7.280 1.00 97.81 312 ALA A CA 1
ATOM 2437 C C . ALA A 1 312 ? -9.032 -6.239 8.644 1.00 97.81 312 ALA A C 1
ATOM 2439 O O . ALA A 1 312 ? -9.791 -7.209 8.750 1.00 97.81 312 ALA A O 1
ATOM 2440 N N . ASN A 1 313 ? -8.707 -5.464 9.680 1.00 97.69 313 ASN A N 1
ATOM 2441 C CA . ASN A 1 313 ? -9.266 -5.682 11.017 1.00 97.69 313 ASN A CA 1
ATOM 2442 C C . ASN A 1 313 ? -10.779 -5.414 11.012 1.00 97.69 313 ASN A C 1
ATOM 2444 O O . ASN A 1 313 ? -11.229 -4.391 10.496 1.00 97.69 313 ASN A O 1
ATOM 2448 N N . SER A 1 314 ? -11.595 -6.269 11.636 1.00 96.81 314 SER A N 1
ATOM 2449 C CA . SER A 1 314 ? -13.054 -6.050 11.641 1.00 96.81 314 SER A CA 1
ATOM 2450 C C . SER A 1 314 ? -13.470 -4.746 12.333 1.00 96.81 314 SER A C 1
ATOM 2452 O O . SER A 1 314 ? -14.576 -4.250 12.099 1.00 96.81 314 SER A O 1
ATOM 2454 N N . ALA A 1 315 ? -12.624 -4.169 13.192 1.00 97.44 315 ALA A N 1
ATOM 2455 C CA . ALA A 1 315 ? -12.860 -2.847 13.759 1.00 97.44 315 ALA A CA 1
ATOM 2456 C C . ALA A 1 315 ? -12.838 -1.733 12.701 1.00 97.44 315 ALA A C 1
ATOM 2458 O O . ALA A 1 315 ? -13.714 -0.867 12.736 1.00 97.44 315 ALA A O 1
ATOM 2459 N N . SER A 1 316 ? -11.924 -1.792 11.725 1.00 98.31 316 SER A N 1
ATOM 2460 C CA . SER A 1 316 ? -11.856 -0.811 10.635 1.00 98.31 316 SER A CA 1
ATOM 2461 C C . SER A 1 316 ? -13.101 -0.909 9.747 1.00 98.31 316 SER A C 1
ATOM 2463 O O . SER A 1 316 ? -13.796 0.083 9.524 1.00 98.31 316 SER A O 1
ATOM 2465 N N . THR A 1 317 ? -13.497 -2.126 9.356 1.00 98.25 317 THR A N 1
ATOM 2466 C CA . THR A 1 317 ? -14.727 -2.350 8.584 1.00 98.25 317 THR A CA 1
ATOM 2467 C C . THR A 1 317 ? -15.975 -1.852 9.324 1.00 98.25 317 THR A C 1
ATOM 2469 O O . THR A 1 317 ? -16.847 -1.232 8.708 1.00 98.25 317 THR A O 1
ATOM 2472 N N . ARG A 1 318 ? -16.088 -2.094 10.640 1.00 97.62 318 ARG A N 1
ATOM 2473 C CA . ARG A 1 318 ? -17.209 -1.584 11.452 1.00 97.62 318 ARG A CA 1
ATOM 2474 C C . ARG A 1 318 ? -17.202 -0.066 11.544 1.00 97.62 318 ARG A C 1
ATOM 2476 O O . ARG A 1 318 ? -18.255 0.541 11.377 1.00 97.62 318 ARG A O 1
ATOM 2483 N N . TYR A 1 319 ? -16.045 0.559 11.746 1.00 98.38 319 TYR A N 1
ATOM 2484 C CA . TYR A 1 319 ? -15.927 2.016 11.751 1.00 98.38 319 TYR A CA 1
ATOM 2485 C C . TYR A 1 319 ? -16.475 2.624 10.448 1.00 98.38 319 TYR A C 1
ATOM 2487 O O . TYR A 1 319 ? -17.350 3.493 10.466 1.00 98.38 319 TYR A O 1
ATOM 2495 N N . LEU A 1 320 ? -16.044 2.099 9.302 1.00 98.62 320 LEU A N 1
ATOM 2496 C CA . LEU A 1 320 ? -16.481 2.568 7.987 1.00 98.62 320 LEU A CA 1
ATOM 2497 C C . LEU A 1 320 ? -17.997 2.384 7.768 1.00 98.62 320 LEU A C 1
ATOM 2499 O O . LEU A 1 320 ? -18.682 3.309 7.323 1.00 98.62 320 LEU A O 1
ATOM 2503 N N . LYS A 1 321 ? -18.547 1.213 8.115 1.00 98.06 321 LYS A N 1
ATOM 2504 C CA . LYS A 1 321 ? -19.969 0.892 7.892 1.00 98.06 321 LYS A CA 1
ATOM 2505 C C . LYS A 1 321 ? -20.912 1.546 8.896 1.00 98.06 321 LYS A C 1
ATOM 2507 O O . LYS A 1 321 ? -21.969 2.040 8.517 1.00 98.06 321 LYS A O 1
ATOM 2512 N N . GLU A 1 322 ? -20.565 1.526 10.175 1.00 96.94 322 GLU A N 1
ATOM 2513 C CA . GLU A 1 322 ? -21.469 1.923 11.257 1.00 96.94 322 GLU A CA 1
ATOM 2514 C C . GLU A 1 322 ? -21.309 3.404 11.613 1.00 96.94 322 GLU A C 1
ATOM 2516 O O . GLU A 1 322 ? -22.308 4.086 11.855 1.00 96.94 322 GLU A O 1
ATOM 2521 N N . HIS A 1 323 ? -20.070 3.919 11.611 1.00 96.88 323 HIS A N 1
ATOM 2522 C CA . HIS A 1 323 ? -19.780 5.296 12.026 1.00 96.88 323 HIS A CA 1
ATOM 2523 C C . HIS A 1 323 ? -19.781 6.256 10.835 1.00 96.88 323 HIS A C 1
ATOM 2525 O O . HIS A 1 323 ? -20.457 7.286 10.884 1.00 96.88 323 HIS A O 1
ATOM 2531 N N . LEU A 1 324 ? -19.065 5.925 9.753 1.00 96.81 324 LEU A N 1
ATOM 2532 C CA . LEU A 1 324 ? -19.047 6.762 8.545 1.00 96.81 324 LEU A CA 1
ATOM 2533 C C . LEU A 1 324 ? -20.238 6.510 7.614 1.00 96.81 324 LEU A C 1
ATOM 2535 O O . LEU A 1 324 ? -20.604 7.410 6.859 1.00 96.81 324 LEU A O 1
ATOM 2539 N N . ARG A 1 325 ? -20.870 5.332 7.705 1.00 96.81 325 ARG A N 1
ATOM 2540 C CA . ARG A 1 325 ? -22.011 4.912 6.870 1.00 96.81 325 ARG A CA 1
ATOM 2541 C C . ARG A 1 325 ? -21.704 4.946 5.374 1.00 96.81 325 ARG A C 1
ATOM 2543 O O . ARG A 1 325 ? -22.530 5.393 4.580 1.00 96.81 325 ARG A O 1
ATOM 2550 N N . ILE A 1 326 ? -20.521 4.465 4.999 1.00 96.06 326 ILE A N 1
ATOM 2551 C CA . ILE A 1 326 ? -20.100 4.355 3.598 1.00 96.06 326 ILE A CA 1
ATOM 2552 C C . ILE A 1 326 ? -20.043 2.900 3.130 1.00 96.06 326 ILE A C 1
ATOM 2554 O O . ILE A 1 326 ? -20.113 1.960 3.927 1.00 96.06 326 ILE A O 1
ATOM 2558 N N . SER A 1 327 ? -19.925 2.716 1.815 1.00 97.75 327 SER A N 1
ATOM 2559 C CA . SER A 1 327 ? -19.823 1.387 1.217 1.00 97.75 327 SER A CA 1
ATOM 2560 C C . SER A 1 327 ? -18.447 0.788 1.482 1.00 97.75 327 SER A C 1
ATOM 2562 O O . SER A 1 327 ? -17.431 1.452 1.293 1.00 97.75 327 SER A O 1
ATOM 2564 N N . VAL A 1 328 ? -18.417 -0.483 1.883 1.00 98.44 328 VAL A N 1
ATOM 2565 C CA . VAL A 1 328 ? -17.172 -1.240 2.055 1.00 98.44 328 VAL A CA 1
ATOM 2566 C C . VAL A 1 328 ? -17.261 -2.539 1.273 1.00 98.44 328 VAL A C 1
ATOM 2568 O O . VAL A 1 328 ? -18.200 -3.315 1.478 1.00 98.44 328 VAL A O 1
ATOM 2571 N N . VAL A 1 329 ? -16.285 -2.778 0.400 1.00 98.19 329 VAL A N 1
ATOM 2572 C CA . VAL A 1 329 ? -16.211 -3.961 -0.465 1.00 98.19 329 VAL A CA 1
ATOM 2573 C C . VAL A 1 329 ? -14.995 -4.788 -0.070 1.00 98.19 329 VAL A C 1
ATOM 2575 O O . VAL A 1 329 ? -13.893 -4.261 0.022 1.00 98.19 329 VAL A O 1
ATOM 2578 N N . CYS A 1 330 ? -15.196 -6.085 0.163 1.00 97.94 330 CYS A N 1
ATOM 2579 C CA . CYS A 1 330 ? -14.102 -7.021 0.405 1.00 97.94 330 CYS A CA 1
ATOM 2580 C C . CYS A 1 330 ? -13.745 -7.732 -0.900 1.00 97.94 330 CYS A C 1
ATOM 2582 O O . CYS A 1 330 ? -14.633 -8.285 -1.551 1.00 97.94 330 CYS A O 1
ATOM 2584 N N . VAL A 1 331 ? -12.464 -7.742 -1.251 1.00 97.75 331 VAL A N 1
ATOM 2585 C CA . VAL A 1 331 ? -11.931 -8.378 -2.463 1.00 97.75 331 VAL A CA 1
ATOM 2586 C C . VAL A 1 331 ? -10.778 -9.331 -2.119 1.00 97.75 331 VAL A C 1
ATOM 2588 O O . VAL A 1 331 ? -10.240 -9.245 -1.009 1.00 97.75 331 VAL A O 1
ATOM 2591 N N . PRO A 1 332 ? -10.396 -10.251 -3.025 1.00 96.19 332 PRO A N 1
ATOM 2592 C CA . PRO A 1 332 ? -9.175 -11.037 -2.864 1.00 96.19 332 PRO A CA 1
ATOM 2593 C C . PRO A 1 332 ? -7.931 -10.149 -2.721 1.00 96.19 332 PRO A C 1
ATOM 2595 O O . PRO A 1 332 ? -7.899 -9.016 -3.202 1.00 96.19 332 PRO A O 1
ATOM 2598 N N . THR A 1 333 ? -6.896 -10.680 -2.070 1.00 92.25 333 THR A N 1
ATOM 2599 C CA . THR A 1 333 ? -5.598 -10.003 -1.941 1.00 92.25 333 THR A CA 1
ATOM 2600 C C . THR A 1 333 ? -4.958 -9.678 -3.282 1.00 92.25 333 THR A C 1
ATOM 2602 O O . THR A 1 333 ? -5.071 -10.437 -4.244 1.00 92.25 333 THR A O 1
ATOM 2605 N N . GLY A 1 334 ? -4.228 -8.563 -3.321 1.00 90.62 334 GLY A N 1
ATOM 2606 C CA . GLY A 1 334 ? -3.536 -8.095 -4.513 1.00 90.62 334 GLY A CA 1
ATOM 2607 C C . GLY A 1 334 ? -4.186 -6.866 -5.138 1.00 90.62 334 GLY A C 1
ATOM 2608 O O . GLY A 1 334 ? -5.366 -6.843 -5.492 1.00 90.62 334 GLY A O 1
ATOM 2609 N N . VAL A 1 335 ? -3.352 -5.851 -5.350 1.00 90.69 335 VAL A N 1
ATOM 2610 C CA . VAL A 1 335 ? -3.721 -4.491 -5.763 1.00 90.69 335 VAL A CA 1
ATOM 2611 C C . VAL A 1 335 ? -4.615 -4.446 -7.007 1.00 90.69 335 VAL A C 1
ATOM 2613 O O . VAL A 1 335 ? -5.479 -3.582 -7.093 1.00 90.69 335 VAL A O 1
ATOM 2616 N N . LYS A 1 336 ? -4.497 -5.398 -7.945 1.00 92.00 336 LYS A N 1
ATOM 2617 C CA . LYS A 1 336 ? -5.366 -5.471 -9.139 1.00 92.00 336 LYS A CA 1
ATOM 2618 C C . LYS A 1 336 ? -6.846 -5.608 -8.785 1.00 92.00 336 LYS A C 1
ATOM 2620 O O . LYS A 1 336 ? -7.684 -4.932 -9.379 1.00 92.00 336 LYS A O 1
ATOM 2625 N N . HIS A 1 337 ? -7.169 -6.457 -7.810 1.00 95.06 337 HIS A N 1
ATOM 2626 C CA . HIS A 1 337 ? -8.546 -6.651 -7.361 1.00 95.06 337 HIS A CA 1
ATOM 2627 C C . HIS A 1 337 ? -9.066 -5.423 -6.616 1.00 95.06 337 HIS A C 1
ATOM 2629 O O . HIS A 1 337 ? -10.204 -5.007 -6.845 1.00 95.06 337 HIS A O 1
ATOM 2635 N N . LEU A 1 338 ? -8.215 -4.819 -5.779 1.00 97.12 338 LEU A N 1
ATOM 2636 C CA . LEU A 1 338 ? -8.541 -3.600 -5.049 1.00 97.12 338 LEU A CA 1
ATOM 2637 C C . LEU A 1 338 ? -8.828 -2.433 -6.004 1.00 97.12 338 LEU A C 1
ATOM 2639 O O . LEU A 1 338 ? -9.896 -1.823 -5.934 1.00 97.12 338 LEU A O 1
ATOM 2643 N N . HIS A 1 339 ? -7.918 -2.191 -6.946 1.00 95.56 339 HIS A N 1
ATOM 2644 C CA . HIS A 1 339 ? -8.011 -1.128 -7.941 1.00 95.56 339 HIS A CA 1
ATOM 2645 C C . HIS A 1 339 ? -9.267 -1.274 -8.811 1.00 95.56 339 HIS A C 1
ATOM 2647 O O . HIS A 1 339 ? -10.039 -0.328 -8.947 1.00 95.56 339 HIS A O 1
ATOM 2653 N N . HIS A 1 340 ? -9.533 -2.470 -9.350 1.00 95.25 340 HIS A N 1
ATOM 2654 C CA . HIS A 1 340 ? -10.722 -2.712 -10.173 1.00 95.25 340 HIS A CA 1
ATOM 2655 C C . HIS A 1 340 ? -12.030 -2.478 -9.398 1.00 95.25 340 HIS A C 1
ATOM 2657 O O . HIS A 1 340 ? -12.986 -1.915 -9.927 1.00 95.25 340 HIS A O 1
ATOM 2663 N N . ALA A 1 341 ? -12.103 -2.892 -8.129 1.00 97.50 341 ALA A N 1
ATOM 2664 C CA . ALA A 1 341 ? -13.293 -2.646 -7.320 1.00 97.50 341 ALA A CA 1
ATOM 2665 C C . ALA A 1 341 ? -13.473 -1.157 -6.981 1.00 97.50 341 ALA A C 1
ATOM 2667 O O . ALA A 1 341 ? -14.610 -0.677 -6.982 1.00 97.50 341 ALA A O 1
ATOM 2668 N N . ALA A 1 342 ? -12.376 -0.428 -6.749 1.00 97.75 342 ALA A N 1
ATOM 2669 C CA . ALA A 1 342 ? -12.382 0.997 -6.428 1.00 97.75 342 ALA A CA 1
ATOM 2670 C C . ALA A 1 342 ? -12.925 1.869 -7.574 1.00 97.75 342 ALA A C 1
ATOM 2672 O O . ALA A 1 342 ? -13.587 2.869 -7.311 1.00 97.75 342 ALA A O 1
ATOM 2673 N N . GLN A 1 343 ? -12.755 1.449 -8.833 1.00 96.75 343 GLN A N 1
ATOM 2674 C CA . GLN A 1 343 ? -13.294 2.145 -10.014 1.00 96.75 343 GLN A CA 1
ATOM 2675 C C . GLN A 1 343 ? -14.834 2.248 -10.046 1.00 96.75 343 GLN A C 1
ATOM 2677 O O . GLN A 1 343 ? -15.373 3.037 -10.820 1.00 96.75 343 GLN A O 1
ATOM 2682 N N . ASN A 1 344 ? -15.555 1.481 -9.218 1.00 97.81 344 ASN A N 1
ATOM 2683 C CA . ASN A 1 344 ? -17.024 1.522 -9.147 1.00 97.81 344 ASN A CA 1
ATOM 2684 C C . ASN A 1 344 ? -17.579 2.663 -8.276 1.00 97.81 344 ASN A C 1
ATOM 2686 O O . ASN A 1 344 ? -18.794 2.751 -8.098 1.00 97.81 344 ASN A O 1
ATOM 2690 N N . PHE A 1 345 ? -16.713 3.507 -7.715 1.00 98.06 345 PHE A N 1
ATOM 2691 C CA . PHE A 1 345 ? -17.085 4.618 -6.842 1.00 98.06 345 PHE A CA 1
ATOM 2692 C C . PHE A 1 345 ? -16.560 5.947 -7.390 1.00 98.06 345 PHE A C 1
ATOM 2694 O O . PHE A 1 345 ? -15.594 5.987 -8.150 1.00 98.06 345 PHE A O 1
ATOM 2701 N N . ASP A 1 346 ? -17.186 7.049 -6.978 1.00 97.00 346 ASP A N 1
ATOM 2702 C CA . ASP A 1 346 ? -16.687 8.394 -7.277 1.00 97.00 346 ASP A CA 1
ATOM 2703 C C . ASP A 1 346 ? -15.362 8.663 -6.564 1.00 97.00 346 ASP A C 1
ATOM 2705 O O . ASP A 1 346 ? -14.422 9.164 -7.177 1.00 97.00 346 ASP A O 1
ATOM 2709 N N . PHE A 1 347 ? -15.289 8.259 -5.295 1.00 98.06 347 PHE A N 1
ATOM 2710 C CA . PHE A 1 347 ? -14.074 8.174 -4.497 1.00 98.06 347 PHE A CA 1
ATOM 2711 C C . PHE A 1 347 ? -13.853 6.714 -4.097 1.00 98.06 347 PHE A C 1
ATOM 2713 O O . PHE A 1 347 ? -14.484 6.212 -3.161 1.00 98.06 347 PHE A O 1
ATOM 2720 N N . GLY A 1 348 ? -12.979 6.025 -4.827 1.00 98.62 348 GLY A N 1
ATOM 2721 C CA . GLY A 1 348 ? -12.602 4.641 -4.564 1.00 98.62 348 GLY A CA 1
ATOM 2722 C C . GLY A 1 348 ? -11.312 4.572 -3.761 1.00 98.62 348 GLY A C 1
ATOM 2723 O O . GLY A 1 348 ? -10.232 4.665 -4.331 1.00 98.62 348 GLY A O 1
ATOM 2724 N N . ILE A 1 349 ? -11.409 4.403 -2.446 1.00 98.81 349 ILE A N 1
ATOM 2725 C CA . ILE A 1 349 ? -10.253 4.296 -1.550 1.00 98.81 349 ILE A CA 1
ATOM 2726 C C . ILE A 1 349 ? -9.892 2.823 -1.417 1.00 98.81 349 ILE A C 1
ATOM 2728 O O . ILE A 1 349 ? -10.754 2.016 -1.064 1.00 98.81 349 ILE A O 1
ATOM 2732 N N . TYR A 1 350 ? -8.635 2.458 -1.637 1.00 98.62 350 TYR A N 1
ATOM 2733 C CA . TYR A 1 350 ? -8.195 1.096 -1.378 1.00 98.62 350 TYR A CA 1
ATOM 2734 C C . TYR A 1 350 ? -6.829 1.074 -0.711 1.00 98.62 350 TYR A C 1
ATOM 2736 O O . TYR A 1 350 ? -5.898 1.709 -1.186 1.00 98.62 350 TYR A O 1
ATOM 2744 N N . PHE A 1 351 ? -6.717 0.318 0.376 1.00 98.56 351 PHE A N 1
ATOM 2745 C CA . PHE A 1 351 ? -5.453 0.015 1.038 1.00 98.56 351 PHE A CA 1
ATOM 2746 C C . PHE A 1 351 ? -5.487 -1.433 1.516 1.00 98.56 351 PHE A C 1
ATOM 2748 O O . PHE A 1 351 ? -6.490 -1.909 2.049 1.00 98.56 351 PHE A O 1
ATOM 2755 N N . GLU A 1 352 ? -4.381 -2.143 1.334 1.00 98.00 352 GLU A N 1
ATOM 2756 C CA . GLU A 1 352 ? -4.115 -3.370 2.069 1.00 98.00 352 GLU A CA 1
ATOM 2757 C C . GLU A 1 352 ? -3.524 -3.025 3.443 1.00 98.00 352 GLU A C 1
ATOM 2759 O O . GLU A 1 352 ? -2.818 -2.033 3.609 1.00 98.00 352 GLU A O 1
ATOM 2764 N N . ALA A 1 353 ? -3.747 -3.880 4.445 1.00 96.88 353 ALA A N 1
ATOM 2765 C CA . ALA A 1 353 ? -3.224 -3.671 5.799 1.00 96.88 353 ALA A CA 1
ATOM 2766 C C . ALA A 1 353 ? -1.679 -3.629 5.877 1.00 96.88 353 ALA A C 1
ATOM 2768 O O . ALA A 1 353 ? -1.128 -3.286 6.916 1.00 96.88 353 ALA A O 1
ATOM 2769 N N . ASN A 1 354 ? -0.966 -4.002 4.811 1.00 96.06 354 ASN A N 1
ATOM 2770 C CA . ASN A 1 354 ? 0.491 -3.860 4.687 1.00 96.06 354 ASN A CA 1
ATOM 2771 C C . ASN A 1 354 ? 0.937 -2.432 4.310 1.00 96.06 354 ASN A C 1
ATOM 2773 O O . ASN A 1 354 ? 2.135 -2.177 4.279 1.00 96.06 354 ASN A O 1
ATOM 2777 N N . GLY A 1 355 ? -0.001 -1.519 4.038 1.00 98.00 355 GLY A N 1
ATOM 2778 C CA . GLY A 1 355 ? 0.286 -0.129 3.692 1.00 98.00 355 GLY A CA 1
ATOM 2779 C C . GLY A 1 355 ? 0.286 0.183 2.196 1.00 98.00 355 GLY A C 1
ATOM 2780 O O . GLY A 1 355 ? 0.462 1.344 1.848 1.00 98.00 355 GLY A O 1
ATOM 2781 N N . HIS A 1 356 ? 0.081 -0.797 1.308 1.00 98.12 356 HIS A N 1
ATOM 2782 C CA . HIS A 1 356 ? -0.050 -0.534 -0.128 1.00 98.12 356 HIS A CA 1
ATOM 2783 C C . HIS A 1 356 ? -1.467 -0.046 -0.446 1.00 98.12 356 HIS A C 1
ATOM 2785 O O . HIS A 1 356 ? -2.439 -0.775 -0.224 1.00 98.12 356 HIS A O 1
ATOM 2791 N N . GLY A 1 357 ? -1.612 1.143 -1.026 1.00 98.12 357 GLY A N 1
ATOM 2792 C CA . GLY A 1 357 ? -2.919 1.655 -1.423 1.00 98.12 357 GLY A CA 1
ATOM 2793 C C . GLY A 1 357 ? -2.885 3.052 -2.016 1.00 98.12 357 GLY A C 1
ATOM 2794 O O . GLY A 1 357 ? -1.846 3.688 -2.023 1.00 98.12 357 GLY A O 1
ATOM 2795 N N . THR A 1 358 ? -4.016 3.500 -2.553 1.00 98.25 358 THR A N 1
ATOM 2796 C CA . THR A 1 358 ? -4.230 4.883 -3.009 1.00 98.25 358 THR A CA 1
ATOM 2797 C C . THR A 1 358 ? -5.739 5.169 -3.096 1.00 98.25 358 THR A C 1
ATOM 2799 O O . THR A 1 358 ? -6.580 4.359 -2.680 1.00 98.25 358 THR A O 1
ATOM 2802 N N . VAL A 1 359 ? -6.112 6.330 -3.633 1.00 98.56 359 VAL A N 1
ATOM 2803 C CA . VAL A 1 359 ? -7.489 6.731 -3.921 1.00 98.56 359 VAL A CA 1
ATOM 2804 C C . VAL A 1 359 ? -7.668 6.943 -5.421 1.00 98.56 359 VAL A C 1
ATOM 2806 O O . VAL A 1 359 ? -6.872 7.606 -6.075 1.00 98.56 359 VAL A O 1
ATOM 2809 N N . LEU A 1 360 ? -8.746 6.391 -5.974 1.00 97.94 360 LEU A N 1
ATOM 2810 C CA . LEU A 1 360 ? -9.171 6.618 -7.350 1.00 97.94 360 LEU A CA 1
ATOM 2811 C C . LEU A 1 360 ? -10.339 7.597 -7.396 1.00 97.94 360 LEU A C 1
ATOM 2813 O O . LEU A 1 360 ? -11.203 7.601 -6.515 1.00 97.94 360 LEU A O 1
ATOM 2817 N N . PHE A 1 361 ? -10.391 8.373 -8.475 1.00 97.75 361 PHE A N 1
ATOM 2818 C CA . PHE A 1 361 ? -11.442 9.354 -8.713 1.00 97.75 361 PHE A CA 1
ATOM 2819 C C . PHE A 1 361 ? -12.172 9.054 -10.018 1.00 97.75 361 PHE A C 1
ATOM 2821 O O . PHE A 1 361 ? -11.549 8.839 -11.062 1.00 97.75 361 PHE A O 1
ATOM 2828 N N . SER A 1 362 ? -13.504 9.071 -9.985 1.00 96.81 362 SER A N 1
ATOM 2829 C CA . SER A 1 362 ? -14.294 8.999 -11.213 1.00 96.81 362 SER A CA 1
ATOM 2830 C C . SER A 1 362 ? -14.103 10.266 -12.055 1.00 96.81 362 SER A C 1
ATOM 2832 O O . SER A 1 362 ? -13.801 11.349 -11.548 1.00 96.81 362 SER A O 1
ATOM 2834 N N . LYS A 1 363 ? -14.374 10.175 -13.364 1.00 95.06 363 LYS A N 1
ATOM 2835 C CA . LYS A 1 363 ? -14.392 11.356 -14.251 1.00 95.06 363 LYS A CA 1
ATOM 2836 C C . LYS A 1 363 ? -15.350 12.445 -13.755 1.00 95.06 363 LYS A C 1
ATOM 2838 O O . LYS A 1 363 ? -15.115 13.624 -13.987 1.00 95.06 363 LYS A O 1
ATOM 2843 N N . HIS A 1 364 ? -16.429 12.047 -13.080 1.00 93.06 364 HIS A N 1
ATOM 2844 C CA . HIS A 1 364 ? -17.381 12.980 -12.491 1.00 93.06 364 HIS A CA 1
ATOM 2845 C C . HIS A 1 364 ? -16.728 13.814 -11.380 1.00 93.06 364 HIS A C 1
ATOM 2847 O O . HIS A 1 364 ? -16.878 15.034 -11.388 1.00 93.06 364 HIS A O 1
ATOM 2853 N N . VAL A 1 365 ? -15.946 13.189 -10.492 1.00 94.12 365 VAL A N 1
ATOM 2854 C CA . VAL A 1 365 ? -15.190 13.897 -9.446 1.00 94.12 365 VAL A CA 1
ATOM 2855 C C . VAL A 1 365 ? -14.142 14.825 -10.038 1.00 94.12 365 VAL A C 1
ATOM 2857 O O . VAL A 1 365 ? -14.058 15.971 -9.608 1.00 94.12 365 VAL A O 1
ATOM 2860 N N . LEU A 1 366 ? -13.383 14.368 -11.036 1.00 94.69 366 LEU A N 1
ATOM 2861 C CA . LEU A 1 366 ? -12.353 15.195 -11.673 1.00 94.69 366 LEU A CA 1
ATOM 2862 C C . LEU A 1 366 ? -12.960 16.471 -12.283 1.00 94.69 366 LEU A C 1
ATOM 2864 O O . LEU A 1 366 ? -12.525 17.574 -11.967 1.00 94.69 366 LEU A O 1
ATOM 2868 N N . ASN A 1 367 ? -14.058 16.351 -13.033 1.00 93.44 367 ASN A N 1
ATOM 2869 C CA . ASN A 1 367 ? -14.762 17.519 -13.577 1.00 93.44 367 ASN A CA 1
ATOM 2870 C C . ASN A 1 367 ? -15.367 18.412 -12.476 1.00 93.44 367 ASN A C 1
ATOM 2872 O O . ASN A 1 367 ? -15.467 19.632 -12.622 1.00 93.44 367 ASN A O 1
ATOM 2876 N N . PHE A 1 368 ? -15.821 17.816 -11.371 1.00 91.81 368 PHE A N 1
ATOM 2877 C CA . PHE A 1 368 ? -16.388 18.558 -10.250 1.00 91.81 368 PHE A CA 1
ATOM 2878 C C . PHE A 1 368 ? -15.322 19.398 -9.536 1.00 91.81 368 PHE A C 1
ATOM 2880 O O . PHE A 1 368 ? -15.537 20.590 -9.306 1.00 91.81 368 PHE A O 1
ATOM 2887 N N . VAL A 1 369 ? -14.164 18.808 -9.219 1.00 93.19 369 VAL A N 1
ATOM 2888 C CA . VAL A 1 369 ? -13.106 19.494 -8.465 1.00 93.19 369 VAL A CA 1
ATOM 2889 C C . VAL A 1 369 ? -12.381 20.561 -9.281 1.00 93.19 369 VAL A C 1
ATOM 2891 O O . VAL A 1 369 ? -11.941 21.546 -8.693 1.00 93.19 369 VAL A O 1
ATOM 2894 N N . GLU A 1 370 ? -12.338 20.454 -10.613 1.00 91.50 370 GLU A N 1
ATOM 2895 C CA . GLU A 1 370 ? -11.787 21.496 -11.498 1.00 91.50 370 GLU A CA 1
ATOM 2896 C C . GLU A 1 370 ? -12.448 22.868 -11.290 1.00 91.50 370 GLU A C 1
ATOM 2898 O O . GLU A 1 370 ? -11.779 23.903 -11.356 1.00 91.50 370 GLU A O 1
ATOM 2903 N N . ASN A 1 371 ? -13.747 22.871 -10.976 1.00 90.69 371 ASN A N 1
ATOM 2904 C CA . ASN A 1 371 ? -14.534 24.080 -10.736 1.00 90.69 371 ASN A CA 1
ATOM 2905 C C . ASN A 1 371 ? -14.390 24.631 -9.308 1.00 90.69 371 ASN A C 1
ATOM 2907 O O . ASN A 1 371 ? -14.864 25.731 -9.013 1.00 90.69 371 ASN A O 1
ATOM 2911 N N . LEU A 1 372 ? -13.752 23.886 -8.402 1.00 92.12 372 LEU A N 1
ATOM 2912 C CA . LEU A 1 372 ? -13.495 24.343 -7.042 1.00 92.12 372 LEU A CA 1
ATOM 2913 C C . LEU A 1 372 ? -12.268 25.252 -7.003 1.00 92.12 372 LEU A C 1
ATOM 2915 O O . LEU A 1 372 ? -11.330 25.122 -7.794 1.00 92.12 372 LEU A O 1
ATOM 2919 N N . ASN A 1 373 ? -12.248 26.157 -6.020 1.00 92.44 373 ASN A N 1
ATOM 2920 C CA . ASN A 1 373 ? -11.061 26.953 -5.725 1.00 92.44 373 ASN A CA 1
ATOM 2921 C C . ASN A 1 373 ? -9.844 26.032 -5.544 1.00 92.44 373 ASN A C 1
ATOM 2923 O O . ASN A 1 373 ? -9.961 24.978 -4.923 1.00 92.44 373 ASN A O 1
ATOM 2927 N N . VAL A 1 374 ? -8.680 26.442 -6.051 1.00 90.06 374 VAL A N 1
ATOM 2928 C CA . VAL A 1 374 ? -7.440 25.657 -5.960 1.00 90.06 374 VAL A CA 1
ATOM 2929 C C . VAL A 1 374 ? -7.087 25.271 -4.520 1.00 90.06 374 VAL A C 1
ATOM 2931 O O . VAL A 1 374 ? -6.568 24.193 -4.292 1.00 90.06 374 VAL A O 1
ATOM 2934 N N . ASN A 1 375 ? -7.442 26.088 -3.526 1.00 90.69 375 ASN A N 1
ATOM 2935 C CA . ASN A 1 375 ? -7.201 25.817 -2.104 1.00 90.69 375 ASN A CA 1
ATOM 2936 C C . ASN A 1 375 ? -8.365 25.092 -1.416 1.00 90.69 375 ASN A C 1
ATOM 2938 O O . ASN A 1 375 ? -8.359 24.922 -0.197 1.00 90.69 375 ASN A O 1
ATOM 2942 N N . ASN A 1 376 ? -9.384 24.670 -2.168 1.00 93.81 376 ASN A N 1
ATOM 2943 C CA . ASN A 1 376 ? -10.444 23.840 -1.622 1.00 93.81 376 ASN A CA 1
ATOM 2944 C C . ASN A 1 376 ? -9.840 22.512 -1.123 1.00 93.81 376 ASN A C 1
ATOM 2946 O O . ASN A 1 376 ? -9.028 21.907 -1.832 1.00 93.81 376 ASN A O 1
ATOM 2950 N N . PRO A 1 377 ? -10.224 22.034 0.071 1.00 95.38 377 PRO A N 1
ATOM 2951 C CA . PRO A 1 377 ? -9.635 20.826 0.632 1.00 95.38 377 PRO A CA 1
ATOM 2952 C C . PRO A 1 377 ? -9.901 19.567 -0.192 1.00 95.38 377 PRO A C 1
ATOM 2954 O O . PRO A 1 377 ? -9.037 18.699 -0.254 1.00 95.38 377 PRO A O 1
ATOM 2957 N N . LEU A 1 378 ? -11.040 19.487 -0.885 1.00 95.81 378 LEU A N 1
ATOM 2958 C CA . LEU A 1 378 ? -11.342 18.361 -1.766 1.00 95.81 378 LEU A CA 1
ATOM 2959 C C . LEU A 1 378 ? -10.426 18.347 -2.988 1.00 95.81 378 LEU A C 1
ATOM 2961 O O . LEU A 1 378 ? -9.858 17.315 -3.321 1.00 95.81 378 LEU A O 1
ATOM 2965 N N . ARG A 1 379 ? -10.261 19.508 -3.633 1.00 95.75 379 ARG A N 1
ATOM 2966 C CA . ARG A 1 379 ? -9.359 19.653 -4.779 1.00 95.75 379 ARG A CA 1
ATOM 2967 C C . ARG A 1 379 ? -7.913 19.375 -4.382 1.00 95.75 379 ARG A C 1
ATOM 2969 O O . ARG A 1 379 ? -7.230 18.638 -5.068 1.00 95.75 379 ARG A O 1
ATOM 2976 N N . THR A 1 380 ? -7.484 19.883 -3.229 1.00 96.62 380 THR A N 1
ATOM 2977 C CA . THR A 1 380 ? -6.148 19.601 -2.688 1.00 96.62 380 THR A CA 1
ATOM 2978 C C . THR A 1 380 ? -5.912 18.112 -2.479 1.00 96.62 380 THR A C 1
ATOM 2980 O O . THR A 1 380 ? -4.852 17.616 -2.836 1.00 96.62 380 THR A O 1
ATOM 2983 N N . PHE A 1 381 ? -6.890 17.409 -1.905 1.00 97.56 381 PHE A N 1
ATOM 2984 C CA . PHE A 1 381 ? -6.813 15.968 -1.696 1.00 97.56 381 PHE A CA 1
ATOM 2985 C C . PHE A 1 381 ? -6.640 15.224 -3.027 1.00 97.56 381 PHE A C 1
ATOM 2987 O O . PHE A 1 381 ? -5.772 14.365 -3.132 1.00 97.56 381 PHE A O 1
ATOM 2994 N N . VAL A 1 382 ? -7.408 15.601 -4.057 1.00 97.12 382 VAL A N 1
ATOM 2995 C CA . VAL A 1 382 ? -7.268 15.046 -5.414 1.00 97.12 382 VAL A CA 1
ATOM 2996 C C . VAL A 1 382 ? -5.886 15.348 -6.002 1.00 97.12 382 VAL A C 1
ATOM 2998 O O . VAL A 1 382 ? -5.216 14.424 -6.449 1.00 97.12 382 VAL A O 1
ATOM 3001 N N . ASP A 1 383 ? -5.435 16.604 -5.944 1.00 96.12 383 ASP A N 1
ATOM 3002 C CA . ASP A 1 383 ? -4.159 17.048 -6.526 1.00 96.12 383 ASP A CA 1
ATOM 3003 C C . ASP A 1 383 ? -2.927 16.426 -5.834 1.00 96.12 383 ASP A C 1
ATOM 3005 O O . ASP A 1 383 ? -1.866 16.326 -6.438 1.00 96.12 383 ASP A O 1
ATOM 3009 N N . LEU A 1 384 ? -3.040 16.023 -4.562 1.00 97.19 384 LEU A N 1
ATOM 3010 C CA . LEU A 1 384 ? -1.960 15.362 -3.816 1.00 97.19 384 LEU A CA 1
ATOM 3011 C C . LEU A 1 384 ? -1.930 13.839 -3.986 1.00 97.19 384 LEU A C 1
ATOM 3013 O O . LEU A 1 384 ? -0.987 13.206 -3.522 1.00 97.19 384 LEU A O 1
ATOM 3017 N N . THR A 1 385 ? -2.943 13.242 -4.612 1.00 97.50 385 THR A N 1
ATOM 3018 C CA . THR A 1 385 ? -3.052 11.786 -4.729 1.00 97.50 385 THR A CA 1
ATOM 3019 C C . THR A 1 385 ? -2.385 11.296 -6.013 1.00 97.50 385 THR A C 1
ATOM 3021 O O . THR A 1 385 ? -2.803 11.662 -7.113 1.00 97.50 385 THR A O 1
ATOM 3024 N N . ASN A 1 386 ? -1.418 10.381 -5.904 1.00 95.62 386 ASN A N 1
ATOM 3025 C CA . ASN A 1 386 ? -0.972 9.607 -7.060 1.00 95.62 386 ASN A CA 1
ATOM 3026 C C . ASN A 1 386 ? -1.977 8.481 -7.367 1.00 95.62 386 ASN A C 1
ATOM 3028 O O . ASN A 1 386 ? -2.092 7.509 -6.627 1.00 95.62 386 ASN A O 1
ATOM 3032 N N . THR A 1 387 ? -2.710 8.602 -8.475 1.00 93.12 387 THR A N 1
ATOM 3033 C CA . THR A 1 387 ? -3.764 7.640 -8.853 1.00 93.12 387 THR A CA 1
ATOM 3034 C C . THR A 1 387 ? -3.259 6.438 -9.662 1.00 93.12 387 THR A C 1
ATOM 3036 O O . THR A 1 387 ? -4.032 5.512 -9.918 1.00 93.12 387 THR A O 1
ATOM 3039 N N . ALA A 1 388 ? -1.987 6.432 -10.084 1.00 91.38 388 ALA A N 1
ATOM 3040 C CA . ALA A 1 388 ? -1.438 5.383 -10.946 1.00 91.38 388 ALA A CA 1
ATOM 3041 C C . ALA A 1 388 ? -1.223 4.059 -10.191 1.00 91.38 388 ALA A C 1
ATOM 3043 O O . ALA A 1 388 ? -1.553 2.980 -10.691 1.00 91.38 388 ALA A O 1
ATOM 3044 N N . ILE A 1 389 ? -0.674 4.145 -8.979 1.00 95.06 389 ILE A N 1
ATOM 3045 C CA . ILE A 1 389 ? -0.394 3.026 -8.074 1.00 95.06 389 ILE A CA 1
ATOM 3046 C C . ILE A 1 389 ? -0.265 3.566 -6.641 1.00 95.06 389 ILE A C 1
ATOM 3048 O O . ILE A 1 389 ? -0.237 4.781 -6.457 1.00 95.06 389 ILE A O 1
ATOM 3052 N N . GLY A 1 390 ? -0.206 2.690 -5.632 1.00 96.44 390 GLY A N 1
ATOM 3053 C CA . GLY A 1 390 ? 0.084 3.129 -4.266 1.00 96.44 390 GLY A CA 1
ATOM 3054 C C . GLY A 1 390 ? 1.461 3.773 -4.159 1.00 96.44 390 GLY A C 1
ATOM 3055 O O . GLY A 1 390 ? 2.421 3.250 -4.722 1.00 96.44 390 GLY A O 1
ATOM 3056 N N . ASP A 1 391 ? 1.537 4.919 -3.486 1.00 98.44 391 ASP A N 1
ATOM 3057 C CA . ASP A 1 391 ? 2.709 5.790 -3.490 1.00 98.44 391 ASP A CA 1
ATOM 3058 C C . ASP A 1 391 ? 2.981 6.324 -2.092 1.00 98.44 391 ASP A C 1
ATOM 3060 O O . ASP A 1 391 ? 2.420 7.338 -1.676 1.00 98.44 391 ASP A O 1
ATOM 3064 N N . ALA A 1 392 ? 3.906 5.669 -1.391 1.00 98.75 392 ALA A N 1
ATOM 3065 C CA . ALA A 1 392 ? 4.182 5.977 0.002 1.00 98.75 392 ALA A CA 1
ATOM 3066 C C . ALA A 1 392 ? 4.667 7.421 0.215 1.00 98.75 392 ALA A C 1
ATOM 3068 O O . ALA A 1 392 ? 4.449 7.994 1.282 1.00 98.75 392 ALA A O 1
ATOM 3069 N N . VAL A 1 393 ? 5.312 8.030 -0.788 1.00 98.44 393 VAL A N 1
ATOM 3070 C CA . VAL A 1 393 ? 5.807 9.409 -0.697 1.00 98.44 393 VAL A CA 1
ATOM 3071 C C . VAL A 1 393 ? 4.643 10.392 -0.777 1.00 98.44 393 VAL A C 1
ATOM 3073 O O . VAL A 1 393 ? 4.538 11.275 0.075 1.00 98.44 393 VAL A O 1
ATOM 3076 N N . THR A 1 394 ? 3.750 10.245 -1.760 1.00 98.06 394 THR A N 1
ATOM 3077 C CA . THR A 1 394 ? 2.570 11.129 -1.855 1.00 98.06 394 THR A CA 1
ATOM 3078 C C . THR A 1 394 ? 1.532 10.833 -0.776 1.00 98.06 394 THR A C 1
ATOM 3080 O O . THR A 1 394 ? 0.912 11.764 -0.263 1.00 98.06 394 THR A O 1
ATOM 3083 N N . ASP A 1 395 ? 1.417 9.580 -0.333 1.00 98.81 395 ASP A N 1
ATOM 3084 C CA . ASP A 1 395 ? 0.545 9.189 0.771 1.00 98.81 395 ASP A CA 1
ATOM 3085 C C . ASP A 1 395 ? 0.982 9.844 2.089 1.00 98.81 395 ASP A C 1
ATOM 3087 O O . ASP A 1 395 ? 0.119 10.274 2.853 1.00 98.81 395 ASP A O 1
ATOM 3091 N N . ILE A 1 396 ? 2.291 10.022 2.346 1.00 98.81 396 ILE A N 1
ATOM 3092 C CA . ILE A 1 396 ? 2.777 10.832 3.482 1.00 98.81 396 ILE A CA 1
ATOM 3093 C C . ILE A 1 396 ? 2.212 12.253 3.391 1.00 98.81 396 ILE A C 1
ATOM 3095 O O . ILE A 1 396 ? 1.642 12.757 4.359 1.00 98.81 396 ILE A O 1
ATOM 3099 N N . LEU A 1 397 ? 2.322 12.905 2.230 1.00 98.62 397 LEU A N 1
ATOM 3100 C CA . LEU A 1 397 ? 1.807 14.267 2.046 1.00 98.62 397 LEU A CA 1
ATOM 3101 C C . LEU A 1 397 ? 0.288 14.320 2.243 1.00 98.62 397 LEU A C 1
ATOM 3103 O O . LEU A 1 397 ? -0.224 15.231 2.895 1.00 98.62 397 LEU A O 1
ATOM 3107 N N . LEU A 1 398 ? -0.436 13.332 1.721 1.00 98.56 398 LEU A N 1
ATOM 3108 C CA . LEU A 1 398 ? -1.887 13.249 1.821 1.00 98.56 398 LEU A CA 1
ATOM 3109 C C . LEU A 1 398 ? -2.355 12.992 3.264 1.00 98.56 398 LEU A C 1
ATOM 3111 O O . LEU A 1 398 ? -3.306 13.636 3.723 1.00 98.56 398 LEU A O 1
ATOM 3115 N N . VAL A 1 399 ? -1.672 12.112 4.006 1.00 98.81 399 VAL A N 1
ATOM 3116 C CA . VAL A 1 399 ? -1.907 11.858 5.438 1.00 98.81 399 VAL A CA 1
ATOM 3117 C C . VAL A 1 399 ? -1.626 13.114 6.255 1.00 98.81 399 VAL A C 1
ATOM 3119 O O . VAL A 1 399 ? -2.501 13.554 7.005 1.00 98.81 399 VAL A O 1
ATOM 3122 N N . GLU A 1 400 ? -0.456 13.735 6.093 1.00 98.06 400 GLU A N 1
ATOM 3123 C CA . GLU A 1 400 ? -0.083 14.926 6.862 1.00 98.06 400 GLU A CA 1
ATOM 3124 C C . GLU A 1 400 ? -1.014 16.110 6.571 1.00 98.06 400 GLU A C 1
ATOM 3126 O O . GLU A 1 400 ? -1.452 16.793 7.501 1.00 98.06 400 GLU A O 1
ATOM 3131 N N . TYR A 1 401 ? -1.410 16.310 5.308 1.00 97.88 401 TYR A N 1
ATOM 3132 C CA . TYR A 1 401 ? -2.408 17.315 4.938 1.00 97.88 401 TYR A CA 1
ATOM 3133 C C . TYR A 1 401 ? -3.765 17.031 5.594 1.00 97.88 401 TYR A C 1
ATOM 3135 O O . TYR A 1 401 ? -4.380 17.923 6.183 1.00 97.88 401 TYR A O 1
ATOM 3143 N N . THR A 1 402 ? -4.224 15.779 5.532 1.00 98.06 402 THR A N 1
ATOM 3144 C CA . THR A 1 402 ? -5.511 15.365 6.099 1.00 98.06 402 THR A CA 1
ATOM 3145 C C . THR A 1 402 ? -5.550 15.564 7.615 1.00 98.06 402 THR A C 1
ATOM 3147 O O . THR A 1 402 ? -6.519 16.113 8.147 1.00 98.06 402 THR A O 1
ATOM 3150 N N . LEU A 1 403 ? -4.486 15.173 8.321 1.00 97.31 403 LEU A N 1
ATOM 3151 C CA . LEU A 1 403 ? -4.360 15.371 9.765 1.00 97.31 403 LEU A CA 1
ATOM 3152 C C . LEU A 1 403 ? -4.311 16.860 10.124 1.00 97.31 403 LEU A C 1
ATOM 3154 O O . LEU A 1 403 ? -4.996 17.279 11.058 1.00 97.31 403 LEU A O 1
ATOM 3158 N N . ALA A 1 404 ? -3.573 17.672 9.363 1.00 96.06 404 ALA A N 1
ATOM 3159 C CA . ALA A 1 404 ? -3.511 19.119 9.558 1.00 96.06 404 ALA A CA 1
ATOM 3160 C C . ALA A 1 404 ? -4.873 19.800 9.332 1.00 96.06 404 ALA A C 1
ATOM 3162 O O . ALA A 1 404 ? -5.272 20.672 10.110 1.00 96.06 404 ALA A O 1
ATOM 3163 N N . TRP A 1 405 ? -5.627 19.380 8.311 1.00 96.00 405 TRP A N 1
ATOM 3164 C CA . TRP A 1 405 ? -6.974 19.893 8.045 1.00 96.00 405 TRP A CA 1
ATOM 3165 C C . TRP A 1 405 ? -7.964 19.508 9.152 1.00 96.00 405 TRP A C 1
ATOM 3167 O O . TRP A 1 405 ? -8.753 20.339 9.599 1.00 96.00 405 TRP A O 1
ATOM 3177 N N . LEU A 1 406 ? -7.897 18.265 9.644 1.00 95.38 406 LEU A N 1
ATOM 3178 C CA . LEU A 1 406 ? -8.725 17.782 10.756 1.00 95.38 406 LEU A CA 1
ATOM 3179 C C . LEU A 1 406 ? -8.299 18.341 12.124 1.00 95.38 406 LEU A C 1
ATOM 3181 O O . LEU A 1 406 ? -9.053 18.197 13.089 1.00 95.38 406 LEU A O 1
ATOM 3185 N N . ASN A 1 407 ? -7.117 18.960 12.205 1.00 94.88 407 ASN A N 1
ATOM 3186 C CA . ASN A 1 407 ? -6.424 19.305 13.445 1.00 94.88 407 ASN A CA 1
ATOM 3187 C C . ASN A 1 407 ? -6.259 18.086 14.373 1.00 94.88 407 ASN A C 1
ATOM 3189 O O . ASN A 1 407 ? -6.631 18.113 15.548 1.00 94.88 407 ASN A O 1
ATOM 3193 N N . TRP A 1 408 ? -5.782 16.973 13.814 1.00 95.12 408 TRP A N 1
ATOM 3194 C CA . TRP A 1 408 ? -5.632 15.702 14.517 1.00 95.12 408 TRP A CA 1
ATOM 3195 C C . TRP A 1 408 ? -4.173 15.389 14.845 1.00 95.12 408 TRP A C 1
ATOM 3197 O O . TRP A 1 408 ? -3.281 15.401 13.995 1.00 95.12 408 TRP A O 1
ATOM 3207 N N . SER A 1 409 ? -3.949 15.042 16.111 1.00 94.19 409 SER A N 1
ATOM 3208 C CA . SER A 1 409 ? -2.721 14.390 16.560 1.00 94.19 409 SER A CA 1
ATOM 3209 C C . SER A 1 409 ? -2.702 12.910 16.160 1.00 94.19 409 SER A C 1
ATOM 3211 O O . SER A 1 409 ? -3.733 12.339 15.792 1.00 94.19 409 SER A O 1
ATOM 3213 N N . PHE A 1 410 ? -1.543 12.259 16.324 1.00 94.62 410 PHE A N 1
ATOM 3214 C CA . PHE A 1 410 ? -1.431 10.801 16.202 1.00 94.62 410 PHE A CA 1
ATOM 3215 C C . PHE A 1 410 ? -2.470 10.095 17.084 1.00 94.62 410 PHE A C 1
ATOM 3217 O O . PHE A 1 410 ? -3.175 9.210 16.616 1.00 94.62 410 PHE A O 1
ATOM 3224 N N . MET A 1 411 ? -2.646 10.548 18.332 1.00 94.81 411 MET A N 1
ATOM 3225 C CA . MET A 1 411 ? -3.597 9.933 19.262 1.00 94.81 411 MET A CA 1
ATOM 3226 C C . MET A 1 411 ? -5.052 10.107 18.834 1.00 94.81 411 MET A C 1
ATOM 3228 O O . MET A 1 411 ? -5.862 9.217 19.086 1.00 94.81 411 MET A O 1
ATOM 3232 N N . ASN A 1 412 ? -5.405 11.214 18.170 1.00 96.44 412 ASN A N 1
ATOM 3233 C CA . ASN A 1 412 ? -6.754 11.375 17.622 1.00 96.44 412 ASN A CA 1
ATOM 3234 C C . ASN A 1 412 ? -7.017 10.372 16.495 1.00 96.44 412 ASN A C 1
ATOM 3236 O O . ASN A 1 412 ? -8.081 9.759 16.477 1.00 96.44 412 ASN A O 1
ATOM 3240 N N . TRP A 1 413 ? -6.042 10.175 15.603 1.00 97.69 413 TRP A N 1
ATOM 3241 C CA . TRP A 1 413 ? -6.128 9.181 14.533 1.00 97.69 413 TRP A CA 1
ATOM 3242 C C . TRP A 1 413 ? -6.155 7.747 15.092 1.00 97.69 413 TRP A C 1
ATOM 3244 O O . TRP A 1 413 ? -7.033 6.953 14.748 1.00 97.69 413 TRP A O 1
ATOM 3254 N N . PHE A 1 414 ? -5.269 7.431 16.036 1.00 96.81 414 PHE A N 1
ATOM 3255 C CA . PHE A 1 414 ? -5.220 6.133 16.710 1.00 96.81 414 PHE A CA 1
ATOM 3256 C C . PHE A 1 414 ? -6.517 5.800 17.452 1.00 96.81 414 PHE A C 1
ATOM 3258 O O . PHE A 1 414 ? -7.003 4.675 17.384 1.00 96.81 414 PHE A O 1
ATOM 3265 N N . SER A 1 415 ? -7.161 6.794 18.060 1.00 96.38 415 SER A N 1
ATOM 3266 C CA . SER A 1 415 ? -8.405 6.594 18.815 1.00 96.38 415 SER A CA 1
ATOM 3267 C C . SER A 1 415 ? -9.675 6.583 17.949 1.00 96.38 415 SER A C 1
ATOM 3269 O O . SER A 1 415 ? -10.773 6.564 18.501 1.00 96.38 415 SER A O 1
ATOM 3271 N N . MET A 1 416 ? -9.573 6.611 16.609 1.00 95.81 416 MET A N 1
ATOM 3272 C CA . MET A 1 416 ? -10.753 6.554 15.723 1.00 95.81 416 MET A CA 1
ATOM 3273 C C . MET A 1 416 ? -11.600 5.296 15.942 1.00 95.81 416 MET A C 1
ATOM 3275 O O . MET A 1 416 ? -12.826 5.348 15.855 1.00 95.81 416 MET A O 1
ATOM 3279 N N . TYR A 1 417 ? -10.931 4.177 16.196 1.00 97.06 417 TYR A N 1
ATOM 3280 C CA . TYR A 1 417 ? -11.495 2.896 16.596 1.00 97.06 417 TYR A CA 1
ATOM 3281 C C . TYR A 1 417 ? -10.411 2.092 17.324 1.00 97.06 417 TYR A C 1
ATOM 3283 O O . TYR A 1 417 ? -9.232 2.442 17.277 1.00 97.06 417 TYR A O 1
ATOM 3291 N N . GLU A 1 418 ? -10.797 1.016 17.996 1.00 96.00 418 GLU A N 1
ATOM 3292 C CA . GLU A 1 418 ? -9.870 0.097 18.658 1.00 96.00 418 GLU A CA 1
ATOM 3293 C C . GLU A 1 418 ? -9.799 -1.192 17.842 1.00 96.00 418 GLU A C 1
ATOM 3295 O O . GLU A 1 418 ? -10.833 -1.818 17.591 1.00 96.00 418 GLU A O 1
ATOM 3300 N N . ASP A 1 419 ? -8.599 -1.549 17.382 1.00 95.94 419 ASP A N 1
ATOM 3301 C CA . ASP A 1 419 ? -8.387 -2.796 16.651 1.00 95.94 419 ASP A CA 1
ATOM 3302 C C . ASP A 1 419 ? -8.677 -3.994 17.551 1.00 95.94 419 ASP A C 1
ATOM 3304 O O . ASP A 1 419 ? -8.305 -4.022 18.724 1.00 95.94 419 ASP A O 1
ATOM 3308 N N . LEU A 1 420 ? -9.317 -5.017 16.986 1.00 96.25 420 LEU A N 1
ATOM 3309 C CA . LEU A 1 420 ? -9.367 -6.312 17.651 1.00 96.25 420 LEU A CA 1
ATOM 3310 C C . LEU A 1 420 ? -7.949 -6.898 17.698 1.00 96.25 420 LEU A C 1
ATOM 3312 O O . LEU A 1 420 ? -7.246 -6.831 16.680 1.00 96.25 420 LEU A O 1
ATOM 3316 N N . PRO A 1 421 ? -7.529 -7.524 18.813 1.00 95.69 421 PRO A N 1
ATOM 3317 C CA . PRO A 1 421 ? -6.367 -8.397 18.802 1.00 95.69 421 PRO A CA 1
ATOM 3318 C C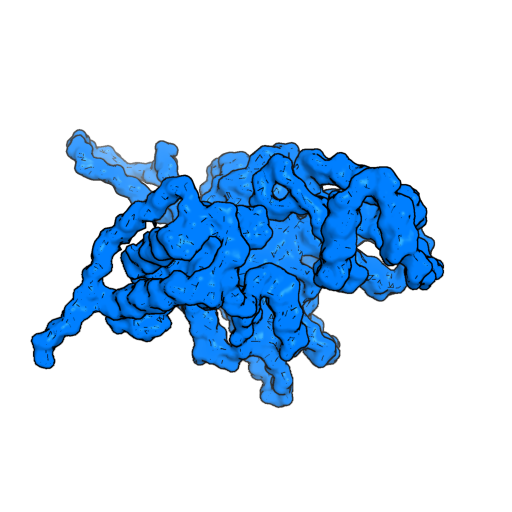 . PRO A 1 421 ? -6.428 -9.337 17.593 1.00 95.69 421 PRO A C 1
ATOM 3320 O O . PRO A 1 421 ? -7.444 -9.985 17.346 1.00 95.69 421 PRO A O 1
ATOM 3323 N N . SER A 1 422 ? -5.352 -9.376 16.806 1.00 95.69 422 SER A N 1
ATOM 3324 C CA . SER A 1 422 ? -5.282 -10.185 15.589 1.00 95.69 422 SER A CA 1
ATOM 3325 C C . SER A 1 422 ? -3.918 -10.844 15.440 1.00 95.69 422 SER A C 1
ATOM 3327 O O . SER A 1 422 ? -2.910 -10.363 15.962 1.00 95.69 422 SER A O 1
ATOM 3329 N N . LYS A 1 423 ? -3.885 -11.987 14.753 1.00 94.06 423 LYS A N 1
ATOM 3330 C CA . LYS A 1 423 ? -2.673 -12.780 14.560 1.00 94.06 423 LYS A CA 1
ATOM 3331 C C . LYS A 1 423 ? -2.679 -13.479 13.214 1.00 94.06 423 LYS A C 1
ATOM 3333 O O . LYS A 1 423 ? -3.669 -14.093 12.814 1.00 94.06 423 LYS A O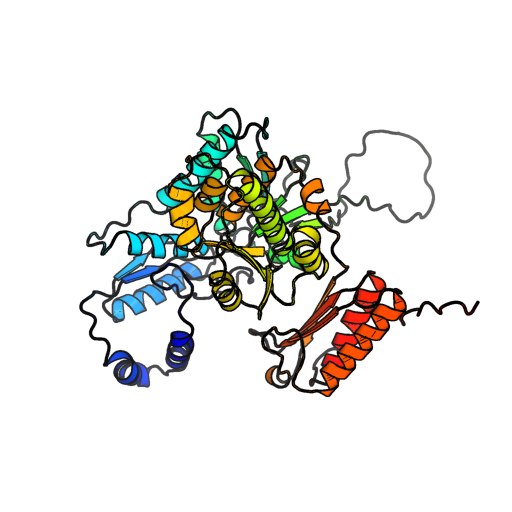 1
ATOM 3338 N N . GLN A 1 424 ? -1.535 -13.410 12.542 1.00 93.44 424 GLN A N 1
ATOM 3339 C CA . GLN A 1 424 ? -1.280 -14.121 11.298 1.00 93.44 424 GLN A CA 1
ATOM 3340 C C . GLN A 1 424 ? -0.282 -15.248 11.532 1.00 93.44 424 GLN A C 1
ATOM 3342 O O . GLN A 1 424 ? 0.750 -15.049 12.167 1.00 93.44 424 GLN A O 1
ATOM 3347 N N . LEU A 1 425 ? -0.590 -16.431 11.007 1.00 93.50 425 LEU A N 1
ATOM 3348 C CA . LEU A 1 425 ? 0.280 -17.603 11.054 1.00 93.50 425 LEU A CA 1
ATOM 3349 C C . LEU A 1 425 ? 0.465 -18.180 9.649 1.00 93.50 425 LEU A C 1
ATOM 3351 O O . LEU A 1 425 ? -0.359 -17.984 8.753 1.00 93.50 425 LEU A O 1
ATOM 3355 N N . LYS A 1 426 ? 1.554 -18.924 9.468 1.00 93.12 426 LYS A N 1
ATOM 3356 C CA . LYS A 1 426 ? 1.877 -19.646 8.235 1.00 93.12 426 LYS A CA 1
ATOM 3357 C C . LYS A 1 426 ? 1.945 -21.138 8.536 1.00 93.12 426 LYS A C 1
ATOM 3359 O O . LYS A 1 426 ? 2.593 -21.544 9.496 1.00 93.12 426 LYS A O 1
ATOM 3364 N N . VAL A 1 427 ? 1.302 -21.946 7.698 1.00 93.38 427 VAL A N 1
ATOM 3365 C CA . VAL A 1 427 ? 1.402 -23.412 7.723 1.00 93.38 427 VAL A CA 1
ATOM 3366 C C . VAL A 1 427 ? 1.944 -23.883 6.381 1.00 93.38 427 VAL A C 1
ATOM 3368 O O . VAL A 1 427 ? 1.394 -23.561 5.330 1.00 93.38 427 VAL A O 1
ATOM 3371 N N . THR A 1 428 ? 3.033 -24.645 6.405 1.00 93.19 428 THR A N 1
ATOM 3372 C CA . THR A 1 428 ? 3.587 -25.276 5.203 1.00 93.19 428 THR A CA 1
ATOM 3373 C C . THR A 1 428 ? 2.767 -26.513 4.856 1.00 93.19 428 THR A C 1
ATOM 3375 O O . THR A 1 428 ? 2.452 -27.314 5.735 1.00 93.19 428 THR A O 1
ATOM 3378 N N . VAL A 1 429 ? 2.430 -26.679 3.578 1.00 91.50 429 VAL A N 1
ATOM 3379 C CA . VAL A 1 429 ? 1.603 -27.790 3.081 1.00 91.50 429 VAL A CA 1
ATOM 3380 C C . VAL A 1 429 ? 2.272 -28.463 1.888 1.00 91.50 429 VAL A C 1
ATOM 3382 O O . VAL A 1 429 ? 3.067 -27.836 1.191 1.00 91.50 429 VAL A O 1
ATOM 3385 N N . VAL A 1 430 ? 1.934 -29.729 1.621 1.00 89.00 430 VAL A N 1
ATOM 3386 C CA . VAL A 1 430 ? 2.475 -30.458 0.454 1.00 89.00 430 VAL A CA 1
ATOM 3387 C C . VAL A 1 430 ? 2.088 -29.774 -0.861 1.00 89.00 430 VAL A C 1
ATOM 3389 O O . VAL A 1 430 ? 2.925 -29.595 -1.742 1.00 89.00 430 VAL A O 1
ATOM 3392 N N . LYS A 1 431 ? 0.807 -29.414 -1.008 1.00 87.81 431 LYS A N 1
ATOM 3393 C CA . LYS A 1 431 ? 0.259 -28.727 -2.185 1.00 87.81 431 LYS A CA 1
ATOM 3394 C C . LYS A 1 431 ? -0.767 -27.700 -1.739 1.00 87.81 431 LYS A C 1
ATOM 3396 O O . LYS A 1 431 ? -1.791 -28.063 -1.165 1.00 87.81 431 LYS A O 1
ATOM 3401 N N . ARG A 1 432 ? -0.511 -26.428 -2.040 1.00 87.19 432 ARG A N 1
ATOM 3402 C CA . ARG A 1 432 ? -1.414 -25.327 -1.674 1.00 87.19 432 ARG A CA 1
ATOM 3403 C C . ARG A 1 432 ? -2.759 -25.386 -2.405 1.00 87.19 432 ARG A C 1
ATOM 3405 O O . ARG A 1 432 ? -3.769 -25.037 -1.813 1.00 87.19 432 ARG A O 1
ATOM 3412 N N . ASP A 1 433 ? -2.775 -25.913 -3.632 1.00 87.12 433 ASP A N 1
ATOM 3413 C CA . ASP A 1 433 ? -3.957 -25.950 -4.511 1.00 87.12 433 ASP A CA 1
ATOM 3414 C C . ASP A 1 433 ? -5.070 -26.890 -4.015 1.00 87.12 433 ASP A C 1
ATOM 3416 O O . ASP A 1 433 ? -6.182 -26.877 -4.540 1.00 87.12 433 ASP A O 1
ATOM 3420 N N . ILE A 1 434 ? -4.784 -27.711 -2.995 1.00 88.19 434 ILE A N 1
ATOM 3421 C CA . ILE A 1 434 ? -5.801 -28.508 -2.292 1.00 88.19 434 ILE A CA 1
ATOM 3422 C C . ILE A 1 434 ? -6.791 -27.585 -1.571 1.00 88.19 434 ILE A C 1
ATOM 3424 O O . ILE A 1 434 ? -7.966 -27.935 -1.431 1.00 88.19 434 ILE A O 1
ATOM 3428 N N . ILE A 1 435 ? -6.319 -26.411 -1.135 1.00 92.81 435 ILE A N 1
ATOM 3429 C CA . ILE A 1 435 ? -7.154 -25.383 -0.531 1.00 92.81 435 ILE A CA 1
ATOM 3430 C C . ILE A 1 435 ? -7.702 -24.481 -1.628 1.00 92.81 435 ILE A C 1
ATOM 3432 O O . ILE A 1 435 ? -6.977 -23.694 -2.234 1.00 92.81 435 ILE A O 1
ATOM 3436 N N . GLN A 1 436 ? -9.009 -24.565 -1.834 1.00 95.06 436 GLN A N 1
ATOM 3437 C CA . GLN A 1 436 ? -9.763 -23.619 -2.645 1.00 95.06 436 GLN A CA 1
ATOM 3438 C C . GLN A 1 436 ? -10.591 -22.734 -1.724 1.00 95.06 436 GLN A C 1
ATOM 3440 O O . GLN A 1 436 ? -11.063 -23.186 -0.680 1.00 95.06 436 GLN A O 1
ATOM 3445 N N . VAL A 1 437 ? -10.759 -21.473 -2.106 1.00 96.69 437 VAL A N 1
ATOM 3446 C CA . VAL A 1 437 ? -11.460 -20.463 -1.308 1.00 96.69 437 VAL A CA 1
ATOM 3447 C C . VAL A 1 437 ? -12.542 -19.765 -2.128 1.00 96.69 437 VAL A C 1
ATOM 3449 O O . VAL A 1 437 ? -12.579 -19.867 -3.355 1.00 96.69 437 VAL A O 1
ATOM 3452 N N . THR A 1 438 ? -13.453 -19.072 -1.448 1.00 96.56 438 THR A N 1
ATOM 3453 C CA . THR A 1 438 ? -14.375 -18.115 -2.067 1.00 96.56 438 THR A CA 1
ATOM 3454 C C . THR A 1 438 ? -13.600 -16.974 -2.721 1.00 96.56 438 THR A C 1
ATOM 3456 O O . THR A 1 438 ? -12.442 -16.734 -2.391 1.00 96.56 438 THR A O 1
ATOM 3459 N N . TRP A 1 439 ? -14.239 -16.248 -3.643 1.00 94.81 439 TRP A N 1
ATOM 3460 C CA . TRP A 1 439 ? -13.585 -15.156 -4.375 1.00 94.81 439 TRP A CA 1
ATOM 3461 C C . TRP A 1 439 ? -12.976 -14.094 -3.449 1.00 94.81 439 TRP A C 1
ATOM 3463 O O . TRP A 1 439 ? -11.866 -13.651 -3.684 1.00 94.81 439 TRP A O 1
ATOM 3473 N N . ASP A 1 440 ? -13.658 -13.741 -2.361 1.00 92.38 440 ASP A N 1
ATOM 3474 C CA . ASP A 1 440 ? -13.175 -12.794 -1.347 1.00 92.38 440 ASP A CA 1
ATOM 3475 C C . ASP A 1 440 ? -12.150 -13.391 -0.359 1.00 92.38 440 ASP A C 1
ATOM 3477 O O . ASP A 1 440 ? -11.792 -12.742 0.621 1.00 92.38 440 ASP A O 1
ATOM 3481 N N . GLU A 1 441 ? -11.711 -14.633 -0.584 1.00 95.88 441 GLU A N 1
ATOM 3482 C CA . GLU A 1 441 ? -10.748 -15.396 0.222 1.00 95.88 441 GLU A CA 1
ATOM 3483 C C . GLU A 1 441 ? -11.135 -15.581 1.703 1.00 95.88 441 GLU A C 1
ATOM 3485 O O . GLU A 1 441 ? -10.301 -15.964 2.524 1.00 95.88 441 GLU A O 1
ATOM 3490 N N . ARG A 1 442 ? -12.404 -15.345 2.071 1.00 96.06 442 ARG A N 1
ATOM 3491 C CA . ARG A 1 442 ? -12.861 -15.427 3.471 1.00 96.06 442 ARG A CA 1
ATOM 3492 C C . ARG A 1 442 ? -13.298 -16.819 3.906 1.00 96.06 442 ARG A C 1
ATOM 3494 O O . ARG A 1 442 ? -13.419 -17.055 5.106 1.00 96.06 442 ARG A O 1
ATOM 3501 N N . ARG A 1 443 ? -13.585 -17.726 2.968 1.00 97.56 443 ARG A N 1
ATOM 3502 C CA . ARG A 1 443 ? -14.062 -19.081 3.277 1.00 97.56 443 ARG A CA 1
ATOM 3503 C C . ARG A 1 443 ? -13.389 -20.118 2.394 1.00 97.56 443 ARG A C 1
ATOM 3505 O O . ARG A 1 443 ? -13.254 -19.916 1.195 1.00 97.56 443 ARG A O 1
ATOM 3512 N N . VAL A 1 444 ? -13.034 -21.253 2.978 1.00 97.62 444 VAL A N 1
ATOM 3513 C CA . VAL A 1 444 ? -12.551 -22.444 2.284 1.00 97.62 444 VAL A CA 1
ATOM 3514 C C . VAL A 1 444 ? -13.737 -23.165 1.633 1.00 97.62 444 VAL A C 1
ATOM 3516 O O . VAL A 1 444 ? -14.733 -23.476 2.284 1.00 97.62 444 VAL A O 1
ATOM 3519 N N . THR A 1 445 ? -13.637 -23.435 0.335 1.00 97.25 445 THR A N 1
ATOM 3520 C CA . THR A 1 445 ? -14.606 -24.224 -0.444 1.00 97.25 445 THR A CA 1
ATOM 3521 C C . THR A 1 445 ? -14.160 -25.677 -0.606 1.00 97.25 445 THR A C 1
ATOM 3523 O O . THR A 1 445 ? -15.000 -26.566 -0.727 1.00 97.25 445 THR A O 1
ATOM 3526 N N . SER A 1 446 ? -12.853 -25.941 -0.542 1.00 95.44 446 SER A N 1
ATOM 3527 C CA . SER A 1 446 ? -12.275 -27.285 -0.503 1.00 95.44 446 SER A CA 1
ATOM 3528 C C . SER A 1 446 ? -10.985 -27.275 0.322 1.00 95.44 446 SER A C 1
ATOM 3530 O O . SER A 1 446 ? -10.181 -26.375 0.105 1.00 95.44 446 SER A O 1
ATOM 3532 N N . PRO A 1 447 ? -10.752 -28.243 1.230 1.00 95.88 447 PRO A N 1
ATOM 3533 C CA . PRO A 1 447 ? -11.700 -29.269 1.668 1.00 95.88 447 PRO A CA 1
ATOM 3534 C C . PRO A 1 447 ? -12.812 -28.668 2.547 1.00 95.88 447 PRO A C 1
ATOM 3536 O O . PRO A 1 447 ? -12.544 -27.880 3.451 1.00 95.88 447 PRO A O 1
ATOM 3539 N N . VAL A 1 448 ? -14.068 -29.065 2.315 1.00 96.56 448 VAL A N 1
ATOM 3540 C CA . VAL A 1 448 ? -15.252 -28.511 3.015 1.00 96.56 448 VAL A CA 1
ATOM 3541 C C . VAL A 1 448 ? -15.153 -28.680 4.534 1.00 96.56 448 VAL A C 1
ATOM 3543 O O . VAL A 1 448 ? -15.541 -27.794 5.294 1.00 96.56 448 VAL A O 1
ATOM 3546 N N . GLN A 1 449 ? -14.583 -29.799 4.984 1.00 97.44 449 GLN A N 1
ATOM 3547 C CA . GLN A 1 449 ? -14.401 -30.121 6.398 1.00 97.44 449 GLN A CA 1
ATOM 3548 C C . GLN A 1 449 ? -13.527 -29.089 7.121 1.00 97.44 449 GLN A C 1
ATOM 3550 O O . GLN A 1 449 ? -13.742 -28.844 8.305 1.00 97.44 449 GLN A O 1
ATOM 3555 N N . LEU A 1 450 ? -12.572 -28.465 6.420 1.00 97.44 450 LEU A N 1
ATOM 3556 C CA . LEU A 1 450 ? -11.734 -27.423 7.006 1.00 97.44 450 LEU A CA 1
ATOM 3557 C C . LEU A 1 450 ? -12.562 -26.180 7.340 1.00 97.44 450 LEU A C 1
ATOM 3559 O O . LEU A 1 450 ? -12.426 -25.661 8.443 1.00 97.44 450 LEU A O 1
ATOM 3563 N N . GLN A 1 451 ? -13.464 -25.739 6.455 1.00 98.25 451 GLN A N 1
ATOM 3564 C CA . GLN A 1 451 ? -14.308 -24.580 6.759 1.00 98.25 451 GLN A CA 1
ATOM 3565 C C . GLN A 1 451 ? -15.276 -24.853 7.910 1.00 98.25 451 GLN A C 1
ATOM 3567 O O . GLN A 1 451 ? -15.436 -23.993 8.769 1.00 98.25 451 GLN A O 1
ATOM 3572 N N . VAL A 1 452 ? -15.876 -26.048 7.957 1.00 98.25 452 VAL A N 1
ATOM 3573 C CA . VAL A 1 452 ? -16.756 -26.444 9.071 1.00 98.25 452 VAL A CA 1
ATOM 3574 C C . VAL A 1 452 ? -15.998 -26.372 10.398 1.00 98.25 452 VAL A C 1
ATOM 3576 O O . VAL A 1 452 ? -16.480 -25.772 11.353 1.00 98.25 452 VAL A O 1
ATOM 3579 N N . ALA A 1 453 ? -14.776 -26.909 10.443 1.00 98.31 453 ALA A N 1
ATOM 3580 C CA . ALA A 1 453 ? -13.955 -26.874 11.648 1.00 98.31 453 ALA A CA 1
ATOM 3581 C C . ALA A 1 453 ? -13.507 -25.448 12.033 1.00 98.31 453 ALA A C 1
ATOM 3583 O O . ALA A 1 453 ? -13.399 -25.142 13.221 1.00 98.31 453 ALA A O 1
ATOM 3584 N N . ILE A 1 454 ? -13.259 -24.570 11.051 1.00 98.38 454 ILE A N 1
ATOM 3585 C CA . ILE A 1 454 ? -12.965 -23.148 11.293 1.00 98.38 454 ILE A CA 1
ATOM 3586 C C . ILE A 1 454 ? -14.181 -22.447 11.903 1.00 98.38 454 ILE A C 1
ATOM 3588 O O . ILE A 1 454 ? -14.026 -21.769 12.915 1.00 98.38 454 ILE A O 1
ATOM 3592 N N . ASP A 1 455 ? -15.373 -22.631 11.329 1.00 98.38 455 ASP A N 1
ATOM 3593 C CA . ASP A 1 455 ? -16.608 -22.017 11.832 1.00 98.38 455 ASP A CA 1
ATOM 3594 C C . ASP A 1 455 ? -16.883 -22.463 13.286 1.00 98.38 455 ASP A C 1
ATOM 3596 O O . ASP A 1 455 ? -17.131 -21.632 14.157 1.00 98.38 455 ASP A O 1
ATOM 3600 N N . GLU A 1 456 ? -16.714 -23.755 13.599 1.00 97.94 456 GLU A N 1
ATOM 3601 C CA . GLU A 1 456 ? -16.839 -24.267 14.974 1.00 97.94 456 GLU A CA 1
ATOM 3602 C C . GLU A 1 456 ? -15.808 -23.668 15.947 1.00 97.94 456 GLU A C 1
ATOM 3604 O O . GLU A 1 456 ? -16.098 -23.483 17.135 1.00 97.94 456 GLU A O 1
ATOM 3609 N N . ALA A 1 457 ? -14.581 -23.409 15.485 1.00 97.50 457 ALA A N 1
ATOM 3610 C CA . ALA A 1 457 ? -13.549 -22.773 16.298 1.00 97.50 457 ALA A CA 1
ATOM 3611 C C . ALA A 1 457 ? -13.884 -21.297 16.564 1.00 97.50 457 ALA A C 1
ATOM 3613 O O . ALA A 1 457 ? -13.756 -20.844 17.702 1.00 97.50 457 ALA A O 1
ATOM 3614 N N . VAL A 1 458 ? -14.367 -20.571 15.552 1.00 97.94 458 VAL A N 1
ATOM 3615 C CA . VAL A 1 458 ? -14.834 -19.183 15.689 1.00 97.94 458 VAL A CA 1
ATOM 3616 C C . VAL A 1 458 ? -15.978 -19.097 16.703 1.00 97.94 458 VAL A C 1
ATOM 3618 O O . VAL A 1 458 ? -15.895 -18.307 17.642 1.00 97.94 458 VAL A O 1
ATOM 3621 N N . ASP A 1 459 ? -16.973 -19.983 16.607 1.00 96.94 459 ASP A N 1
ATOM 3622 C CA . ASP A 1 459 ? -18.096 -20.040 17.551 1.00 96.94 459 ASP A CA 1
ATOM 3623 C C . ASP A 1 459 ? -17.643 -20.288 19.000 1.00 96.94 459 ASP A C 1
ATOM 3625 O O . ASP A 1 459 ? -18.221 -19.754 19.952 1.00 96.94 459 ASP A O 1
ATOM 3629 N N . LYS A 1 460 ? -16.615 -21.122 19.201 1.00 95.88 460 LYS A N 1
ATOM 3630 C CA . LYS A 1 460 ? -16.037 -21.378 20.532 1.00 95.88 460 LYS A CA 1
ATOM 3631 C C . LYS A 1 460 ? -15.302 -20.156 21.076 1.00 95.88 460 LYS A C 1
ATOM 3633 O O . LYS A 1 460 ? -15.452 -19.859 22.262 1.00 95.88 460 LYS A O 1
ATOM 3638 N N . ALA A 1 461 ? -14.543 -19.455 20.234 1.00 95.62 461 ALA A N 1
ATOM 3639 C CA . ALA A 1 461 ? -13.863 -18.223 20.620 1.00 95.62 461 ALA A CA 1
ATOM 3640 C C . ALA A 1 461 ? -14.882 -17.152 21.047 1.00 95.62 461 ALA A C 1
ATOM 3642 O O . ALA A 1 461 ? -14.778 -16.629 22.156 1.00 95.62 461 ALA A O 1
ATOM 3643 N N . ASP A 1 462 ? -15.936 -16.937 20.258 1.00 94.75 462 ASP A N 1
ATOM 3644 C CA . ASP A 1 462 ? -17.022 -16.000 20.577 1.00 94.75 462 ASP A CA 1
ATOM 3645 C C . ASP A 1 462 ? -17.707 -16.301 21.912 1.00 94.75 462 ASP A C 1
ATOM 3647 O O . ASP A 1 462 ? -17.907 -15.402 22.736 1.00 94.75 462 ASP A O 1
ATOM 3651 N N . LYS A 1 463 ? -18.039 -17.575 22.156 1.00 94.62 463 LYS A N 1
ATOM 3652 C CA . LYS A 1 463 ? -18.638 -18.011 23.426 1.00 94.62 463 LYS A CA 1
ATOM 3653 C C . LYS A 1 463 ? -17.701 -17.782 24.607 1.00 94.62 463 LYS A C 1
ATOM 3655 O O . LYS A 1 463 ? -18.164 -17.393 25.673 1.00 94.62 463 LYS A O 1
ATOM 3660 N N . SER A 1 464 ? -16.395 -17.991 24.428 1.00 93.50 464 SER A N 1
ATOM 3661 C CA . SER A 1 464 ? -15.416 -17.784 25.503 1.00 93.50 464 SER A CA 1
ATOM 3662 C C . SER A 1 464 ? -15.306 -16.321 25.938 1.00 93.50 464 SER A C 1
ATOM 3664 O O . SER A 1 464 ? -15.145 -16.055 27.125 1.00 93.50 464 SER A O 1
ATOM 3666 N N . VAL A 1 465 ? -15.477 -15.375 25.007 1.00 93.44 465 VAL A N 1
ATOM 3667 C CA . VAL A 1 465 ? -15.422 -13.930 25.292 1.00 93.44 465 VAL A CA 1
ATOM 3668 C C . VAL A 1 465 ? -16.795 -13.311 25.577 1.00 93.44 465 VAL A C 1
ATOM 3670 O O . VAL A 1 465 ? -16.880 -12.116 25.859 1.00 93.44 465 VAL A O 1
ATOM 3673 N N . GLY A 1 466 ? -17.879 -14.093 25.498 1.00 92.00 466 GLY A N 1
ATOM 3674 C CA . GLY A 1 466 ? -19.250 -13.625 25.734 1.00 92.00 466 GLY A CA 1
ATOM 3675 C C . GLY A 1 466 ? -19.750 -12.603 24.705 1.00 92.00 466 GLY A C 1
ATOM 3676 O O . GLY A 1 466 ? -20.634 -11.804 25.013 1.00 92.00 466 GLY A O 1
ATOM 3677 N N . LYS A 1 467 ? -19.172 -12.584 23.495 1.00 89.94 467 LYS A N 1
ATOM 3678 C CA . LYS A 1 467 ? -19.506 -11.623 22.431 1.00 89.94 467 LYS A CA 1
ATOM 3679 C C . LYS A 1 467 ? -19.618 -12.325 21.083 1.00 89.94 467 LYS A C 1
ATOM 3681 O O . LYS A 1 467 ? -18.630 -12.508 20.379 1.00 89.94 467 LYS A O 1
ATOM 3686 N N . ILE A 1 468 ? -20.843 -12.698 20.723 1.00 90.88 468 ILE A N 1
ATOM 3687 C CA . ILE A 1 468 ? -21.148 -13.340 19.438 1.00 90.88 468 ILE A CA 1
ATOM 3688 C C . ILE A 1 468 ? -20.848 -12.374 18.282 1.00 90.88 468 ILE A C 1
ATOM 3690 O O . ILE A 1 468 ? -21.236 -11.206 18.331 1.00 90.88 468 ILE A O 1
ATOM 3694 N N . GLY A 1 469 ? -20.179 -12.873 17.243 1.00 89.25 469 GLY A N 1
ATOM 3695 C CA . GLY A 1 469 ? -19.785 -12.125 16.051 1.00 89.25 469 GLY A CA 1
ATOM 3696 C C . GLY A 1 469 ? -18.543 -11.252 16.236 1.00 89.25 469 GLY A C 1
ATOM 3697 O O . GLY A 1 469 ? -18.281 -10.402 15.386 1.00 89.25 469 GLY A O 1
ATOM 3698 N N . SER A 1 470 ? -17.802 -11.415 17.339 1.00 91.50 470 SER A N 1
ATOM 3699 C CA . SER A 1 470 ? -16.588 -10.629 17.611 1.00 91.50 470 SER A CA 1
ATOM 3700 C C . SER A 1 470 ? -15.306 -11.301 17.126 1.00 91.50 470 SER A C 1
ATOM 3702 O O . SER A 1 470 ? -14.287 -10.629 16.979 1.00 91.50 470 SER A O 1
ATOM 3704 N N . SER A 1 471 ? -15.356 -12.604 16.862 1.00 97.00 471 SER A N 1
ATOM 3705 C CA . SER A 1 471 ? -14.232 -13.404 16.396 1.00 97.00 471 SER A CA 1
ATOM 3706 C C . SER A 1 471 ? -14.364 -13.717 14.915 1.00 97.00 471 SER A C 1
ATOM 3708 O O . SER A 1 471 ? -15.455 -13.935 14.386 1.00 97.00 471 SER A O 1
ATOM 3710 N N . ARG A 1 472 ? -13.225 -13.784 14.231 1.00 97.69 472 ARG A N 1
ATOM 3711 C CA . ARG A 1 472 ? -13.160 -14.165 12.822 1.00 97.69 472 ARG A CA 1
ATOM 3712 C C . ARG A 1 472 ? -11.852 -14.878 12.547 1.00 97.69 472 ARG A C 1
ATOM 3714 O O . ARG A 1 472 ? -10.804 -14.459 13.026 1.00 97.69 472 ARG A O 1
ATOM 3721 N N . ALA A 1 473 ? -11.902 -15.926 11.735 1.00 98.19 473 ALA A N 1
ATOM 3722 C CA . ALA A 1 473 ? -10.711 -16.563 11.200 1.00 98.19 473 ALA A CA 1
ATOM 3723 C C . ALA A 1 473 ? -10.933 -17.015 9.759 1.00 98.19 473 ALA A C 1
ATOM 3725 O O . ALA A 1 473 ? -12.047 -17.374 9.378 1.00 98.19 473 ALA A O 1
ATOM 3726 N N . PHE A 1 474 ? -9.869 -17.001 8.962 1.00 98.00 474 PHE A N 1
ATOM 3727 C CA . PHE A 1 474 ? -9.885 -17.535 7.605 1.00 98.00 474 PHE A CA 1
ATOM 3728 C C . PHE A 1 474 ? -8.530 -18.132 7.232 1.00 98.00 474 PHE A C 1
ATOM 3730 O O . PHE A 1 474 ? -7.502 -17.880 7.869 1.00 98.00 474 PHE A O 1
ATOM 3737 N N . VAL A 1 475 ? -8.557 -18.947 6.182 1.00 96.75 475 VAL A N 1
ATOM 3738 C CA . VAL A 1 475 ? -7.415 -19.693 5.665 1.00 96.75 475 VAL A CA 1
ATOM 3739 C C . VAL A 1 475 ? -7.368 -19.502 4.157 1.00 96.75 475 VAL A C 1
ATOM 3741 O O . VAL A 1 475 ? -8.385 -19.684 3.490 1.00 96.75 475 VAL A O 1
ATOM 3744 N N . ARG A 1 476 ? -6.194 -19.165 3.614 1.00 94.94 476 ARG A N 1
ATOM 3745 C CA . ARG A 1 476 ? -5.992 -19.035 2.163 1.00 94.94 476 ARG A CA 1
ATOM 3746 C C . ARG A 1 476 ? -4.616 -19.523 1.703 1.00 94.94 476 ARG A C 1
ATOM 3748 O O . ARG A 1 476 ? -3.645 -19.404 2.459 1.00 94.94 476 ARG A O 1
ATOM 3755 N N . PRO A 1 477 ? -4.487 -20.046 0.474 1.00 93.56 477 PRO A N 1
ATOM 3756 C CA . PRO A 1 477 ? -3.183 -20.388 -0.087 1.00 93.56 477 PRO A CA 1
ATOM 3757 C C . PRO A 1 477 ? -2.334 -19.128 -0.326 1.00 93.56 477 PRO A C 1
ATOM 3759 O O . PRO A 1 477 ? -2.844 -18.077 -0.701 1.00 93.56 477 PRO A O 1
ATOM 3762 N N . SER A 1 478 ? -1.020 -19.224 -0.115 1.00 87.94 478 SER A N 1
ATOM 3763 C CA . SER A 1 478 ? -0.074 -18.172 -0.509 1.00 87.94 478 SER A CA 1
ATOM 3764 C C . SER A 1 478 ? 0.104 -18.168 -2.030 1.00 87.94 478 SER A C 1
ATOM 3766 O O . SER A 1 478 ? 0.242 -19.231 -2.629 1.00 87.94 478 SER A O 1
ATOM 3768 N N . GLY A 1 479 ? 0.165 -16.991 -2.659 1.00 81.56 479 GLY A N 1
ATOM 3769 C CA . GLY A 1 479 ? 0.403 -16.874 -4.107 1.00 81.56 479 GLY A CA 1
ATOM 3770 C C . GLY A 1 479 ? 1.839 -17.213 -4.525 1.00 81.56 479 GLY A C 1
ATOM 3771 O O . GLY A 1 479 ? 2.069 -17.733 -5.615 1.00 81.56 479 GLY A O 1
ATOM 3772 N N . THR A 1 480 ? 2.808 -17.016 -3.630 1.00 72.81 480 THR A N 1
ATOM 3773 C CA . THR A 1 480 ? 4.249 -17.092 -3.934 1.00 72.81 480 THR A CA 1
ATOM 3774 C C . THR A 1 480 ? 4.942 -18.334 -3.380 1.00 72.81 480 THR A C 1
ATOM 3776 O O . THR A 1 480 ? 6.038 -18.670 -3.807 1.00 72.81 480 THR A O 1
ATOM 3779 N N . GLU A 1 481 ? 4.308 -19.046 -2.448 1.00 77.75 481 GLU A N 1
ATOM 3780 C CA . GLU A 1 481 ? 4.938 -20.150 -1.720 1.00 77.75 481 GLU A CA 1
ATOM 3781 C C . GLU A 1 481 ? 3.984 -21.342 -1.581 1.00 77.75 481 GLU A C 1
ATOM 3783 O O . GLU A 1 481 ? 2.761 -21.175 -1.583 1.00 77.75 481 GLU A O 1
ATOM 3788 N N . ASN A 1 482 ? 4.536 -22.545 -1.381 1.00 84.81 482 ASN A N 1
ATOM 3789 C CA . ASN A 1 482 ? 3.779 -23.747 -1.000 1.00 84.81 482 ASN A CA 1
ATOM 3790 C C . ASN A 1 482 ? 3.419 -23.724 0.493 1.00 84.81 482 ASN A C 1
ATOM 3792 O O . ASN A 1 482 ? 3.815 -24.570 1.294 1.00 84.81 482 ASN A O 1
ATOM 3796 N N . SER A 1 483 ? 2.670 -22.700 0.876 1.00 90.50 483 SER A N 1
ATOM 3797 C CA . SER A 1 483 ? 2.199 -22.497 2.237 1.00 90.50 483 SER A CA 1
ATOM 3798 C C . SER A 1 483 ? 0.819 -21.869 2.246 1.00 90.50 483 SER A C 1
ATOM 3800 O O . SER A 1 483 ? 0.369 -21.290 1.259 1.00 90.50 483 SER A O 1
ATOM 3802 N N . VAL A 1 484 ? 0.187 -21.930 3.403 1.00 92.62 484 VAL A N 1
ATOM 3803 C CA . VAL A 1 484 ? -1.149 -21.426 3.663 1.00 92.62 484 VAL A CA 1
ATOM 3804 C C . VAL A 1 484 ? -1.053 -20.372 4.753 1.00 92.62 484 VAL A C 1
ATOM 3806 O O . VAL A 1 484 ? -0.331 -20.549 5.738 1.00 92.62 484 VAL A O 1
ATOM 3809 N N . ARG A 1 485 ? -1.763 -19.264 4.563 1.00 94.31 485 ARG A N 1
ATOM 3810 C CA . ARG A 1 485 ? -1.850 -18.173 5.528 1.00 94.31 485 ARG A CA 1
ATOM 3811 C C . ARG A 1 485 ? -3.124 -18.333 6.340 1.00 94.31 485 ARG A C 1
ATOM 3813 O O . ARG A 1 485 ? -4.197 -18.549 5.778 1.00 94.31 485 ARG A O 1
ATOM 3820 N N . ILE A 1 486 ? -2.977 -18.208 7.648 1.00 96.31 486 ILE A N 1
ATOM 3821 C CA . ILE A 1 486 ? -4.064 -18.184 8.615 1.00 96.31 486 ILE A CA 1
ATOM 3822 C C . ILE A 1 486 ? -4.120 -16.781 9.187 1.00 96.31 486 ILE A C 1
ATOM 3824 O O . ILE A 1 486 ? -3.092 -16.226 9.571 1.00 96.31 486 ILE A O 1
ATOM 3828 N N . TYR A 1 487 ? -5.321 -16.237 9.273 1.00 97.62 487 TYR A N 1
ATOM 3829 C CA . TYR A 1 487 ? -5.598 -15.023 10.020 1.00 97.62 487 TYR A CA 1
ATOM 3830 C C . TYR A 1 487 ? -6.671 -15.336 11.053 1.00 97.62 487 TYR A C 1
ATOM 3832 O O . TYR A 1 487 ? -7.642 -16.026 10.735 1.00 97.62 487 TYR A O 1
ATOM 3840 N N . ALA A 1 488 ? -6.507 -14.815 12.265 1.00 98.00 488 ALA A N 1
ATOM 3841 C CA . ALA A 1 488 ? -7.560 -14.792 13.263 1.00 98.00 488 ALA A CA 1
ATOM 3842 C C . ALA A 1 488 ? -7.565 -13.469 14.027 1.00 98.00 488 ALA A C 1
ATOM 3844 O O . ALA A 1 488 ? -6.509 -12.893 14.281 1.00 98.00 488 ALA A O 1
ATOM 3845 N N . GLU A 1 489 ? -8.749 -13.037 14.435 1.00 97.88 489 GLU A N 1
ATOM 3846 C CA . GLU A 1 489 ? -8.981 -11.926 15.353 1.00 97.88 489 GLU A CA 1
ATOM 3847 C C . GLU A 1 489 ? -10.112 -12.285 16.321 1.00 97.88 489 GLU A C 1
ATOM 3849 O O . GLU A 1 489 ? -10.988 -13.095 15.995 1.00 97.88 489 GLU A O 1
ATOM 3854 N N . SER A 1 490 ? -10.082 -11.715 17.521 1.00 97.25 490 SER A N 1
ATOM 3855 C CA . SER A 1 490 ? -11.122 -11.880 18.539 1.00 97.25 490 SER A CA 1
ATOM 3856 C C . SER A 1 490 ? -11.092 -10.713 19.526 1.00 97.25 490 SER A C 1
ATOM 3858 O O . SER A 1 490 ? -10.253 -9.823 19.427 1.00 97.25 490 SER A O 1
ATOM 3860 N N . TYR A 1 491 ? -12.009 -10.697 20.492 1.00 94.69 491 TYR A N 1
ATOM 3861 C CA . TYR A 1 491 ? -12.139 -9.601 21.450 1.00 94.69 491 TYR A CA 1
ATOM 3862 C C . TYR A 1 491 ? -10.973 -9.500 22.449 1.00 94.69 491 TYR A C 1
ATOM 3864 O O . TYR A 1 491 ? -10.693 -8.411 22.942 1.00 94.69 491 TYR A O 1
ATOM 3872 N N . THR A 1 492 ? -10.288 -10.608 22.753 1.00 94.56 492 THR A N 1
ATOM 3873 C CA . THR A 1 492 ? -9.128 -10.620 23.663 1.00 94.56 492 THR A CA 1
ATOM 3874 C C . THR A 1 492 ? -7.904 -11.267 23.016 1.00 94.56 492 THR A C 1
ATOM 3876 O O . THR A 1 492 ? -8.016 -12.033 22.050 1.00 94.56 492 THR A O 1
ATOM 3879 N N . HIS A 1 493 ? -6.716 -10.973 23.555 1.00 93.38 493 HIS A N 1
ATOM 3880 C CA . HIS A 1 493 ? -5.463 -11.579 23.098 1.00 93.38 493 HIS A CA 1
ATOM 3881 C C . HIS A 1 493 ? -5.467 -13.097 23.300 1.00 93.38 493 HIS A C 1
ATOM 3883 O O . HIS A 1 493 ? -5.074 -13.832 22.398 1.00 93.38 493 HIS A O 1
ATOM 3889 N N . GLU A 1 494 ? -5.989 -13.580 24.429 1.00 94.31 494 GLU A N 1
ATOM 3890 C CA . GLU A 1 494 ? -6.061 -15.008 24.744 1.00 94.31 494 GLU A CA 1
ATOM 3891 C C . GLU A 1 494 ? -6.948 -15.761 23.747 1.00 94.31 494 GLU A C 1
ATOM 3893 O O . GLU A 1 494 ? -6.561 -16.820 23.247 1.00 94.31 494 GLU A O 1
ATOM 3898 N N . ALA A 1 495 ? -8.120 -15.204 23.420 1.00 95.75 495 ALA A N 1
ATOM 3899 C CA . ALA A 1 495 ? -9.031 -15.800 22.448 1.00 95.75 495 ALA A CA 1
ATOM 3900 C C . ALA A 1 495 ? -8.442 -15.793 21.031 1.00 95.75 495 ALA A C 1
ATOM 3902 O O . ALA A 1 495 ? -8.572 -16.774 20.299 1.00 95.75 495 ALA A O 1
ATOM 3903 N N . THR A 1 496 ? -7.730 -14.727 20.666 1.00 96.38 496 THR A N 1
ATOM 3904 C CA . THR A 1 496 ? -7.048 -14.601 19.370 1.00 96.38 496 THR A CA 1
ATOM 3905 C C . THR A 1 496 ? -5.899 -15.596 19.222 1.00 96.38 496 THR A C 1
ATOM 3907 O O . THR A 1 496 ? -5.781 -16.275 18.196 1.00 96.38 496 THR A O 1
ATOM 3910 N N . ASP A 1 497 ? -5.057 -15.722 20.247 1.00 95.00 497 ASP A N 1
ATOM 3911 C CA . ASP A 1 497 ? -3.959 -16.687 20.272 1.00 95.00 497 ASP A CA 1
ATOM 3912 C C . ASP A 1 497 ? -4.477 -18.121 20.205 1.00 95.00 497 ASP A C 1
ATOM 3914 O O . ASP A 1 497 ? -3.945 -18.949 19.457 1.00 95.00 497 ASP A O 1
ATOM 3918 N N . TRP A 1 498 ? -5.553 -18.412 20.936 1.00 96.81 498 TRP A N 1
ATOM 3919 C CA . TRP A 1 498 ? -6.201 -19.711 20.860 1.00 96.81 498 TRP A CA 1
ATOM 3920 C C . TRP A 1 498 ? -6.773 -19.986 19.467 1.00 96.81 498 TRP A C 1
ATOM 3922 O O . TRP A 1 498 ? -6.514 -21.053 18.904 1.00 96.81 498 TRP A O 1
ATOM 3932 N N . LEU A 1 499 ? -7.522 -19.037 18.896 1.00 97.69 499 LEU A N 1
ATOM 3933 C CA . LEU A 1 499 ? -8.213 -19.206 17.618 1.00 97.69 499 LEU A CA 1
ATOM 3934 C C . LEU A 1 499 ? -7.220 -19.376 16.466 1.00 97.69 499 LEU A C 1
ATOM 3936 O O . LEU A 1 499 ? -7.324 -20.343 15.712 1.00 97.69 499 LEU A O 1
ATOM 3940 N N . SER A 1 500 ? -6.215 -18.500 16.370 1.00 96.88 500 SER A N 1
ATOM 3941 C CA . SER A 1 500 ? -5.155 -18.599 15.354 1.00 96.88 500 SER A CA 1
ATOM 3942 C C . SER A 1 500 ? -4.436 -19.948 15.409 1.00 96.88 500 SER A C 1
ATOM 3944 O O . SER A 1 500 ? -4.306 -20.623 14.386 1.00 96.88 500 SER A O 1
ATOM 3946 N N . THR A 1 501 ? -4.020 -20.381 16.601 1.00 96.50 501 THR A N 1
ATOM 3947 C CA . THR A 1 501 ? -3.293 -21.646 16.785 1.00 96.50 501 THR A CA 1
ATOM 3948 C C . THR A 1 501 ? -4.181 -22.852 16.478 1.00 96.50 501 THR A C 1
ATOM 3950 O O . THR A 1 501 ? -3.746 -23.793 15.814 1.00 96.50 501 THR A O 1
ATOM 3953 N N . THR A 1 502 ? -5.447 -22.817 16.898 1.00 97.38 502 THR A N 1
ATOM 3954 C CA .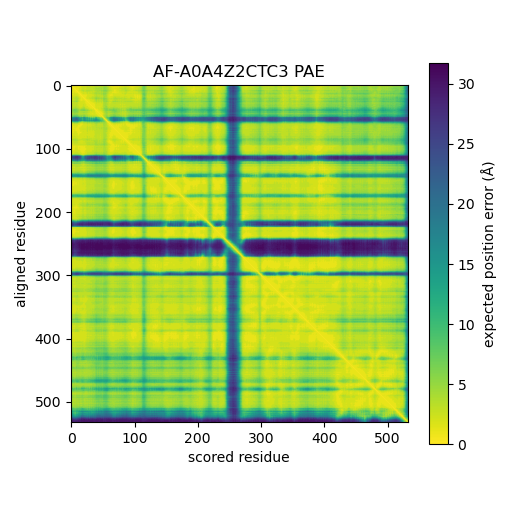 THR A 1 502 ? -6.423 -23.881 16.625 1.00 97.38 502 THR A CA 1
ATOM 3955 C C . THR A 1 502 ? -6.662 -24.026 15.125 1.00 97.38 502 THR A C 1
ATOM 3957 O O . THR A 1 502 ? -6.567 -25.131 14.592 1.00 97.38 502 THR A O 1
ATOM 3960 N N . VAL A 1 503 ? -6.883 -22.919 14.413 1.00 97.62 503 VAL A N 1
ATOM 3961 C CA . VAL A 1 503 ? -7.074 -22.926 12.956 1.00 97.62 503 VAL A CA 1
ATOM 3962 C C . VAL A 1 503 ? -5.807 -23.378 12.223 1.00 97.62 503 VAL A C 1
ATOM 3964 O O . VAL A 1 503 ? -5.904 -24.120 11.244 1.00 97.62 503 VAL A O 1
ATOM 3967 N N . ALA A 1 504 ? -4.615 -23.024 12.711 1.00 96.94 504 ALA A N 1
ATOM 3968 C CA . ALA A 1 504 ? -3.357 -23.529 12.159 1.00 96.94 504 ALA A CA 1
ATOM 3969 C C . ALA A 1 504 ? -3.231 -25.060 12.294 1.00 96.94 504 ALA A C 1
ATOM 3971 O O . ALA A 1 504 ? -2.836 -25.727 11.337 1.00 96.94 504 ALA A O 1
ATOM 3972 N N . ILE A 1 505 ? -3.619 -25.637 13.439 1.00 96.50 505 ILE A N 1
ATOM 3973 C CA . ILE A 1 505 ? -3.626 -27.096 13.653 1.00 96.50 505 ILE A CA 1
ATOM 3974 C C . ILE A 1 505 ? -4.638 -27.780 12.734 1.00 96.50 505 ILE A C 1
ATOM 3976 O O . ILE A 1 505 ? -4.294 -28.764 12.078 1.00 96.50 505 ILE A O 1
ATOM 3980 N N . LEU A 1 506 ? -5.860 -27.248 12.648 1.00 96.69 506 LEU A N 1
ATOM 3981 C CA . LEU A 1 506 ? -6.902 -27.767 11.757 1.00 96.69 506 LEU A CA 1
ATOM 3982 C C . LEU A 1 506 ? -6.439 -27.748 10.298 1.00 96.69 506 LEU A C 1
ATOM 3984 O O . LEU A 1 506 ? -6.597 -28.735 9.583 1.00 96.69 506 LEU A O 1
ATOM 3988 N N . THR A 1 507 ? -5.797 -26.658 9.877 1.00 95.56 507 THR A N 1
ATOM 3989 C CA . THR A 1 507 ? -5.220 -26.525 8.534 1.00 95.56 507 THR A CA 1
ATOM 3990 C C . THR A 1 507 ? -4.128 -27.566 8.304 1.00 95.56 507 THR A C 1
ATOM 3992 O O . THR A 1 507 ? -4.150 -28.260 7.292 1.00 95.56 507 THR A O 1
ATOM 3995 N N . TYR A 1 508 ? -3.203 -27.738 9.254 1.00 95.62 508 TYR A N 1
ATOM 3996 C CA . TYR A 1 508 ? -2.147 -28.747 9.157 1.00 95.62 508 TYR A CA 1
ATOM 3997 C C . TYR A 1 508 ? -2.730 -30.164 9.005 1.00 95.62 508 TYR A C 1
ATOM 3999 O O . TYR A 1 508 ? -2.283 -30.934 8.159 1.00 95.62 508 TYR A O 1
ATOM 4007 N N . GLN A 1 509 ? -3.757 -30.507 9.784 1.00 94.69 509 GLN A N 1
ATOM 4008 C CA . GLN A 1 509 ? -4.366 -31.841 9.778 1.00 94.69 509 GLN A CA 1
ATOM 4009 C C . GLN A 1 509 ? -5.214 -32.112 8.530 1.00 94.69 509 GLN A C 1
ATOM 4011 O O . GLN A 1 509 ? -5.159 -33.209 7.977 1.00 94.69 509 GLN A O 1
ATOM 4016 N N . LEU A 1 510 ? -6.003 -31.130 8.090 1.00 94.25 510 LEU A N 1
ATOM 4017 C CA . LEU A 1 510 ? -7.015 -31.317 7.047 1.00 94.25 510 LEU A CA 1
ATOM 4018 C C . LEU A 1 510 ? -6.531 -30.929 5.643 1.00 94.25 510 LEU A C 1
ATOM 4020 O O . LEU A 1 510 ? -7.164 -31.326 4.668 1.00 94.25 510 LEU A O 1
ATOM 4024 N N . ALA A 1 511 ? -5.421 -30.194 5.520 1.00 90.81 511 ALA A N 1
ATOM 4025 C CA . ALA A 1 511 ? -4.879 -29.734 4.236 1.00 90.81 511 ALA A CA 1
ATOM 4026 C C . ALA A 1 511 ? -3.469 -30.269 3.918 1.00 90.81 511 ALA A C 1
ATOM 4028 O O . ALA A 1 511 ? -2.770 -29.717 3.069 1.00 90.81 511 ALA A O 1
ATOM 4029 N N . GLY A 1 512 ? -3.039 -31.351 4.578 1.00 90.62 512 GLY A N 1
ATOM 4030 C CA . GLY A 1 512 ? -1.752 -31.995 4.292 1.00 90.62 512 GLY A CA 1
ATOM 4031 C C . GLY A 1 512 ? -0.555 -31.135 4.702 1.00 90.62 512 GLY A C 1
ATOM 4032 O O . GLY A 1 512 ? 0.346 -30.889 3.895 1.00 90.62 512 GLY A O 1
ATOM 4033 N N . GLY A 1 513 ? -0.568 -30.649 5.942 1.00 90.69 513 GLY A N 1
ATOM 4034 C CA . GLY A 1 513 ? 0.547 -29.931 6.545 1.00 90.69 513 GLY A CA 1
ATOM 4035 C C . GLY A 1 513 ? 1.815 -30.782 6.624 1.00 90.69 513 GLY A C 1
ATOM 4036 O O . GLY A 1 513 ? 1.755 -31.998 6.801 1.00 90.69 513 GLY A O 1
ATOM 4037 N N . ILE A 1 514 ? 2.969 -30.130 6.484 1.00 91.25 514 ILE A N 1
ATOM 4038 C CA . ILE A 1 514 ? 4.293 -30.757 6.581 1.00 91.25 514 ILE A CA 1
ATOM 4039 C C . ILE A 1 514 ? 5.227 -29.956 7.482 1.00 91.25 514 ILE A C 1
ATOM 4041 O O . ILE A 1 514 ? 5.026 -28.766 7.720 1.00 91.25 514 ILE A O 1
ATOM 4045 N N . GLY A 1 515 ? 6.283 -30.615 7.959 1.00 90.00 515 GLY A N 1
ATOM 4046 C CA . GLY A 1 515 ? 7.227 -30.031 8.909 1.00 90.00 515 GLY A CA 1
ATOM 4047 C C . GLY A 1 515 ? 6.672 -30.032 10.332 1.00 90.00 515 GLY A C 1
ATOM 4048 O O . GLY A 1 515 ? 5.854 -30.883 10.683 1.00 90.00 515 GLY A O 1
ATOM 4049 N N . SER A 1 516 ? 7.132 -29.095 11.158 1.00 85.56 516 SER A N 1
ATOM 4050 C CA . SER A 1 516 ? 6.741 -29.011 12.566 1.00 85.56 516 SER A CA 1
ATOM 4051 C C . SER A 1 516 ? 5.254 -28.698 12.717 1.00 85.56 516 SER A C 1
ATOM 4053 O O . SER A 1 516 ? 4.771 -27.673 12.236 1.00 85.56 516 SER A O 1
ATOM 4055 N N . GLN A 1 517 ? 4.533 -29.577 13.411 1.00 87.00 517 GLN A N 1
ATOM 4056 C CA . GLN A 1 517 ? 3.132 -29.348 13.741 1.00 87.00 517 GLN A CA 1
ATOM 4057 C C . GLN A 1 517 ? 3.005 -28.166 14.724 1.00 87.00 517 GLN A C 1
ATOM 4059 O O . GLN A 1 517 ? 3.796 -28.087 15.668 1.00 87.00 517 GLN A O 1
ATOM 4064 N N . PRO A 1 518 ? 2.013 -27.270 14.553 1.00 88.38 518 PRO A N 1
ATOM 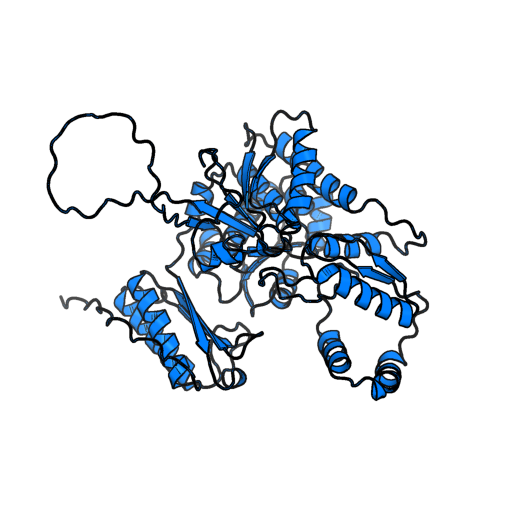4065 C CA . PRO A 1 518 ? 1.769 -26.203 15.518 1.00 88.38 518 PRO A CA 1
ATOM 4066 C C . PRO A 1 518 ? 1.425 -26.760 16.909 1.00 88.38 518 PRO A C 1
ATOM 4068 O O . PRO A 1 518 ? 0.642 -27.707 17.036 1.00 88.38 518 PRO A O 1
ATOM 4071 N N . THR A 1 519 ? 1.996 -26.164 17.955 1.00 85.94 519 THR A N 1
ATOM 4072 C CA . THR A 1 519 ? 1.758 -26.567 19.349 1.00 85.94 519 THR A CA 1
ATOM 4073 C C . THR A 1 519 ? 0.321 -26.244 19.770 1.00 85.94 519 THR A C 1
ATOM 4075 O O . THR A 1 519 ? -0.114 -25.117 19.544 1.00 85.94 519 THR A O 1
ATOM 4078 N N . PRO A 1 520 ? -0.418 -27.166 20.419 1.00 85.62 520 PRO A N 1
ATOM 4079 C CA . PRO A 1 520 ? -1.763 -26.890 20.920 1.00 85.62 520 PRO A CA 1
ATOM 4080 C C . PRO A 1 520 ? -1.815 -25.678 21.864 1.00 85.62 520 PRO A C 1
ATOM 4082 O O . PRO A 1 520 ? -0.972 -25.575 22.762 1.00 85.62 520 PRO A O 1
ATOM 4085 N N . PRO A 1 521 ? -2.802 -24.775 21.708 1.00 84.75 521 PRO A N 1
ATOM 4086 C CA . PRO A 1 521 ? -2.965 -23.653 22.621 1.00 84.75 521 PRO A CA 1
ATOM 4087 C C . PRO A 1 521 ? -3.489 -24.135 23.980 1.00 84.75 521 PRO A C 1
ATOM 4089 O O . PRO A 1 521 ? -4.069 -25.219 24.103 1.00 84.75 521 PRO A O 1
ATOM 4092 N N . ARG A 1 522 ? -3.328 -23.304 25.018 1.00 82.31 522 ARG A N 1
ATOM 4093 C CA . ARG A 1 522 ? -3.980 -23.552 26.315 1.00 82.31 522 ARG A CA 1
ATOM 4094 C C . ARG A 1 522 ? -5.504 -23.592 26.125 1.00 82.31 522 ARG A C 1
ATOM 4096 O O . ARG A 1 522 ? -6.006 -22.806 25.328 1.00 82.31 522 ARG A O 1
ATOM 4103 N N . PRO A 1 523 ? -6.250 -24.458 26.832 1.00 81.25 523 PRO A N 1
ATOM 4104 C CA . PRO A 1 523 ? -7.704 -24.505 26.701 1.00 81.25 523 PRO A CA 1
ATOM 4105 C C . PRO A 1 523 ? -8.349 -23.145 26.992 1.00 81.25 523 PRO A C 1
ATOM 4107 O O . PRO A 1 523 ? -7.980 -22.492 27.970 1.00 81.25 523 PRO A O 1
ATOM 4110 N N . LEU A 1 524 ? -9.332 -22.746 26.180 1.00 81.00 524 LEU A N 1
ATOM 4111 C CA . LEU A 1 524 ? -10.171 -21.591 26.494 1.00 81.00 524 LEU A CA 1
ATOM 4112 C C . LEU A 1 524 ? -10.965 -21.864 27.767 1.00 81.00 524 LEU A C 1
ATOM 4114 O O . LEU A 1 524 ? -11.639 -22.890 27.884 1.00 81.00 524 LEU A O 1
ATOM 4118 N N . GLN A 1 525 ? -10.927 -20.918 28.700 1.00 74.12 525 GLN A N 1
ATOM 4119 C CA . GLN A 1 525 ? -11.908 -20.877 29.772 1.00 74.12 525 GLN A CA 1
ATOM 4120 C C . GLN A 1 525 ? -13.210 -20.354 29.173 1.00 74.12 525 GLN A C 1
ATOM 4122 O O . GLN A 1 525 ? -13.303 -19.199 28.772 1.00 74.12 525 GLN A O 1
ATOM 4127 N N . ILE A 1 526 ? -14.203 -21.228 29.052 1.00 68.94 526 ILE A N 1
ATOM 4128 C CA . ILE A 1 526 ? -15.541 -20.808 28.653 1.00 68.94 526 ILE A CA 1
ATOM 4129 C C . ILE A 1 526 ? -16.148 -20.118 29.872 1.00 68.94 526 ILE A C 1
ATOM 4131 O O . ILE A 1 526 ? -16.246 -20.733 30.936 1.00 68.94 526 ILE A O 1
ATOM 4135 N N . CYS A 1 527 ? -16.534 -18.850 29.726 1.00 56.88 527 CYS A N 1
ATOM 4136 C CA . CYS A 1 527 ? -17.405 -18.188 30.686 1.00 56.88 527 CYS A CA 1
ATOM 4137 C C . CYS A 1 527 ? -18.697 -19.003 30.772 1.00 56.88 527 CYS A C 1
ATOM 4139 O O . CYS A 1 527 ? -19.571 -18.891 29.916 1.00 56.88 527 CYS A O 1
ATOM 4141 N N . ASN A 1 528 ? -18.803 -19.875 31.774 1.00 46.53 528 ASN A N 1
ATOM 4142 C CA . ASN A 1 528 ? -20.080 -20.479 32.102 1.00 46.53 528 ASN A CA 1
ATOM 4143 C C . ASN A 1 528 ? -20.982 -19.327 32.531 1.00 46.53 528 ASN A C 1
ATOM 4145 O O . ASN A 1 528 ? -20.703 -18.681 33.542 1.00 46.53 528 ASN A O 1
ATOM 4149 N N . GLU A 1 529 ? -22.039 -19.066 31.760 1.00 44.22 529 GLU A N 1
ATOM 4150 C CA . GLU A 1 529 ? -23.184 -18.325 32.267 1.00 44.22 529 GLU A CA 1
ATOM 4151 C C . GLU A 1 529 ? -23.580 -19.005 33.575 1.00 44.22 529 GLU A C 1
ATOM 4153 O O . GLU A 1 529 ? -24.020 -20.157 33.607 1.00 44.22 529 GLU A O 1
ATOM 4158 N N . SER A 1 530 ? -23.302 -18.321 34.680 1.00 36.25 530 SER A N 1
ATOM 4159 C CA . SER A 1 530 ? -23.798 -18.693 35.986 1.00 36.25 530 SER A CA 1
ATOM 4160 C C . SER A 1 530 ? -25.311 -18.757 35.870 1.00 36.25 530 SER A C 1
ATOM 4162 O O . SER A 1 530 ? -25.969 -17.725 35.745 1.00 36.25 530 SER A O 1
ATOM 4164 N N . VAL A 1 531 ? -25.820 -19.987 35.861 1.00 39.00 531 VAL A N 1
ATOM 4165 C CA . VAL A 1 531 ? -27.220 -20.327 36.073 1.00 39.00 531 VAL A CA 1
ATOM 4166 C C . VAL A 1 531 ? -27.667 -19.587 37.331 1.00 39.00 531 VAL A C 1
ATOM 4168 O O . VAL A 1 531 ? -27.247 -19.947 38.430 1.00 39.00 531 VAL A O 1
ATOM 4171 N N . ASN A 1 532 ? -28.466 -18.540 37.152 1.00 32.56 532 ASN A N 1
ATOM 4172 C CA . ASN A 1 532 ? -29.263 -17.913 38.199 1.00 32.56 532 ASN A CA 1
ATOM 4173 C C . ASN A 1 532 ? -30.716 -17.908 37.750 1.00 32.56 532 ASN A C 1
ATOM 4175 O O . ASN A 1 532 ? -30.971 -17.427 36.621 1.00 32.56 532 ASN A O 1
#

Radius of gyration: 25.23 Å; Cα contacts (8 Å, |Δi|>4): 1001; chains: 1; bounding box: 54×63×88 Å